Protein AF-A0A820MQF9-F1 (afdb_monomer_lite)

Secondary structure (DSSP, 8-state):
-EEEEEEEE--EEEEEE----TTS-HHHHHHHHHHHHHHHHHHHHH--S-----HHHHHHHHT-EEEEEESS--SS---BHHHHHHHHHHHHHHT-GGGTT-EEEEEEEEPGGGSGGGGGGTT------HHHHHHHHHHHHHHHHHHHHHHHTT--HHHHHHHHHHHTS---SS------TTSHHHHHHHHHHHHHHHHHHHHTTT-TT---------GGGSSS--S----EEETTEEE---PPPPPPPPEEEEE-SSEEEEE----SSSGGGEEEEEEEEEETTT---EEEEE-SSS-SEEEEE-PPSEEEEEEEEEEETTEEPPPPP-PPPEEE--TT-GGGSB--PPPPHHHHHHHHHHHHHHHHHSSPEEE--GGGT-TTS--S--EEEEEEEEETTT--HHHHHHHHHHHHT--GGGEEEEEEETTEEEEEEEE-S-SS-S-HHHHHHHHHHT--HHHHHHHHHTTEEEEEEE-HHHHHHHHHHHHH--B-GGG-EEESTTSS--SSB--SS--BTBS--B--TTEEEEEBP--TTHHHHTTTPEEEEEE--HHHHHHHHHH-BPPPSS-TTSSSEEEBS-HHHHTSTTTS-EEE--HHHHHHH-SS-SEEEEEEEEEE-GGGEEEEE--SS--SSS-SBTTB-TTS-EEEE--TT-SSB-TT-TT-SEEEEEEEEEEESS-GGGSGGGHHHIIIIITSHHHHHHTT--TT--

Radius of gyration: 49.03 Å; chains: 1; bounding box: 88×147×103 Å

Sequence (718 aa):
MLLLIFFYGIEIFLIFNRKLSDNENRIEFHNSVQELLKKLKALSISGINQLKLTNEEKQLAETLTCQYYGDIQLEFKPTSFTDAIELLKNLPNLLGKNNKNTKLKKVLLYPLYLLDDFISAKKRFHVINDHILNKSVEHMTSLHKVVISLNDIKINLSHLKIFYQTEQKRPSDTHIKINHWFDHKNVTLIRKQIALFINFSEINVNKNNIVFVVDEEDINKLQGERGVTTILYQNGVPMNFEIPSKPGCLYTTDNSCHNTMLSWRKPVQGSENIQQYMIYGQNRRNYQWKLLLTTVNDIPSATISNLEQGRYRFKIQGITVAGYTEGSDVCDTIDIVDRLCTEYFLSNEPLPSAEKNYYEQCKEYCKLKKQPLISIPDEIFDSTTELQSSSIKLGIDEDCQTFDLRDFLKKFCDILNIEVNDISIKKRQAGSAILEVTIYGKFKSTDKKLSVKMIYDMLTDKKLELLNQMKIFFLYMGPIESLREILKCREDIKLYPKYNRIYASGNFYWTGALNDGLDRGNQLYYCPIGWQRRSFYVTDNFCERFKGWCICCHGTKFKHGLSILLSGLKPAETKAHGDGIYATPSTNYACHPRYSEVKRIESSSRKLFFKSGNYVQFVVECRVHPKYIRKIGKETLGAEKPIIDSNIPNDSIEWVIDYQNKSIVDFNDSSASIVCSGLMIRVTDDHPGLLPQSQSWYESHICNYPKCCALGIDLEHL

pLDDT: mean 78.62, std 12.98, range [38.41, 96.38]

Structure (mmCIF, N/CA/C/O backbone):
data_AF-A0A820MQF9-F1
#
_entry.id   AF-A0A820MQF9-F1
#
loop_
_atom_site.group_PDB
_atom_site.id
_atom_site.type_symbol
_atom_site.label_atom_id
_atom_site.label_alt_id
_atom_site.label_comp_id
_atom_site.label_asym_id
_atom_site.label_entity_id
_atom_site.label_seq_id
_atom_site.pdbx_PDB_ins_code
_atom_site.Cartn_x
_atom_site.Cartn_y
_atom_site.Cartn_z
_atom_site.occupancy
_atom_site.B_iso_or_equiv
_atom_site.auth_seq_id
_atom_site.auth_comp_id
_atom_site.auth_asym_id
_atom_site.auth_atom_id
_atom_site.pdbx_PDB_model_num
ATOM 1 N N . MET A 1 1 ? -44.082 72.593 -2.231 1.00 54.91 1 MET A N 1
ATOM 2 C CA . MET A 1 1 ? -43.208 72.816 -1.057 1.00 54.91 1 MET A CA 1
ATOM 3 C C . MET A 1 1 ? -42.983 74.308 -0.925 1.00 54.91 1 MET A C 1
ATOM 5 O O . MET A 1 1 ? -42.837 74.947 -1.958 1.00 54.91 1 MET A O 1
ATOM 9 N N . LEU A 1 2 ? -42.989 74.853 0.292 1.00 59.59 2 LEU A N 1
ATOM 10 C CA . LEU A 1 2 ? -42.573 76.239 0.549 1.00 59.59 2 LEU A CA 1
ATOM 11 C C . LEU A 1 2 ? -41.051 76.240 0.769 1.00 59.59 2 LEU A C 1
ATOM 13 O O . LEU A 1 2 ? -40.543 75.411 1.522 1.00 59.59 2 LEU A O 1
ATOM 17 N N . LEU A 1 3 ? -40.310 77.099 0.063 1.00 65.50 3 LEU A N 1
ATOM 18 C CA . LEU A 1 3 ? -38.860 77.233 0.248 1.00 65.50 3 LEU A CA 1
ATOM 19 C C . LEU A 1 3 ? -38.586 78.005 1.541 1.00 65.50 3 LEU A C 1
ATOM 21 O O . LEU A 1 3 ? -39.114 79.102 1.694 1.00 65.50 3 LEU A O 1
ATOM 25 N N . LEU A 1 4 ? -37.760 77.459 2.440 1.00 66.75 4 LEU A N 1
ATOM 26 C CA . LEU A 1 4 ? -37.504 78.088 3.744 1.00 66.75 4 LEU A CA 1
ATOM 27 C C . LEU A 1 4 ? -36.037 78.462 3.981 1.00 66.75 4 LEU A C 1
ATOM 29 O O . LEU A 1 4 ? -35.784 79.462 4.643 1.00 66.75 4 LEU A O 1
ATOM 33 N N . ILE A 1 5 ? -35.065 77.718 3.436 1.00 78.06 5 ILE A N 1
ATOM 34 C CA . ILE A 1 5 ? -33.635 78.026 3.628 1.00 78.06 5 ILE A CA 1
ATOM 35 C C . ILE A 1 5 ? -32.847 77.785 2.335 1.00 78.06 5 ILE A C 1
ATOM 37 O O . ILE A 1 5 ? -32.965 76.727 1.708 1.00 78.06 5 ILE A O 1
ATOM 41 N N . PHE A 1 6 ? -32.008 78.759 1.974 1.00 80.44 6 PHE A N 1
ATOM 42 C CA . PHE A 1 6 ? -31.123 78.730 0.811 1.00 80.44 6 PHE A CA 1
ATOM 43 C C . PHE A 1 6 ? -29.659 78.666 1.251 1.00 80.44 6 PHE A C 1
ATOM 45 O O . PHE A 1 6 ? -29.209 79.500 2.035 1.00 80.44 6 PHE A O 1
ATOM 52 N N . PHE A 1 7 ? -28.905 77.717 0.700 1.00 81.44 7 PHE A N 1
ATOM 53 C CA . PHE A 1 7 ? -27.456 77.640 0.871 1.00 81.44 7 PHE A CA 1
ATOM 54 C C . PHE A 1 7 ? -26.772 78.040 -0.430 1.00 81.44 7 PHE A C 1
ATOM 56 O O . PHE A 1 7 ? -26.907 77.353 -1.448 1.00 81.44 7 PHE A O 1
ATOM 63 N N . TYR A 1 8 ? -26.036 79.146 -0.380 1.00 82.12 8 TYR A N 1
ATOM 64 C CA . TYR A 1 8 ? -25.237 79.644 -1.491 1.00 82.12 8 TYR A CA 1
ATOM 65 C C . TYR A 1 8 ? -23.774 79.227 -1.325 1.00 82.12 8 TYR A C 1
ATOM 67 O O . TYR A 1 8 ? -23.229 79.265 -0.224 1.00 82.12 8 TYR A O 1
ATOM 75 N N . GLY A 1 9 ? -23.146 78.821 -2.423 1.00 82.44 9 GLY A N 1
ATOM 76 C CA . GLY A 1 9 ? -21.752 78.392 -2.470 1.00 82.44 9 GLY A CA 1
ATOM 77 C C . GLY A 1 9 ? -21.266 78.194 -3.904 1.00 82.44 9 GLY A C 1
ATOM 78 O O . GLY A 1 9 ? -21.963 78.520 -4.861 1.00 82.44 9 GLY A O 1
ATOM 79 N N . ILE A 1 10 ? -20.063 77.657 -4.057 1.00 82.88 10 ILE A N 1
ATOM 80 C CA . ILE A 1 10 ? -19.476 77.290 -5.351 1.00 82.88 10 ILE A CA 1
ATOM 81 C C . ILE A 1 10 ? -18.976 75.849 -5.286 1.00 82.88 10 ILE A C 1
ATOM 83 O O . ILE A 1 10 ? -18.636 75.354 -4.213 1.00 82.88 10 ILE A O 1
ATOM 87 N N . GLU A 1 11 ? -18.913 75.189 -6.431 1.00 84.69 11 GLU A N 1
ATOM 88 C CA . GLU A 1 11 ? -18.370 73.849 -6.588 1.00 84.69 11 GLU A CA 1
ATOM 89 C C . GLU A 1 11 ? -17.520 73.789 -7.854 1.00 84.69 11 GLU A C 1
ATOM 91 O O . GLU A 1 11 ? -17.859 74.351 -8.901 1.00 84.69 11 GLU A O 1
ATOM 96 N N . ILE A 1 12 ? -16.372 73.136 -7.723 1.00 85.12 12 ILE A N 1
ATOM 97 C CA . ILE A 1 12 ? -15.389 72.969 -8.783 1.00 85.12 12 ILE A CA 1
ATOM 98 C C . ILE A 1 12 ? -14.923 71.517 -8.759 1.00 85.12 12 ILE A C 1
ATOM 100 O O . ILE A 1 12 ? -14.563 70.984 -7.710 1.00 85.12 12 ILE A O 1
ATOM 104 N N . PHE A 1 13 ? -14.876 70.915 -9.939 1.00 88.69 13 PHE A N 1
ATOM 105 C CA . PHE A 1 13 ? -14.336 69.599 -10.220 1.00 88.69 13 PHE A CA 1
ATOM 106 C C . PHE A 1 13 ? -13.081 69.739 -11.083 1.00 88.69 13 PHE A C 1
ATOM 108 O O . PHE A 1 13 ? -13.094 70.361 -12.148 1.00 88.69 13 PHE A O 1
ATOM 115 N N . LEU A 1 14 ? -11.995 69.132 -10.609 1.00 89.75 14 LEU A N 1
ATOM 116 C CA . LEU A 1 14 ? -10.719 69.019 -11.308 1.00 89.75 14 LEU A CA 1
ATOM 117 C C . LEU A 1 14 ? -10.470 67.533 -11.574 1.00 89.75 14 LEU A C 1
ATOM 119 O O . LEU A 1 14 ? -10.319 66.756 -10.629 1.00 89.75 14 LEU A O 1
ATOM 123 N N . ILE A 1 15 ? -10.491 67.133 -12.845 1.00 89.88 15 ILE A N 1
ATOM 124 C CA . ILE A 1 15 ? -10.350 65.733 -13.268 1.00 89.88 15 ILE A CA 1
ATOM 125 C C . ILE A 1 15 ? -8.948 65.520 -13.828 1.00 89.88 15 ILE A C 1
ATOM 127 O O . ILE A 1 15 ? -8.576 66.163 -14.806 1.00 89.88 15 ILE A O 1
ATOM 131 N N . PHE A 1 16 ? -8.193 64.595 -13.233 1.00 90.06 16 PHE A N 1
ATOM 132 C CA . PHE A 1 16 ? -6.822 64.288 -13.637 1.00 90.06 16 PHE A CA 1
ATOM 133 C C . PHE A 1 16 ? -6.733 62.954 -14.382 1.00 90.06 16 PHE A C 1
ATOM 135 O O . PHE A 1 16 ? -7.211 61.944 -13.870 1.00 90.06 16 PHE A O 1
ATOM 142 N N . ASN A 1 17 ? -6.104 62.941 -15.565 1.00 84.62 17 ASN A N 1
ATOM 143 C CA . ASN A 1 17 ? -6.026 61.765 -16.445 1.00 84.62 17 ASN A CA 1
ATOM 144 C C . ASN A 1 17 ? -4.620 61.546 -17.044 1.00 84.62 17 ASN A C 1
ATOM 146 O O . ASN A 1 17 ? -3.906 62.513 -17.327 1.00 84.62 17 ASN A O 1
ATOM 150 N N . ARG A 1 18 ? -4.269 60.274 -17.314 1.00 85.50 18 ARG A N 1
ATOM 151 C CA . ARG A 1 18 ? -3.052 59.825 -18.026 1.00 85.50 18 ARG A CA 1
ATOM 152 C C . ARG A 1 18 ? -3.280 58.477 -18.739 1.00 85.50 18 ARG A C 1
ATOM 154 O O . ARG A 1 18 ? -4.021 57.639 -18.234 1.00 85.50 18 ARG A O 1
ATOM 161 N N . LYS A 1 19 ? -2.624 58.254 -19.889 1.00 79.00 19 LYS A N 1
ATOM 162 C CA . LYS A 1 19 ? -2.558 56.939 -20.568 1.00 79.00 19 LYS A CA 1
ATOM 163 C C . LYS A 1 19 ? -1.426 56.082 -19.984 1.00 79.00 19 LYS A C 1
ATOM 165 O O . LYS A 1 19 ? -0.322 56.594 -19.808 1.00 79.00 19 LYS A O 1
ATOM 170 N N . LEU A 1 20 ? -1.702 54.805 -19.720 1.00 74.69 20 LEU A N 1
ATOM 171 C CA . LEU A 1 20 ? -0.744 53.834 -19.173 1.00 74.69 20 LEU A CA 1
ATOM 172 C C . LEU A 1 20 ? -0.306 52.827 -20.244 1.00 74.69 20 LEU A C 1
ATOM 174 O O . LEU A 1 20 ? -1.079 52.519 -21.152 1.00 74.69 20 LEU A O 1
ATOM 178 N N . SER A 1 21 ? 0.915 52.315 -20.115 1.00 74.75 21 SER A N 1
ATOM 179 C CA . SER A 1 21 ? 1.417 51.162 -20.875 1.00 74.75 21 SER A CA 1
ATOM 180 C C . SER A 1 21 ? 1.079 49.832 -20.183 1.00 74.75 21 SER A C 1
ATOM 182 O O . SER A 1 21 ? 0.765 49.813 -18.993 1.00 74.75 21 SER A O 1
ATOM 184 N N . ASP A 1 22 ? 1.165 48.710 -20.908 1.00 68.50 22 ASP A N 1
ATOM 185 C CA . ASP A 1 22 ? 0.789 47.380 -20.388 1.00 68.50 22 ASP A CA 1
ATOM 186 C C . ASP A 1 22 ? 1.644 46.910 -19.197 1.00 68.50 22 ASP A C 1
ATOM 188 O O . ASP A 1 22 ? 1.197 46.090 -18.398 1.00 68.50 22 ASP A O 1
ATOM 192 N N . ASN A 1 23 ? 2.854 47.457 -19.047 1.00 72.38 23 ASN A N 1
ATOM 193 C CA . ASN A 1 23 ? 3.792 47.088 -17.985 1.00 72.38 23 ASN A CA 1
ATOM 194 C C . ASN A 1 23 ? 3.621 47.923 -16.700 1.00 72.38 23 ASN A C 1
ATOM 196 O O . ASN A 1 23 ? 4.300 47.657 -15.709 1.00 72.38 23 ASN A O 1
ATOM 200 N N . GLU A 1 24 ? 2.754 48.940 -16.697 1.00 75.88 24 GLU A N 1
ATOM 201 C CA . GLU A 1 24 ? 2.547 49.819 -15.541 1.00 75.88 24 GLU A CA 1
ATOM 202 C C . GLU A 1 24 ? 1.417 49.312 -14.629 1.00 75.88 24 GLU A C 1
ATOM 204 O O . GLU A 1 24 ? 0.295 49.036 -15.066 1.00 75.88 24 GLU A O 1
ATOM 209 N N . ASN A 1 25 ? 1.687 49.226 -13.321 1.00 79.56 25 ASN A N 1
ATOM 210 C CA . ASN A 1 25 ? 0.713 48.753 -12.340 1.00 79.56 25 ASN A CA 1
ATOM 211 C C . ASN A 1 25 ? -0.380 49.808 -12.090 1.00 79.56 25 ASN A C 1
ATOM 213 O O . ASN A 1 25 ? -0.155 50.849 -11.469 1.00 79.56 25 ASN A O 1
ATOM 217 N N . ARG A 1 26 ? -1.606 49.503 -12.537 1.00 78.06 26 ARG A N 1
ATOM 218 C CA . ARG A 1 26 ? -2.772 50.395 -12.409 1.00 78.06 26 ARG A CA 1
ATOM 219 C C . ARG A 1 26 ? -3.119 50.740 -10.955 1.00 78.06 26 ARG A C 1
ATOM 221 O O . ARG A 1 26 ? -3.595 51.845 -10.706 1.00 78.06 26 ARG A O 1
ATOM 228 N N . ILE A 1 27 ? -2.901 49.824 -10.008 1.00 80.69 27 ILE A N 1
ATOM 229 C CA . ILE A 1 27 ? -3.223 50.029 -8.585 1.00 80.69 27 ILE A CA 1
ATOM 230 C C . ILE A 1 27 ? -2.189 50.947 -7.939 1.00 80.69 27 ILE A C 1
ATOM 232 O O . ILE A 1 27 ? -2.562 51.893 -7.248 1.00 80.69 27 ILE A O 1
ATOM 236 N N . GLU A 1 28 ? -0.904 50.702 -8.191 1.00 81.88 28 GLU A N 1
ATOM 237 C CA . GLU A 1 28 ? 0.175 51.569 -7.703 1.00 81.88 28 GLU A CA 1
ATOM 238 C C . GLU A 1 28 ? 0.017 52.984 -8.251 1.00 81.88 28 GLU A C 1
ATOM 240 O O . GLU A 1 28 ? -0.014 53.935 -7.472 1.00 81.88 28 GLU A O 1
ATOM 245 N N . PHE A 1 29 ? -0.221 53.121 -9.561 1.00 82.81 29 PHE A N 1
ATOM 246 C CA . PHE A 1 29 ? -0.507 54.416 -10.173 1.00 82.81 29 PHE A CA 1
ATOM 247 C C . PHE A 1 29 ? -1.712 55.105 -9.517 1.00 82.81 29 PHE A C 1
ATOM 249 O O . PHE A 1 29 ? -1.629 56.279 -9.152 1.00 82.81 29 PHE A O 1
ATOM 256 N N . HIS A 1 30 ? -2.823 54.384 -9.318 1.00 84.00 30 HIS A N 1
ATOM 257 C CA . HIS A 1 30 ? -4.002 54.933 -8.648 1.00 84.00 30 HIS A CA 1
ATOM 258 C C . HIS A 1 30 ? -3.673 55.431 -7.235 1.00 84.00 30 HIS A C 1
ATOM 260 O O . HIS A 1 30 ? -4.048 56.548 -6.884 1.00 84.00 30 HIS A O 1
ATOM 266 N N . ASN A 1 31 ? -2.949 54.641 -6.441 1.00 86.31 31 ASN A N 1
ATOM 267 C CA . ASN A 1 31 ? -2.578 54.996 -5.072 1.00 86.31 31 ASN A CA 1
ATOM 268 C C . ASN A 1 31 ? -1.678 56.237 -5.030 1.00 86.31 31 ASN A C 1
ATOM 270 O O . ASN A 1 31 ? -1.941 57.151 -4.247 1.00 86.31 31 ASN A O 1
ATOM 274 N N . SER A 1 32 ? -0.675 56.316 -5.907 1.00 86.75 32 SER A N 1
ATOM 275 C CA . SER A 1 32 ? 0.216 57.477 -5.997 1.00 86.75 32 SER A CA 1
ATOM 276 C C . SER A 1 32 ? -0.529 58.745 -6.424 1.00 86.75 32 SER A C 1
ATOM 278 O O . SER A 1 32 ? -0.310 59.814 -5.853 1.00 86.75 32 SER A O 1
ATOM 280 N N . VAL A 1 33 ? -1.470 58.644 -7.372 1.00 89.00 33 VAL A N 1
ATOM 281 C CA . VAL A 1 33 ? -2.328 59.780 -7.747 1.00 89.00 33 VAL A CA 1
ATOM 282 C C . VAL A 1 33 ? -3.252 60.172 -6.589 1.00 89.00 33 VAL A C 1
ATOM 284 O O . VAL A 1 33 ? -3.420 61.360 -6.326 1.00 89.00 33 VAL A O 1
ATOM 287 N N . GLN A 1 34 ? -3.824 59.217 -5.848 1.00 88.19 34 GLN A N 1
ATOM 288 C CA . GLN A 1 34 ? -4.662 59.518 -4.680 1.00 88.19 34 GLN A CA 1
ATOM 289 C C . GLN A 1 34 ? -3.887 60.252 -3.579 1.00 88.19 34 GLN A C 1
ATOM 291 O O . GLN A 1 34 ? -4.410 61.216 -3.021 1.00 88.19 34 GLN A O 1
ATOM 296 N N . GLU A 1 35 ? -2.650 59.850 -3.281 1.00 87.38 35 GLU A N 1
ATOM 297 C CA . GLU A 1 35 ? -1.761 60.566 -2.350 1.00 87.38 35 GLU A CA 1
ATOM 298 C C . GLU A 1 35 ? -1.540 62.021 -2.795 1.00 87.38 35 GLU A C 1
ATOM 300 O O . GLU A 1 35 ? -1.736 62.961 -2.015 1.00 87.38 35 GLU A O 1
ATOM 305 N N . LEU A 1 36 ? -1.247 62.223 -4.083 1.00 89.06 36 LEU A N 1
ATOM 306 C CA . LEU A 1 36 ? -1.067 63.550 -4.669 1.00 89.06 36 LEU A CA 1
ATOM 307 C C . LEU A 1 36 ? -2.351 64.404 -4.571 1.00 89.06 36 LEU A C 1
ATOM 309 O O . LEU A 1 36 ? -2.305 65.578 -4.186 1.00 89.06 36 LEU A O 1
ATOM 313 N N . LEU A 1 37 ? -3.520 63.812 -4.838 1.00 88.50 37 LEU A N 1
ATOM 314 C CA . LEU A 1 37 ? -4.819 64.482 -4.717 1.00 88.50 37 LEU A CA 1
ATOM 315 C C . LEU A 1 37 ? -5.202 64.789 -3.264 1.00 88.50 37 LEU A C 1
ATOM 317 O O . LEU A 1 37 ? -5.840 65.813 -3.017 1.00 88.50 37 LEU A O 1
ATOM 321 N N . LYS A 1 38 ? -4.809 63.961 -2.286 1.00 86.38 38 LYS A N 1
ATOM 322 C CA . LYS A 1 38 ? -4.989 64.275 -0.855 1.00 86.38 38 LYS A CA 1
ATOM 323 C C . LYS A 1 38 ? -4.211 65.532 -0.475 1.00 86.38 38 LYS A C 1
ATOM 325 O O . LYS A 1 38 ? -4.765 66.399 0.201 1.00 86.38 38 LYS A O 1
ATOM 330 N N . LYS A 1 39 ? -2.968 65.671 -0.952 1.00 86.25 39 LYS A N 1
ATOM 331 C CA . LYS A 1 39 ? -2.166 66.888 -0.738 1.00 86.25 39 LYS A CA 1
ATOM 332 C C . LYS A 1 39 ? -2.830 68.104 -1.384 1.00 86.25 39 LYS A C 1
ATOM 334 O O . LYS A 1 39 ? -2.966 69.138 -0.731 1.00 86.25 39 LYS A O 1
ATOM 339 N N . LEU A 1 40 ? -3.326 67.965 -2.615 1.00 85.94 40 LEU A N 1
ATOM 340 C CA . LEU A 1 40 ? -4.065 69.032 -3.298 1.00 85.94 40 LEU A CA 1
ATOM 341 C C . LEU A 1 40 ? -5.334 69.444 -2.530 1.00 85.94 40 LEU A C 1
ATOM 343 O O . LEU A 1 40 ? -5.597 70.631 -2.357 1.00 85.94 40 LEU A O 1
ATOM 347 N N . LYS A 1 41 ? -6.096 68.479 -1.998 1.00 81.31 41 LYS A N 1
ATOM 348 C CA . LYS A 1 41 ? -7.263 68.751 -1.143 1.00 81.31 41 LYS A CA 1
ATOM 349 C C . LYS A 1 41 ? -6.877 69.467 0.152 1.00 81.31 41 LYS A C 1
ATOM 351 O O . LYS A 1 41 ? -7.576 70.394 0.553 1.00 81.31 41 LYS A O 1
ATOM 356 N N . ALA A 1 42 ? -5.762 69.098 0.783 1.00 78.44 42 ALA A N 1
ATOM 357 C CA . ALA A 1 42 ? -5.289 69.755 2.003 1.00 78.44 42 ALA A CA 1
ATOM 358 C C . ALA A 1 42 ? -5.013 71.257 1.794 1.00 78.44 42 ALA A C 1
ATOM 360 O O . ALA A 1 42 ? -5.325 72.059 2.680 1.00 78.44 42 ALA A O 1
ATOM 361 N N . LEU A 1 43 ? -4.526 71.646 0.607 1.00 74.50 43 LEU A N 1
ATOM 362 C CA . LEU A 1 43 ? -4.344 73.048 0.205 1.00 74.50 43 LEU A CA 1
ATOM 363 C C . LEU A 1 43 ? -5.664 73.840 0.265 1.00 74.50 43 LEU A C 1
ATOM 365 O O . LEU A 1 43 ? -5.680 74.967 0.750 1.00 74.50 43 LEU A O 1
ATOM 369 N N . SER A 1 44 ? -6.772 73.233 -0.177 1.00 67.56 44 SER A N 1
ATOM 370 C CA . SER A 1 44 ? -8.094 73.882 -0.221 1.00 67.56 44 SER A CA 1
ATOM 371 C C . SER A 1 44 ? -8.734 74.111 1.156 1.00 67.56 44 SER A C 1
ATOM 373 O O . SER A 1 44 ? -9.597 74.973 1.284 1.00 67.56 44 SER A O 1
ATOM 375 N N . ILE A 1 45 ? -8.312 73.362 2.184 1.00 63.69 45 ILE A N 1
ATOM 376 C CA . ILE A 1 45 ? -8.953 73.351 3.513 1.00 63.69 45 ILE A CA 1
ATOM 377 C C . ILE A 1 45 ? -8.170 74.184 4.535 1.00 63.69 45 ILE A C 1
ATOM 379 O O . ILE A 1 45 ? -8.766 74.837 5.384 1.00 63.69 45 ILE A O 1
ATOM 383 N N . SER A 1 46 ? -6.836 74.154 4.479 1.00 58.00 46 SER A N 1
ATOM 384 C CA . SER A 1 46 ? -5.974 74.671 5.557 1.00 58.00 46 SER A CA 1
ATOM 385 C C . SER A 1 46 ? -5.317 76.028 5.273 1.00 58.00 46 SER A C 1
ATOM 387 O O . SER A 1 46 ? -4.590 76.536 6.122 1.00 58.00 46 SER A O 1
ATOM 389 N N . GLY A 1 47 ? -5.550 76.631 4.099 1.00 57.28 47 GLY A N 1
ATOM 390 C CA . GLY A 1 47 ? -4.968 77.934 3.738 1.00 57.28 47 GLY A CA 1
ATOM 391 C C . GLY A 1 47 ? -3.435 77.930 3.637 1.00 57.28 47 GLY A C 1
ATOM 392 O O . GLY A 1 47 ? -2.799 78.977 3.733 1.00 57.28 47 GLY A O 1
ATOM 393 N N . ILE A 1 48 ? -2.820 76.756 3.468 1.00 57.91 48 ILE A N 1
ATOM 394 C CA . ILE A 1 48 ? -1.369 76.614 3.333 1.00 57.91 48 ILE A CA 1
ATOM 395 C C . ILE A 1 48 ? -0.903 77.292 2.033 1.00 57.91 48 ILE A C 1
ATOM 397 O O . ILE A 1 48 ? -1.284 76.891 0.936 1.00 57.91 48 ILE A O 1
ATOM 401 N N . ASN A 1 49 ? -0.006 78.279 2.140 1.00 58.69 49 ASN A N 1
ATOM 402 C CA . ASN A 1 49 ? 0.489 79.044 0.985 1.00 58.69 49 ASN A CA 1
ATOM 403 C C . ASN A 1 49 ? 1.432 78.249 0.048 1.00 58.69 49 ASN A C 1
ATOM 405 O O . ASN A 1 49 ? 1.621 78.637 -1.112 1.00 58.69 49 ASN A O 1
ATOM 409 N N . GLN A 1 50 ? 2.014 77.128 0.501 1.00 64.06 50 GLN A N 1
ATOM 410 C CA . GLN A 1 50 ? 2.944 76.306 -0.290 1.00 64.06 50 GLN A CA 1
ATOM 411 C C . GLN A 1 50 ? 2.712 74.795 -0.125 1.00 64.06 50 GLN A C 1
ATOM 413 O O . GLN A 1 50 ? 2.842 74.246 0.966 1.00 64.06 50 GLN A O 1
ATOM 418 N N . LEU A 1 51 ? 2.437 74.114 -1.243 1.00 74.81 51 LEU A N 1
ATOM 419 C CA . LEU A 1 51 ? 2.376 72.655 -1.328 1.00 74.81 51 LEU A CA 1
ATOM 420 C C . LEU A 1 51 ? 3.805 72.091 -1.429 1.00 74.81 51 LEU A C 1
ATOM 422 O O . LEU A 1 51 ? 4.526 72.430 -2.367 1.00 74.81 51 LEU A O 1
ATOM 426 N N . LYS A 1 52 ? 4.227 71.231 -0.493 1.00 79.06 52 LYS A N 1
ATOM 427 C CA . LYS A 1 52 ? 5.510 70.510 -0.590 1.00 79.06 52 LYS A CA 1
ATOM 428 C C . LYS A 1 52 ? 5.290 69.137 -1.230 1.00 79.06 52 LYS A C 1
ATOM 430 O O . LYS A 1 52 ? 4.618 68.290 -0.645 1.00 79.06 52 LYS A O 1
ATOM 435 N N . LEU A 1 53 ? 5.875 68.934 -2.409 1.00 83.38 53 LEU A N 1
ATOM 436 C CA . LEU A 1 53 ? 5.887 67.659 -3.134 1.00 83.38 53 LEU A CA 1
ATOM 437 C C . LEU A 1 53 ? 7.294 67.051 -3.123 1.00 83.38 53 LEU A C 1
ATOM 439 O O . LEU A 1 53 ? 8.277 67.792 -3.250 1.00 83.38 53 LEU A O 1
ATOM 443 N N . THR A 1 54 ? 7.387 65.726 -2.995 1.00 88.00 54 THR A N 1
ATOM 444 C CA . THR A 1 54 ? 8.644 64.987 -3.211 1.00 88.00 54 THR A CA 1
ATOM 445 C C . THR A 1 54 ? 9.046 65.034 -4.691 1.00 88.00 54 THR A C 1
ATOM 447 O O . THR A 1 54 ? 8.255 65.425 -5.550 1.00 88.00 54 THR A O 1
ATOM 450 N N . ASN A 1 55 ? 10.285 64.653 -5.018 1.00 88.19 55 ASN A N 1
ATOM 451 C CA . ASN A 1 55 ? 10.736 64.630 -6.416 1.00 88.19 55 ASN A CA 1
ATOM 452 C C . ASN A 1 55 ? 9.917 63.646 -7.270 1.00 88.19 55 ASN A C 1
ATOM 454 O O . ASN A 1 55 ? 9.551 63.973 -8.394 1.00 88.19 55 ASN A O 1
ATOM 458 N N . GLU A 1 56 ? 9.570 62.489 -6.710 1.00 85.81 56 GLU A N 1
ATOM 459 C CA . GLU A 1 56 ? 8.729 61.473 -7.358 1.00 85.81 56 GLU A CA 1
ATOM 460 C C . GLU A 1 56 ? 7.307 61.995 -7.618 1.00 85.81 56 GLU A C 1
ATOM 462 O O . GLU A 1 56 ? 6.757 61.819 -8.702 1.00 85.81 56 GLU A O 1
ATOM 467 N N . GLU A 1 57 ? 6.721 62.712 -6.656 1.00 88.56 57 GLU A N 1
ATOM 468 C CA . GLU A 1 57 ? 5.390 63.310 -6.804 1.00 88.56 57 GLU A CA 1
ATOM 469 C C . GLU A 1 57 ? 5.356 64.424 -7.849 1.00 88.56 57 GLU A C 1
ATOM 471 O O . GLU A 1 57 ? 4.355 64.571 -8.549 1.00 88.56 57 GLU A O 1
ATOM 476 N N . LYS A 1 58 ? 6.441 65.200 -7.975 1.00 87.81 58 LYS A N 1
ATOM 477 C CA . LYS A 1 58 ? 6.575 66.209 -9.035 1.00 87.81 58 LYS A CA 1
ATOM 478 C C . LYS A 1 58 ? 6.611 65.555 -10.411 1.00 87.81 58 LYS A C 1
ATOM 480 O O . LYS A 1 58 ? 5.833 65.948 -11.274 1.00 87.81 58 LYS A O 1
ATOM 485 N N . GLN A 1 59 ? 7.439 64.523 -10.581 1.00 89.44 59 GLN A N 1
ATOM 486 C CA . GLN A 1 59 ? 7.502 63.764 -11.831 1.00 89.44 59 GLN A CA 1
ATOM 487 C C . GLN A 1 59 ? 6.140 63.157 -12.180 1.00 89.44 59 GLN A C 1
ATOM 489 O O . GLN A 1 59 ? 5.692 63.258 -13.317 1.00 89.44 59 GLN A O 1
ATOM 494 N N . LEU A 1 60 ? 5.430 62.585 -11.202 1.00 88.75 60 LEU A N 1
ATOM 495 C CA . LEU A 1 60 ? 4.078 62.079 -11.424 1.00 88.75 60 LEU A CA 1
ATOM 496 C C . LEU A 1 60 ? 3.111 63.196 -11.844 1.00 88.75 60 LEU A C 1
ATOM 498 O O . LEU A 1 60 ? 2.381 63.016 -12.819 1.00 88.75 60 LEU A O 1
ATOM 502 N N . ALA A 1 61 ? 3.116 64.336 -11.148 1.00 89.12 61 ALA A N 1
ATOM 503 C CA . ALA A 1 61 ? 2.243 65.475 -11.432 1.00 89.12 61 ALA A CA 1
ATOM 504 C C . ALA A 1 61 ? 2.427 66.026 -12.857 1.00 89.12 61 ALA A C 1
ATOM 506 O O . ALA A 1 61 ? 1.439 66.380 -13.499 1.00 89.12 61 ALA A O 1
ATOM 507 N N . GLU A 1 62 ? 3.660 66.041 -13.369 1.00 90.75 62 GLU A N 1
ATOM 508 C CA . GLU A 1 62 ? 3.983 66.453 -14.744 1.00 90.75 62 GLU A CA 1
ATOM 509 C C . GLU A 1 62 ? 3.383 65.516 -15.804 1.00 90.75 62 GLU A C 1
ATOM 511 O O . GLU A 1 62 ? 3.077 65.947 -16.913 1.00 90.75 62 GLU A O 1
ATOM 516 N N . THR A 1 63 ? 3.154 64.241 -15.468 1.00 89.12 63 THR A N 1
ATOM 517 C CA . THR A 1 63 ? 2.524 63.276 -16.388 1.00 89.12 63 THR A CA 1
ATOM 518 C C . THR A 1 63 ? 0.994 63.358 -16.426 1.00 89.12 63 THR A C 1
ATOM 520 O O . THR A 1 63 ? 0.364 62.665 -17.232 1.00 89.12 63 THR A O 1
ATOM 523 N N . LEU A 1 64 ? 0.378 64.166 -15.557 1.00 91.69 64 LEU A N 1
ATOM 524 C CA . LEU A 1 64 ? -1.074 64.295 -15.451 1.00 91.69 64 LEU A CA 1
ATOM 525 C C . LEU A 1 64 ? -1.596 65.475 -16.272 1.00 91.69 64 LEU A C 1
ATOM 527 O O . LEU A 1 64 ? -1.100 66.596 -16.193 1.00 91.69 64 LEU A O 1
ATOM 531 N N . THR A 1 6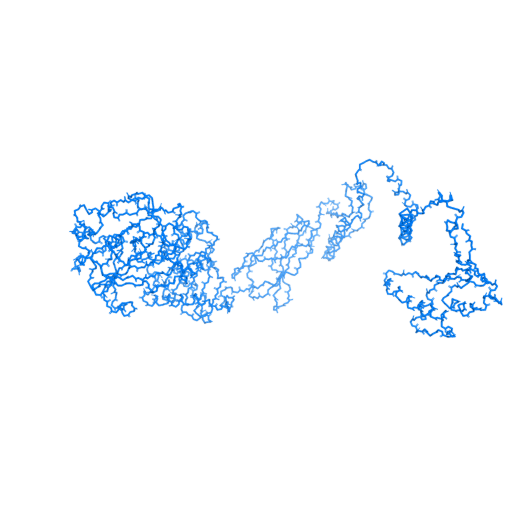5 ? -2.695 65.231 -16.979 1.00 91.44 65 THR A N 1
ATOM 532 C CA . THR A 1 65 ? -3.514 66.289 -17.588 1.00 91.44 65 THR A CA 1
ATOM 533 C C . THR A 1 65 ? -4.692 66.619 -16.679 1.00 91.44 65 THR A C 1
ATOM 535 O O . THR A 1 65 ? -5.216 65.720 -16.024 1.00 91.44 65 THR A O 1
ATOM 538 N N . CYS A 1 66 ? -5.117 67.881 -16.635 1.00 92.12 66 CYS A N 1
ATOM 539 C CA . CYS A 1 66 ? -6.239 68.363 -15.830 1.00 92.12 66 CYS A CA 1
ATOM 540 C C . CYS A 1 66 ? -7.394 68.836 -16.723 1.00 92.12 66 CYS A C 1
ATOM 542 O O . CYS A 1 66 ? -7.179 69.477 -17.751 1.00 92.12 66 CYS A O 1
ATOM 544 N N . GLN A 1 67 ? -8.627 68.538 -16.320 1.00 92.25 67 GLN A N 1
ATOM 545 C CA . GLN A 1 67 ? -9.843 69.083 -16.917 1.00 92.25 67 GLN A CA 1
ATOM 546 C C . GLN A 1 67 ? -10.704 69.766 -15.854 1.00 92.25 67 GLN A C 1
ATOM 548 O O . GLN A 1 67 ? -10.977 69.195 -14.797 1.00 92.25 67 GLN A O 1
ATOM 553 N N . TYR A 1 68 ? -11.159 70.979 -16.167 1.00 90.50 68 TYR A N 1
ATOM 554 C CA . TYR A 1 68 ? -11.944 71.831 -15.278 1.00 90.50 68 TYR A CA 1
ATOM 555 C C . TYR A 1 68 ? -13.437 71.829 -15.605 1.00 90.50 68 TYR A C 1
ATOM 557 O O . TYR A 1 68 ? -13.829 72.129 -16.737 1.00 90.50 68 TYR A O 1
ATOM 565 N N . TYR A 1 69 ? -14.254 71.630 -14.571 1.00 89.12 69 TYR A N 1
ATOM 566 C CA . TYR A 1 69 ? -15.699 71.851 -14.590 1.00 89.12 69 TYR A CA 1
ATOM 567 C C . TYR A 1 69 ? -16.104 72.570 -13.298 1.00 89.12 69 TYR A C 1
ATOM 569 O O . TYR A 1 69 ? -15.815 72.074 -12.218 1.00 89.12 69 TYR A O 1
ATOM 577 N N . GLY A 1 70 ? -16.769 73.723 -13.351 1.00 83.88 70 GLY A N 1
ATOM 578 C CA . GLY A 1 70 ? -17.164 74.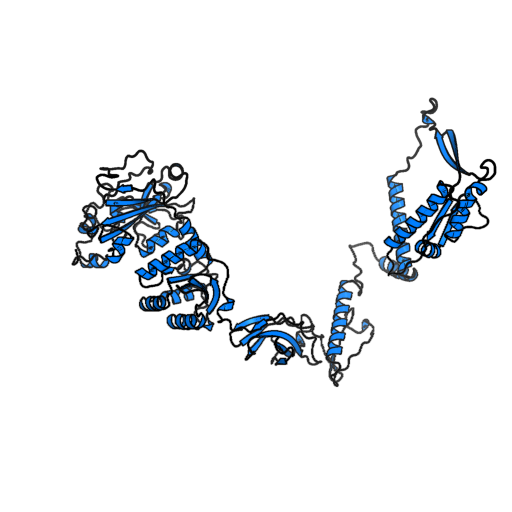426 -12.125 1.00 83.88 70 GLY A CA 1
ATOM 579 C C . GLY A 1 70 ? -18.093 75.610 -12.362 1.00 83.88 70 GLY A C 1
ATOM 580 O O . GLY A 1 70 ? -18.292 76.029 -13.501 1.00 83.88 70 GLY A O 1
ATOM 581 N N . ASP A 1 71 ? -18.663 76.145 -11.277 1.00 83.62 71 ASP A N 1
ATOM 582 C CA . ASP A 1 71 ? -19.658 77.236 -11.340 1.00 83.62 71 ASP A CA 1
ATOM 583 C C . ASP A 1 71 ? -19.063 78.622 -11.627 1.00 83.62 71 ASP A C 1
ATOM 585 O O . ASP A 1 71 ? -19.805 79.585 -11.848 1.00 83.62 71 ASP A O 1
ATOM 589 N N . ILE A 1 72 ? -17.735 78.748 -11.562 1.00 81.81 72 ILE A N 1
ATOM 590 C CA . ILE A 1 72 ? -17.025 79.999 -11.817 1.00 81.81 72 ILE A CA 1
ATOM 591 C C . ILE A 1 72 ? -16.551 79.990 -13.263 1.00 81.81 72 ILE A C 1
ATOM 593 O O . ILE A 1 72 ? -15.816 79.108 -13.697 1.00 81.81 72 ILE A O 1
ATOM 597 N N . GLN A 1 73 ? -16.929 81.013 -14.017 1.00 81.44 73 GLN A N 1
ATOM 598 C CA . GLN A 1 73 ? -16.343 81.217 -15.330 1.00 81.44 73 GLN A CA 1
ATOM 599 C C . GLN A 1 73 ? -14.929 81.779 -15.164 1.00 81.44 73 GLN A C 1
ATOM 601 O O . GLN A 1 73 ? -14.749 82.899 -14.690 1.00 81.44 73 GLN A O 1
ATOM 606 N N . LEU A 1 74 ? -13.934 80.973 -15.526 1.00 84.06 74 LEU A N 1
ATOM 607 C CA . LEU A 1 74 ? -12.525 81.354 -15.533 1.00 84.06 74 LEU A CA 1
ATOM 608 C C . LEU A 1 74 ? -12.123 81.816 -16.932 1.00 84.06 74 LEU A C 1
ATOM 610 O O . LEU A 1 74 ? -12.558 81.228 -17.922 1.00 84.06 74 LEU A O 1
ATOM 614 N N . GLU A 1 75 ? -11.263 82.828 -17.002 1.00 83.31 75 GLU A N 1
ATOM 615 C CA . GLU A 1 75 ? -10.649 83.272 -18.259 1.00 83.31 75 GLU A CA 1
ATOM 616 C C . GLU A 1 75 ? -9.711 82.193 -18.821 1.00 83.31 75 GLU A C 1
ATOM 618 O O . GLU A 1 75 ? -9.782 81.854 -20.000 1.00 83.31 75 GLU A O 1
ATOM 623 N N . PHE A 1 76 ? -8.927 81.561 -17.940 1.00 84.62 76 PHE A N 1
ATOM 624 C CA . PHE A 1 76 ? -8.053 80.435 -18.263 1.00 84.62 76 PHE A CA 1
ATOM 625 C C . PHE A 1 76 ? -8.459 79.202 -17.455 1.00 84.62 76 PHE A C 1
ATOM 627 O O . PHE A 1 76 ? -8.509 79.229 -16.224 1.00 84.62 76 PHE A O 1
ATOM 634 N N . LYS A 1 77 ? -8.780 78.108 -18.155 1.00 87.94 77 LYS A N 1
ATOM 635 C CA . LYS A 1 77 ? -9.125 76.828 -17.525 1.00 87.94 77 LYS A CA 1
ATOM 636 C C . LYS A 1 77 ? -7.842 76.044 -17.231 1.00 87.94 77 LYS A C 1
ATOM 638 O O . LYS A 1 77 ? -7.017 75.938 -18.136 1.00 87.94 77 LYS A O 1
ATOM 643 N N . PRO A 1 78 ? -7.677 75.462 -16.031 1.00 90.25 78 PRO A N 1
ATOM 644 C CA . PRO A 1 78 ? -6.480 74.693 -15.716 1.00 90.25 78 PRO A CA 1
ATOM 645 C C . PRO A 1 78 ? -6.397 73.431 -16.583 1.00 90.25 78 PRO A C 1
ATOM 647 O O . PRO A 1 78 ? -7.386 72.708 -16.729 1.00 90.25 78 PRO A O 1
ATOM 650 N N . THR A 1 79 ? -5.208 73.176 -17.131 1.00 91.19 79 THR A N 1
ATOM 651 C CA . THR A 1 79 ? -4.893 72.015 -17.985 1.00 91.19 79 THR A CA 1
ATOM 652 C C . THR A 1 79 ? -3.809 71.114 -17.397 1.00 91.19 79 THR A C 1
ATOM 654 O O . THR A 1 79 ? -3.666 69.966 -17.822 1.00 91.19 79 THR A O 1
ATOM 657 N N . SER A 1 80 ? -3.100 71.585 -16.369 1.00 92.81 80 SER A N 1
ATOM 658 C CA . SER A 1 80 ? -2.065 70.845 -15.645 1.00 92.81 80 SER A CA 1
ATOM 659 C C . SER A 1 80 ? -2.349 70.743 -14.138 1.00 92.81 80 SER A C 1
ATOM 661 O O . SER A 1 80 ? -3.243 71.404 -13.598 1.00 92.81 80 SER A O 1
ATOM 663 N N . PHE A 1 81 ? -1.573 69.911 -13.431 1.00 90.75 81 PHE A N 1
ATOM 664 C CA . PHE A 1 81 ? -1.607 69.845 -11.964 1.00 90.75 81 PHE A CA 1
ATOM 665 C C . PHE A 1 81 ? -1.158 71.155 -11.301 1.00 90.75 81 PHE A C 1
ATOM 667 O O . PHE A 1 81 ? -1.699 71.549 -10.267 1.00 90.75 81 PHE A O 1
ATOM 674 N N . THR A 1 82 ? -0.220 71.869 -11.918 1.00 89.25 82 THR A N 1
ATOM 675 C CA . THR A 1 82 ? 0.266 73.161 -11.425 1.00 89.25 82 THR A CA 1
ATOM 676 C C . THR A 1 82 ? -0.802 74.246 -11.559 1.00 89.25 82 THR A C 1
ATOM 678 O O . THR A 1 82 ? -1.068 74.952 -10.585 1.00 89.25 82 THR A O 1
ATOM 681 N N . ASP A 1 83 ? -1.496 74.311 -12.700 1.00 90.94 83 ASP A N 1
ATOM 682 C CA . ASP A 1 83 ? -2.590 75.271 -12.925 1.00 90.94 83 ASP A CA 1
ATOM 683 C C . ASP A 1 83 ? -3.719 75.061 -11.901 1.00 90.94 83 ASP A C 1
ATOM 685 O O . ASP A 1 83 ? -4.325 76.006 -11.396 1.00 90.94 83 ASP A O 1
ATOM 689 N N . ALA A 1 84 ? -3.999 73.796 -11.564 1.00 90.25 84 ALA A N 1
ATOM 690 C CA . ALA A 1 84 ? -4.988 73.434 -10.556 1.00 90.25 84 ALA A CA 1
ATOM 691 C C . ALA A 1 84 ? -4.621 73.956 -9.156 1.00 90.25 84 ALA A C 1
ATOM 693 O O . ALA A 1 84 ? -5.497 74.444 -8.438 1.00 90.25 84 ALA A O 1
ATOM 694 N N . ILE A 1 85 ? -3.343 73.888 -8.765 1.00 87.75 85 ILE A N 1
ATOM 695 C CA . ILE A 1 85 ? -2.861 74.466 -7.500 1.00 87.75 85 ILE A CA 1
ATOM 696 C C . ILE A 1 85 ? -3.086 75.981 -7.492 1.00 87.75 85 ILE A C 1
ATOM 698 O O . ILE A 1 85 ? -3.567 76.523 -6.496 1.00 87.75 85 ILE A O 1
ATOM 702 N N . GLU A 1 86 ? -2.740 76.668 -8.579 1.00 87.25 86 GLU A N 1
ATOM 703 C CA . GLU A 1 86 ? -2.873 78.123 -8.683 1.00 87.25 86 GLU A CA 1
ATOM 704 C C . GLU A 1 86 ? -4.336 78.573 -8.596 1.00 87.25 86 GLU A C 1
ATOM 706 O O . GLU A 1 86 ? -4.666 79.474 -7.818 1.00 87.25 86 GLU A O 1
ATOM 711 N N . LEU A 1 87 ? -5.231 77.874 -9.298 1.00 87.44 87 LEU A N 1
ATOM 712 C CA . LEU A 1 87 ? -6.667 78.119 -9.217 1.00 87.44 87 LEU A CA 1
ATOM 713 C C . LEU A 1 87 ? -7.190 77.984 -7.780 1.00 87.44 87 LEU A C 1
ATOM 715 O O . LEU A 1 87 ? -7.926 78.852 -7.310 1.00 87.44 87 LEU A O 1
ATOM 719 N N . LEU A 1 88 ? -6.808 76.916 -7.072 1.00 84.88 88 LEU A N 1
ATOM 720 C CA . LEU A 1 88 ? -7.250 76.689 -5.694 1.00 84.88 88 LEU A CA 1
ATOM 721 C C . LEU A 1 88 ? -6.738 77.771 -4.735 1.00 84.88 88 LEU A C 1
ATOM 723 O O . LEU A 1 88 ? -7.479 78.182 -3.843 1.00 84.88 88 LEU A O 1
ATOM 727 N N . LYS A 1 89 ? -5.517 78.286 -4.937 1.00 82.94 89 LYS A N 1
ATOM 728 C CA . LYS A 1 89 ? -4.982 79.407 -4.141 1.00 82.94 89 LYS A CA 1
ATOM 729 C C . LYS A 1 89 ? -5.757 80.704 -4.362 1.00 82.94 89 LYS A C 1
ATOM 731 O O . LYS A 1 89 ? -5.969 81.453 -3.413 1.00 82.94 89 LYS A O 1
ATOM 736 N N . ASN A 1 90 ? -6.187 80.971 -5.594 1.00 83.19 90 ASN A N 1
ATOM 737 C CA . ASN A 1 90 ? -6.917 82.195 -5.928 1.00 83.19 90 ASN A CA 1
ATOM 738 C C . ASN A 1 90 ? -8.435 82.091 -5.670 1.00 83.19 90 ASN A C 1
ATOM 740 O O . ASN A 1 90 ? -9.163 83.076 -5.795 1.00 83.19 90 ASN A O 1
ATOM 744 N N . LEU A 1 91 ? -8.930 80.911 -5.287 1.00 80.81 91 LEU A N 1
ATOM 745 C CA . LEU A 1 91 ? -10.356 80.637 -5.134 1.00 80.81 91 LEU A CA 1
ATOM 746 C C . LEU A 1 91 ? -11.100 81.601 -4.184 1.00 80.81 91 LEU A C 1
ATOM 748 O O . LEU A 1 91 ? -12.187 82.047 -4.562 1.00 80.81 91 LEU A O 1
ATOM 752 N N . PRO A 1 92 ? -10.551 82.003 -3.014 1.00 77.06 92 PRO A N 1
ATOM 753 C CA . PRO A 1 92 ? -11.216 82.969 -2.136 1.00 77.06 92 PRO A CA 1
ATOM 754 C C . PRO A 1 92 ? -11.461 84.330 -2.801 1.00 77.06 92 PRO A C 1
ATOM 756 O O . PRO A 1 92 ? -12.508 84.941 -2.593 1.00 77.06 92 PRO A O 1
ATOM 759 N N . ASN A 1 93 ? -10.538 84.790 -3.651 1.00 79.94 93 ASN A N 1
ATOM 760 C CA . ASN A 1 93 ? -10.682 86.060 -4.368 1.00 79.94 93 ASN A CA 1
ATOM 761 C C . ASN A 1 93 ? -11.767 85.974 -5.452 1.00 79.94 93 ASN A C 1
ATOM 763 O O . ASN A 1 93 ? -12.493 86.941 -5.697 1.00 79.94 93 ASN A O 1
ATOM 767 N N . LEU A 1 94 ? -11.912 84.800 -6.073 1.00 79.31 94 LEU A N 1
ATOM 768 C CA . LEU A 1 94 ? -12.880 84.550 -7.143 1.00 79.31 94 LEU A CA 1
ATOM 769 C C . LEU A 1 94 ? -14.342 84.528 -6.655 1.00 79.31 94 LEU A C 1
ATOM 771 O O . LEU A 1 94 ? -15.254 84.692 -7.467 1.00 79.31 94 LEU A O 1
ATOM 775 N N . LEU A 1 95 ? -14.592 84.418 -5.343 1.00 75.50 95 LEU A N 1
ATOM 776 C CA . LEU A 1 95 ? -15.935 84.541 -4.747 1.00 75.50 95 LEU A CA 1
ATOM 777 C C . LEU A 1 95 ? -16.522 85.964 -4.853 1.00 75.50 95 LEU A C 1
ATOM 779 O O . LEU A 1 95 ? -17.746 86.138 -4.831 1.00 75.50 95 LEU A O 1
ATOM 783 N N . GLY A 1 96 ? -15.663 86.975 -5.024 1.00 74.50 96 GLY A N 1
ATOM 784 C CA . GLY A 1 96 ? -16.039 88.386 -5.122 1.00 74.50 96 GLY A CA 1
ATOM 785 C C . GLY A 1 96 ? -16.469 89.014 -3.785 1.00 74.50 96 GLY A C 1
ATOM 786 O O . GLY A 1 96 ? -16.820 88.324 -2.830 1.00 74.50 96 GLY A O 1
ATOM 787 N N . LYS A 1 97 ? -16.463 90.357 -3.704 1.00 72.31 97 LYS A N 1
ATOM 788 C CA . LYS A 1 97 ? -16.906 91.096 -2.500 1.00 72.31 97 LYS A CA 1
ATOM 789 C C . LYS A 1 97 ? -18.323 90.666 -2.091 1.00 72.31 97 LYS A C 1
ATOM 791 O O . LYS A 1 97 ? -19.205 90.587 -2.945 1.00 72.31 97 LYS A O 1
ATOM 796 N N . ASN A 1 98 ? -18.524 90.405 -0.798 1.00 67.75 98 ASN A N 1
ATOM 797 C CA . ASN A 1 98 ? -19.775 89.906 -0.207 1.00 67.75 98 ASN A CA 1
ATOM 798 C C . ASN A 1 98 ? -20.300 88.595 -0.832 1.00 67.75 98 ASN A C 1
ATOM 800 O O . ASN A 1 98 ? -21.508 88.380 -0.868 1.00 67.75 98 ASN A O 1
ATOM 804 N N . ASN A 1 99 ? -19.414 87.723 -1.334 1.00 73.12 99 ASN A N 1
ATOM 805 C CA . ASN A 1 99 ? -19.761 86.416 -1.916 1.00 73.12 99 ASN A CA 1
ATOM 806 C C . ASN A 1 99 ? -20.707 86.489 -3.130 1.00 73.12 99 ASN A C 1
ATOM 808 O O . ASN A 1 99 ? -21.441 85.540 -3.416 1.00 73.12 99 ASN A O 1
ATOM 812 N N . LYS A 1 100 ? -20.683 87.603 -3.871 1.00 77.31 100 LYS A N 1
ATOM 813 C CA . LYS A 1 100 ? -21.592 87.867 -5.001 1.00 77.31 100 LYS A CA 1
ATOM 814 C C . LYS A 1 100 ? -21.547 86.823 -6.127 1.00 77.31 100 LYS A C 1
ATOM 816 O O . LYS A 1 100 ? -22.507 86.715 -6.883 1.00 77.31 100 LYS A O 1
ATOM 821 N N . ASN A 1 101 ? -20.450 86.072 -6.257 1.00 77.56 101 ASN A N 1
ATOM 822 C CA . ASN A 1 101 ? -20.292 85.061 -7.307 1.00 77.56 101 ASN A CA 1
ATOM 823 C C . ASN A 1 101 ? -20.765 83.663 -6.872 1.00 77.56 101 ASN A C 1
ATOM 825 O O . ASN A 1 101 ? -20.685 82.720 -7.659 1.00 77.56 101 ASN A O 1
ATOM 829 N N . THR A 1 102 ? -21.258 83.509 -5.639 1.00 81.12 102 THR A N 1
ATOM 830 C CA . THR A 1 102 ? -21.820 82.237 -5.170 1.00 81.12 102 THR A CA 1
ATOM 831 C C . THR A 1 102 ? -23.131 81.900 -5.885 1.00 81.12 102 THR A C 1
ATOM 833 O O . THR A 1 102 ? -23.898 82.772 -6.295 1.00 81.12 102 THR A O 1
ATOM 836 N N . LYS A 1 103 ? -23.383 80.603 -6.065 1.00 82.69 103 LYS A N 1
ATOM 837 C CA . LYS A 1 103 ? -24.587 80.048 -6.690 1.00 82.69 103 LYS A CA 1
ATOM 838 C C . LYS A 1 103 ? -25.409 79.285 -5.662 1.00 82.69 103 LYS A C 1
ATOM 840 O O . LYS A 1 103 ? -24.893 78.827 -4.647 1.00 82.69 103 LYS A O 1
ATOM 845 N N . LEU A 1 104 ? -26.704 79.141 -5.917 1.00 81.06 104 LEU A N 1
ATOM 846 C CA . LEU A 1 104 ? -27.570 78.333 -5.068 1.00 81.06 104 LEU A CA 1
ATOM 847 C C . LEU A 1 104 ? -27.176 76.852 -5.189 1.00 81.06 104 LEU A C 1
ATOM 849 O O . LEU A 1 104 ? -27.203 76.303 -6.287 1.00 81.06 104 LEU A O 1
ATOM 853 N N . LYS A 1 105 ? -26.811 76.214 -4.072 1.00 84.88 105 LYS A N 1
ATOM 854 C CA . LYS A 1 105 ? -26.327 74.822 -4.039 1.00 84.88 105 LYS A CA 1
ATOM 855 C C . LYS A 1 105 ? -27.309 73.852 -3.427 1.00 84.88 105 LYS A C 1
ATOM 857 O O . LYS A 1 105 ? -27.510 72.754 -3.936 1.00 84.88 105 LYS A O 1
ATOM 862 N N . LYS A 1 106 ? -27.924 74.260 -2.324 1.00 82.00 106 LYS A N 1
ATOM 863 C CA . LYS A 1 106 ? -28.886 73.431 -1.614 1.00 82.00 106 LYS A CA 1
ATOM 864 C C . LYS A 1 106 ? -30.065 74.279 -1.196 1.00 82.00 106 LYS A C 1
ATOM 866 O O . LYS A 1 106 ? -29.907 75.390 -0.694 1.00 82.00 106 LYS A O 1
ATOM 871 N N . VAL A 1 107 ? -31.247 73.717 -1.388 1.00 81.00 107 VAL A N 1
ATOM 872 C CA . VAL A 1 107 ? -32.501 74.303 -0.940 1.00 81.00 107 VAL A CA 1
ATOM 873 C C . VAL A 1 107 ? -33.134 73.337 0.042 1.00 81.00 107 VAL A C 1
ATOM 875 O O . VAL A 1 107 ? -33.314 72.162 -0.280 1.00 81.00 107 VAL A O 1
ATOM 878 N N . LEU A 1 108 ? -33.474 73.826 1.234 1.00 77.25 108 LEU A N 1
ATOM 879 C CA . LEU A 1 108 ? -34.345 73.089 2.140 1.00 77.25 108 LEU A CA 1
ATOM 880 C C . LEU A 1 108 ? -35.783 73.512 1.881 1.00 77.25 108 LEU A C 1
ATOM 882 O O . LEU A 1 108 ? -36.176 74.672 2.035 1.00 77.25 108 LEU A O 1
ATOM 886 N N . LEU A 1 109 ? -36.546 72.526 1.441 1.00 77.69 109 LEU A N 1
ATOM 887 C CA . LEU A 1 109 ? -37.938 72.661 1.088 1.00 77.69 109 LEU A CA 1
ATOM 888 C C . LEU A 1 109 ? -38.784 72.175 2.267 1.00 77.69 109 LEU A C 1
ATOM 890 O O . LEU A 1 109 ? -38.588 71.058 2.745 1.00 77.69 109 LEU A O 1
ATOM 894 N N . TYR A 1 110 ? -39.743 72.986 2.712 1.00 68.94 110 TYR A N 1
ATOM 895 C CA . TYR A 1 110 ? -40.703 72.575 3.728 1.00 68.94 110 TYR A CA 1
ATOM 896 C C . TYR A 1 110 ? -41.881 71.838 3.076 1.00 68.94 110 TYR A C 1
ATOM 898 O O . TYR A 1 110 ? -42.489 72.355 2.118 1.00 68.94 110 TYR A O 1
ATOM 906 N N . PRO A 1 111 ? -42.207 70.617 3.536 1.00 65.62 111 PRO A N 1
ATOM 907 C CA . PRO A 1 111 ? -43.316 69.859 2.985 1.00 65.62 111 PRO A CA 1
ATOM 908 C C . PRO A 1 111 ? -44.650 70.551 3.274 1.00 65.62 111 PRO A C 1
ATOM 910 O O . PRO A 1 111 ? -45.001 70.782 4.424 1.00 65.62 111 PRO A O 1
ATOM 913 N N . LEU A 1 112 ? -45.423 70.857 2.225 1.00 66.56 112 LEU A N 1
ATOM 914 C CA . LEU A 1 112 ? -46.693 71.589 2.374 1.00 66.56 112 LEU A CA 1
ATOM 915 C C . LEU A 1 112 ? -47.736 70.822 3.192 1.00 66.56 112 LEU A C 1
ATOM 917 O O . LEU A 1 112 ? -48.601 71.444 3.786 1.00 66.56 112 LEU A O 1
ATOM 921 N N . TYR A 1 113 ? -47.649 69.490 3.244 1.00 63.91 113 TYR A N 1
ATOM 922 C CA . TYR A 1 113 ? -48.607 68.658 3.976 1.00 63.91 113 TYR A CA 1
ATOM 923 C C . TYR A 1 113 ? -48.487 68.766 5.508 1.00 63.91 113 TYR A C 1
ATOM 925 O O . TYR A 1 113 ? -49.326 68.201 6.200 1.00 63.91 113 TYR A O 1
ATOM 933 N N . LEU A 1 114 ? -47.434 69.412 6.031 1.00 62.69 114 LEU A N 1
ATOM 934 C CA . LEU A 1 114 ? -47.260 69.687 7.465 1.00 62.69 114 LEU A CA 1
ATOM 935 C C . LEU A 1 114 ? -47.912 71.011 7.902 1.00 62.69 114 LEU A C 1
ATOM 937 O O . LEU A 1 114 ? -47.880 71.332 9.083 1.00 62.69 114 LEU A O 1
ATOM 941 N N . LEU A 1 115 ? -48.469 71.787 6.967 1.00 65.62 115 LEU A N 1
ATOM 942 C CA . LEU A 1 115 ? -49.299 72.953 7.267 1.00 65.62 115 LEU A CA 1
ATOM 943 C C . LEU A 1 115 ? -50.761 72.480 7.299 1.00 65.62 115 LEU A C 1
ATOM 945 O O . LEU A 1 115 ? -51.218 71.871 6.327 1.00 65.62 115 LEU A O 1
ATOM 949 N N . ASP A 1 116 ? -51.456 72.725 8.416 1.00 57.19 116 ASP A N 1
ATOM 950 C CA . ASP A 1 116 ? -52.722 72.065 8.796 1.00 57.19 116 ASP A CA 1
ATOM 951 C C . ASP A 1 116 ? -53.838 72.136 7.731 1.00 57.19 116 ASP A C 1
ATOM 953 O O . ASP A 1 116 ? -54.644 71.212 7.615 1.00 57.19 116 ASP A O 1
ATOM 957 N N . ASP A 1 117 ? -53.828 73.146 6.858 1.00 56.25 117 ASP A N 1
ATOM 958 C CA . ASP A 1 117 ? -54.871 73.345 5.842 1.00 56.25 117 ASP A CA 1
ATOM 959 C C . ASP A 1 117 ? -54.653 72.586 4.513 1.00 56.25 117 ASP A C 1
ATOM 961 O O . ASP A 1 117 ? -55.500 72.640 3.620 1.00 56.25 117 ASP A O 1
ATOM 965 N N . PHE A 1 118 ? -53.549 71.843 4.343 1.00 54.72 118 PHE A N 1
ATOM 966 C CA . PHE A 1 118 ? -53.191 71.202 3.060 1.00 54.72 118 PHE A CA 1
ATOM 967 C C . PHE A 1 118 ? -53.139 69.664 3.087 1.00 54.72 118 PHE A C 1
ATOM 969 O O . PHE A 1 118 ? -52.531 69.031 2.214 1.00 54.72 118 PHE A O 1
ATOM 976 N N . ILE A 1 119 ? -53.837 69.027 4.034 1.00 52.19 119 ILE A N 1
ATOM 977 C CA . ILE A 1 119 ? -53.937 67.555 4.145 1.00 52.19 119 ILE A CA 1
ATOM 978 C C . ILE A 1 119 ? -54.528 66.911 2.868 1.00 52.19 119 ILE A C 1
ATOM 980 O O . ILE A 1 119 ? -54.186 65.778 2.516 1.00 52.19 119 ILE A O 1
ATOM 984 N N . SER A 1 120 ? -55.336 67.640 2.093 1.00 51.78 120 SER A N 1
ATOM 985 C CA . SER A 1 120 ? -55.938 67.179 0.830 1.00 51.78 120 SER A CA 1
ATOM 986 C C . SER A 1 120 ? -54.979 67.168 -0.377 1.00 51.78 120 SER A C 1
ATOM 988 O O . SER A 1 120 ? -55.283 66.536 -1.390 1.00 51.78 120 SER A O 1
ATOM 990 N N . ALA A 1 121 ? -53.776 67.749 -0.271 1.00 51.09 121 ALA A N 1
ATOM 991 C CA . ALA A 1 121 ? -52.754 67.727 -1.330 1.00 51.09 121 ALA A CA 1
ATOM 992 C C . ALA A 1 121 ? -51.834 66.482 -1.291 1.00 51.09 121 ALA A C 1
ATOM 994 O O . ALA A 1 121 ? -50.846 66.401 -2.023 1.00 51.09 121 ALA A O 1
ATOM 995 N N . LYS A 1 122 ? -52.147 65.476 -0.463 1.00 47.97 122 LYS A N 1
ATOM 996 C CA . LYS A 1 122 ? -51.295 64.294 -0.214 1.00 47.97 122 LYS A CA 1
ATOM 997 C C . LYS A 1 122 ? -51.254 63.258 -1.355 1.00 47.97 122 LYS A C 1
ATOM 999 O O . LYS A 1 122 ? -50.673 62.192 -1.179 1.00 47.97 122 LYS A O 1
ATOM 1004 N N . LYS A 1 123 ? -51.862 63.518 -2.522 1.00 47.72 123 LYS A N 1
ATOM 1005 C CA . LYS A 1 123 ? -52.131 62.468 -3.531 1.00 47.72 123 LYS A CA 1
ATOM 1006 C C . LYS A 1 123 ? -51.279 62.435 -4.800 1.00 47.72 123 LYS A C 1
ATOM 1008 O O . LYS A 1 123 ? -51.510 61.546 -5.614 1.00 47.72 123 LYS A O 1
ATOM 1013 N N . ARG A 1 124 ? -50.281 63.302 -4.999 1.00 50.12 124 ARG A N 1
ATOM 1014 C CA . ARG A 1 124 ? -49.387 63.187 -6.173 1.00 50.12 124 ARG A CA 1
ATOM 1015 C C . ARG A 1 124 ? -47.944 63.585 -5.873 1.00 50.12 124 ARG A C 1
ATOM 1017 O O . ARG A 1 124 ? -47.476 64.628 -6.304 1.00 50.12 124 ARG A O 1
ATOM 1024 N N . PHE A 1 125 ? -47.226 62.700 -5.193 1.00 47.31 125 PHE A N 1
ATOM 1025 C CA . PHE A 1 125 ? -45.784 62.570 -5.382 1.00 47.31 125 PHE A CA 1
ATOM 1026 C C . PHE A 1 125 ? -45.532 61.133 -5.836 1.00 47.31 125 PHE A C 1
ATOM 1028 O O . PHE A 1 125 ? -45.674 60.198 -5.051 1.00 47.31 125 PHE A O 1
ATOM 1035 N N . HIS A 1 126 ? -45.240 60.941 -7.125 1.00 50.59 126 HIS A N 1
ATOM 1036 C CA . HIS A 1 126 ? -44.656 59.687 -7.586 1.00 50.59 126 HIS A CA 1
ATOM 1037 C C . HIS A 1 126 ? -43.262 59.609 -6.976 1.00 50.59 126 HIS A C 1
ATOM 1039 O O . HIS A 1 126 ? -42.352 60.328 -7.383 1.00 50.59 126 HIS A O 1
ATOM 1045 N N . VAL A 1 127 ? -43.143 58.796 -5.930 1.00 52.78 127 VAL A N 1
ATOM 1046 C CA . VAL A 1 127 ? -41.866 58.445 -5.319 1.00 52.78 127 VAL A CA 1
ATOM 1047 C C . VAL A 1 127 ? -40.997 57.868 -6.433 1.00 52.78 127 VAL A C 1
ATOM 1049 O O . VAL A 1 127 ? -41.423 56.942 -7.127 1.00 52.78 127 VAL A O 1
ATOM 1052 N N . ILE A 1 128 ? -39.825 58.467 -6.655 1.00 61.12 128 ILE A N 1
ATOM 1053 C CA . ILE A 1 128 ? -38.827 57.929 -7.579 1.00 61.12 128 ILE A CA 1
ATOM 1054 C C . ILE A 1 128 ? -38.577 56.491 -7.134 1.00 61.12 128 ILE A C 1
ATOM 1056 O O . ILE A 1 128 ? -38.229 56.250 -5.984 1.00 61.12 128 ILE A O 1
ATOM 1060 N N . ASN A 1 129 ? -38.851 55.530 -8.014 1.00 67.56 129 ASN A N 1
ATOM 1061 C CA . ASN A 1 129 ? -38.651 54.133 -7.677 1.00 67.56 129 ASN A CA 1
ATOM 1062 C C . ASN A 1 129 ? -37.143 53.871 -7.643 1.00 67.56 129 ASN A C 1
ATOM 1064 O O . ASN A 1 129 ? -36.514 53.742 -8.698 1.00 67.56 129 ASN A O 1
ATOM 1068 N N . ASP A 1 130 ? -36.589 53.791 -6.434 1.00 72.38 130 ASP A N 1
ATOM 1069 C CA . ASP A 1 130 ? -35.166 53.549 -6.191 1.00 72.38 130 ASP A CA 1
ATOM 1070 C C . ASP A 1 130 ? -34.656 52.323 -6.961 1.00 72.38 130 ASP A C 1
ATOM 1072 O O . ASP A 1 130 ? -33.539 52.326 -7.473 1.00 72.38 130 ASP A O 1
ATOM 1076 N N . HIS A 1 131 ? -35.495 51.299 -7.150 1.00 70.62 131 HIS A N 1
ATOM 1077 C CA . HIS A 1 131 ? -35.135 50.119 -7.931 1.00 70.62 131 HIS A CA 1
ATOM 1078 C C . HIS A 1 131 ? -34.907 50.436 -9.418 1.00 70.62 131 HIS A C 1
ATOM 1080 O O . HIS A 1 131 ? -33.929 49.976 -10.006 1.00 70.62 131 HIS A O 1
ATOM 1086 N N . ILE A 1 132 ? -35.781 51.238 -10.037 1.00 77.81 132 ILE A N 1
ATOM 1087 C CA . ILE A 1 132 ? -35.655 51.622 -11.455 1.00 77.81 132 ILE A CA 1
ATOM 1088 C C . ILE A 1 132 ? -34.444 52.536 -11.652 1.00 77.81 132 ILE A C 1
ATOM 1090 O O . ILE A 1 132 ? -33.704 52.380 -12.629 1.00 77.81 132 ILE A O 1
ATOM 1094 N N . LEU A 1 133 ? -34.229 53.470 -10.722 1.00 77.12 133 LEU A N 1
ATOM 1095 C CA . LEU A 1 133 ? -33.085 54.373 -10.759 1.00 77.12 133 LEU A CA 1
ATOM 1096 C C . LEU A 1 133 ? -31.770 53.588 -10.673 1.00 77.12 133 LEU A C 1
ATOM 1098 O O . LEU A 1 133 ? -30.915 53.739 -11.547 1.00 77.12 133 LEU A O 1
ATOM 1102 N N . ASN A 1 134 ? -31.652 52.690 -9.692 1.00 76.06 134 ASN A N 1
ATOM 1103 C CA . ASN A 1 134 ? -30.461 51.860 -9.506 1.00 76.06 134 ASN A CA 1
ATOM 1104 C C . ASN A 1 134 ? -30.178 51.002 -10.746 1.00 76.06 134 ASN A C 1
ATOM 1106 O O . ASN A 1 134 ? -29.067 51.031 -11.274 1.00 76.06 134 ASN A O 1
ATOM 1110 N N . LYS A 1 135 ? -31.201 50.335 -11.294 1.00 78.25 135 LYS A N 1
ATOM 1111 C CA . LYS A 1 135 ? -31.051 49.488 -12.489 1.00 78.25 135 LYS A CA 1
ATOM 1112 C C . LYS A 1 135 ? -30.630 50.277 -13.734 1.00 78.25 135 LYS A C 1
ATOM 1114 O O . LYS A 1 135 ? -29.842 49.801 -14.549 1.00 78.25 135 LYS A O 1
ATOM 1119 N N . SER A 1 136 ? -31.126 51.505 -13.879 1.00 77.50 136 SER A N 1
ATOM 1120 C CA . SER A 1 136 ? -30.744 52.384 -14.992 1.00 77.50 136 SER A CA 1
ATOM 1121 C C . SER A 1 136 ? -29.279 52.818 -14.892 1.00 77.50 136 SER A C 1
ATOM 1123 O O . SER A 1 136 ? -28.559 52.794 -15.893 1.00 77.50 136 SER A O 1
ATOM 1125 N N . VAL A 1 137 ? -28.815 53.164 -13.686 1.00 78.19 137 VAL A N 1
ATOM 1126 C CA . VAL A 1 137 ? -27.405 53.502 -13.427 1.00 78.19 137 VAL A CA 1
ATOM 1127 C C . VAL A 1 137 ? -26.492 52.301 -13.700 1.00 78.19 137 VAL A C 1
ATOM 1129 O O . VAL A 1 137 ? -25.464 52.457 -14.368 1.00 78.19 137 VAL A O 1
ATOM 1132 N N . GLU A 1 138 ? -26.878 51.099 -13.264 1.00 79.44 138 GLU A N 1
ATOM 1133 C CA . GLU A 1 138 ? -26.134 49.854 -13.514 1.00 79.44 138 GLU A CA 1
ATOM 1134 C C . GLU A 1 138 ? -25.958 49.565 -15.013 1.00 79.44 138 GLU A C 1
ATOM 1136 O O . GLU A 1 138 ? -24.841 49.295 -15.474 1.00 79.44 138 GLU A O 1
ATOM 1141 N N . HIS A 1 139 ? -27.036 49.664 -15.797 1.00 78.69 139 HIS A N 1
ATOM 1142 C CA . HIS A 1 139 ? -26.988 49.420 -17.240 1.00 78.69 139 HIS A CA 1
ATOM 1143 C C . HIS A 1 139 ? -26.119 50.448 -17.975 1.00 78.69 139 HIS A C 1
ATOM 1145 O O . HIS A 1 139 ? -25.273 50.066 -18.788 1.00 78.69 139 HIS A O 1
ATOM 1151 N N . MET A 1 140 ? -26.271 51.743 -17.670 1.00 79.00 140 MET A N 1
ATOM 1152 C CA . MET A 1 140 ? -25.445 52.787 -18.291 1.00 79.00 140 MET A CA 1
ATOM 1153 C C . MET A 1 140 ? -23.959 52.620 -17.949 1.00 79.00 140 MET A C 1
ATOM 1155 O O . MET A 1 140 ? -23.107 52.730 -18.831 1.00 79.00 140 MET A O 1
ATOM 1159 N N . THR A 1 141 ? -23.641 52.280 -16.697 1.00 75.62 141 THR A N 1
ATOM 1160 C CA . THR A 1 141 ? -22.256 52.017 -16.269 1.00 75.62 141 THR A CA 1
ATOM 1161 C C . THR A 1 141 ? -21.658 50.823 -17.013 1.00 75.62 141 THR A C 1
ATOM 1163 O O . THR A 1 141 ? -20.496 50.857 -17.418 1.00 75.62 141 THR A O 1
ATOM 1166 N N . SER A 1 142 ? -22.450 49.771 -17.227 1.00 72.19 142 SER A N 1
ATOM 1167 C CA . SER A 1 142 ? -22.007 48.569 -17.942 1.00 72.19 142 SER A CA 1
ATOM 1168 C C . SER A 1 142 ? -21.694 48.859 -19.411 1.00 72.19 142 SER A C 1
ATOM 1170 O O . SER A 1 142 ? -20.635 48.467 -19.897 1.00 72.19 142 SER A O 1
ATOM 1172 N N . LEU A 1 143 ? -22.556 49.613 -20.100 1.00 75.56 143 LEU A N 1
ATOM 1173 C CA . LEU A 1 143 ? -22.312 50.037 -21.484 1.00 75.56 143 LEU A CA 1
ATOM 1174 C C . LEU A 1 143 ? -21.055 50.902 -21.607 1.00 75.56 143 LEU A C 1
ATOM 1176 O O . LEU A 1 143 ? -20.248 50.699 -22.513 1.00 75.56 143 LEU A O 1
ATOM 1180 N N . HIS A 1 144 ? -20.853 51.832 -20.673 1.00 74.31 144 HIS A N 1
ATOM 1181 C CA . HIS A 1 144 ? -19.677 52.696 -20.686 1.00 74.31 144 HIS A CA 1
ATOM 1182 C C . HIS A 1 144 ? -18.368 51.900 -20.547 1.00 74.31 144 HIS A C 1
ATOM 1184 O O . HIS A 1 144 ? -17.404 52.176 -21.261 1.00 74.31 144 HIS A O 1
ATOM 1190 N N . LYS A 1 145 ? -18.347 50.856 -19.704 1.00 73.06 145 LYS A N 1
ATOM 1191 C CA . LYS A 1 145 ? -17.191 49.949 -19.574 1.00 73.06 145 LYS A CA 1
ATOM 1192 C C . LYS A 1 145 ? -16.845 49.252 -20.891 1.00 73.06 145 LYS A C 1
ATOM 1194 O O . LYS A 1 145 ? -15.673 49.200 -21.245 1.00 73.06 145 LYS A O 1
ATOM 1199 N N . VAL A 1 146 ? -17.846 48.768 -21.633 1.00 72.88 146 VAL A N 1
ATOM 1200 C CA . VAL A 1 146 ? -17.627 48.108 -22.934 1.00 72.88 146 VAL A CA 1
ATOM 1201 C C . VAL A 1 146 ? -16.981 49.065 -23.934 1.00 72.88 146 VAL A C 1
ATOM 1203 O O . VAL A 1 146 ? -16.026 48.693 -24.610 1.00 72.88 146 VAL A O 1
ATOM 1206 N N . VAL A 1 147 ? -17.455 50.311 -23.999 1.00 72.44 147 VAL A N 1
ATOM 1207 C CA . VAL A 1 147 ? -16.885 51.327 -24.899 1.00 72.44 147 VAL A CA 1
ATOM 1208 C C . VAL A 1 147 ? -15.410 51.591 -24.582 1.00 72.44 147 VAL A C 1
ATOM 1210 O O . VAL A 1 147 ? -14.600 51.682 -25.502 1.00 72.44 147 VAL A O 1
ATOM 1213 N N . ILE A 1 148 ? -15.042 51.665 -23.298 1.00 72.56 148 ILE A N 1
ATOM 1214 C CA . ILE A 1 148 ? -13.641 51.820 -22.879 1.00 72.56 148 ILE A CA 1
ATOM 1215 C C . ILE A 1 148 ? -12.803 50.626 -23.360 1.00 72.56 148 ILE A C 1
ATOM 1217 O O . ILE A 1 148 ? -11.780 50.828 -24.008 1.00 72.56 148 ILE A O 1
ATOM 1221 N N . SER A 1 149 ? -13.265 49.393 -23.127 1.00 68.75 149 SER A N 1
ATOM 1222 C CA . SER A 1 149 ? -12.540 48.185 -23.546 1.00 68.75 149 SER A CA 1
ATOM 1223 C C . SER A 1 149 ? -12.355 48.083 -25.061 1.00 68.75 149 SER A C 1
ATOM 1225 O O . SER A 1 149 ? -11.307 47.644 -25.524 1.00 68.75 149 SER A O 1
ATOM 1227 N N . LEU A 1 150 ? -13.344 48.502 -25.853 1.00 66.94 150 LEU A N 1
ATOM 1228 C CA . LEU A 1 150 ? -13.227 48.502 -27.314 1.00 66.94 150 LEU A CA 1
ATOM 1229 C C . LEU A 1 150 ? -12.180 49.503 -27.812 1.00 66.94 150 LEU A C 1
ATOM 1231 O O . LEU A 1 150 ? -11.421 49.192 -28.732 1.00 66.94 150 LEU A O 1
ATOM 1235 N N . ASN A 1 151 ? -12.110 50.678 -27.182 1.00 67.25 151 ASN A N 1
ATOM 1236 C CA . ASN A 1 151 ? -11.097 51.679 -27.503 1.00 67.25 151 ASN A CA 1
ATOM 1237 C C . ASN A 1 151 ? -9.675 51.192 -27.167 1.00 67.25 151 ASN A C 1
ATOM 1239 O O . ASN A 1 151 ? -8.750 51.501 -27.918 1.00 67.25 151 ASN A O 1
ATOM 1243 N N . ASP A 1 152 ? -9.504 50.390 -26.109 1.00 67.81 152 ASP A N 1
ATOM 1244 C CA . ASP A 1 152 ? -8.206 49.803 -25.737 1.00 67.81 152 ASP A CA 1
ATOM 1245 C C . ASP A 1 152 ? -7.686 48.808 -26.800 1.00 67.81 152 ASP A C 1
ATOM 1247 O O . ASP A 1 152 ? -6.496 48.804 -27.113 1.00 67.81 152 ASP A O 1
ATOM 1251 N N . ILE A 1 153 ? -8.566 48.012 -27.426 1.00 67.12 153 ILE A N 1
ATOM 1252 C CA . ILE A 1 153 ? -8.186 46.963 -28.405 1.00 67.12 153 ILE A CA 1
ATOM 1253 C C . ILE A 1 153 ? -8.024 47.535 -29.838 1.00 67.12 153 ILE A C 1
ATOM 1255 O O . ILE A 1 153 ? -7.669 46.815 -30.768 1.00 67.12 153 ILE A O 1
ATOM 1259 N N . LYS A 1 154 ? -8.253 48.844 -30.050 1.00 64.81 154 LYS A N 1
ATOM 1260 C CA . LYS A 1 154 ? -8.182 49.533 -31.364 1.00 64.81 154 LYS A CA 1
ATOM 1261 C C . LYS A 1 154 ? -9.030 48.887 -32.477 1.00 64.81 154 LYS A C 1
ATOM 1263 O O . LYS A 1 154 ? -8.733 49.051 -33.661 1.00 64.81 154 LYS A O 1
ATOM 1268 N N . ILE A 1 155 ? -10.100 48.171 -32.133 1.00 58.00 155 ILE A N 1
ATOM 1269 C CA . ILE A 1 155 ? -11.016 47.601 -33.130 1.00 58.00 155 ILE A CA 1
ATOM 1270 C C . ILE A 1 155 ? -11.907 48.726 -33.661 1.00 58.00 155 ILE A C 1
ATOM 1272 O O . ILE A 1 155 ? -12.639 49.364 -32.907 1.00 58.00 155 ILE A O 1
ATOM 1276 N N . ASN A 1 156 ? -11.864 48.974 -34.971 1.00 55.06 156 ASN A N 1
ATOM 1277 C CA . ASN A 1 156 ? -12.741 49.955 -35.608 1.00 55.06 156 ASN A CA 1
ATOM 1278 C C . ASN A 1 156 ? -14.209 49.484 -35.534 1.00 55.06 156 ASN A C 1
ATOM 1280 O O . ASN A 1 156 ? -14.507 48.315 -35.792 1.00 55.06 156 ASN A O 1
ATOM 1284 N N . LEU A 1 157 ? -15.138 50.402 -35.238 1.00 53.72 157 LEU A N 1
ATOM 1285 C CA . LEU A 1 157 ? -16.589 50.158 -35.203 1.00 53.72 157 LEU A CA 1
ATOM 1286 C C . LEU A 1 157 ? -17.126 49.501 -36.492 1.00 53.72 157 LEU A C 1
ATOM 1288 O O . LEU A 1 157 ? -18.146 48.812 -36.456 1.00 53.72 157 LEU A O 1
ATOM 1292 N N . SER A 1 158 ? -16.436 49.657 -37.626 1.00 54.34 158 SER A N 1
ATOM 1293 C CA . SER A 1 158 ? -16.760 48.979 -38.888 1.00 54.34 158 SER A CA 1
ATOM 1294 C C . SER A 1 158 ? -16.623 47.448 -38.830 1.00 54.34 158 SER A C 1
ATOM 1296 O O . SER A 1 158 ? -17.469 46.755 -39.393 1.00 54.34 158 SER A O 1
ATOM 1298 N N . HIS A 1 159 ? -15.640 46.903 -38.103 1.00 55.84 159 HIS A N 1
ATOM 1299 C CA . HIS A 1 159 ? -15.449 45.449 -37.945 1.00 55.84 159 HIS A CA 1
ATOM 1300 C C . HIS A 1 159 ? -16.530 44.830 -37.043 1.00 55.84 159 HIS A C 1
ATOM 1302 O O . HIS A 1 159 ? -16.998 43.719 -37.290 1.00 55.84 159 HIS A O 1
ATOM 1308 N N . LEU A 1 160 ? -17.000 45.586 -36.043 1.00 54.41 160 LEU A N 1
ATOM 1309 C CA . LEU A 1 160 ? -18.129 45.201 -35.189 1.00 54.41 160 LEU A CA 1
ATOM 1310 C C . LEU A 1 160 ? -19.449 45.145 -35.959 1.00 54.41 160 LEU A C 1
ATOM 1312 O O . LEU A 1 160 ? -20.296 44.315 -35.649 1.00 54.41 160 LEU A O 1
ATOM 1316 N N . LYS A 1 161 ? -19.626 45.988 -36.982 1.00 51.09 161 LYS A N 1
ATOM 1317 C CA . LYS A 1 161 ? -20.837 45.992 -37.812 1.00 51.09 161 LYS A CA 1
ATOM 1318 C C . LYS A 1 161 ? -21.003 44.675 -38.577 1.00 51.09 161 LYS A C 1
ATOM 1320 O O . LYS A 1 161 ? -22.116 44.167 -38.641 1.00 51.09 161 LYS A O 1
ATOM 1325 N N . ILE A 1 162 ? -19.903 44.097 -39.070 1.00 55.47 162 ILE A N 1
ATOM 1326 C CA . ILE A 1 162 ? -19.886 42.771 -39.711 1.00 55.47 162 ILE A CA 1
ATOM 1327 C C . ILE A 1 162 ? -20.249 41.691 -38.685 1.00 55.47 162 ILE A C 1
ATOM 1329 O O . ILE A 1 162 ? -21.147 40.894 -38.939 1.00 55.47 162 ILE A O 1
ATOM 1333 N N . PHE A 1 163 ? -19.626 41.727 -37.502 1.00 50.47 163 PHE A N 1
ATOM 1334 C CA . PHE A 1 163 ? -19.880 40.774 -36.415 1.00 50.47 163 PHE A CA 1
ATOM 1335 C C . PHE A 1 163 ? -21.345 40.799 -35.931 1.00 50.47 163 PHE A C 1
ATOM 1337 O O . PHE A 1 163 ? -21.976 39.757 -35.762 1.00 50.47 163 PHE A O 1
ATOM 1344 N N . TYR A 1 164 ? -21.928 41.991 -35.776 1.00 49.69 164 TYR A N 1
ATOM 1345 C CA . TYR A 1 164 ? -23.317 42.160 -35.332 1.00 49.69 164 TYR A CA 1
ATOM 1346 C C . TYR A 1 164 ? -24.337 41.807 -36.427 1.00 49.69 164 TYR A C 1
ATOM 1348 O O . TYR A 1 164 ? -25.421 41.310 -36.132 1.00 49.69 164 TYR A O 1
ATOM 1356 N N . GLN A 1 165 ? -24.007 42.041 -37.701 1.00 49.28 165 GLN A N 1
ATOM 1357 C CA . GLN A 1 165 ? -24.870 41.670 -38.828 1.00 49.28 165 GLN A CA 1
ATOM 1358 C C . GLN A 1 165 ? -24.889 40.156 -39.077 1.00 49.28 165 GLN A C 1
ATOM 1360 O O . GLN A 1 165 ? -25.923 39.632 -39.493 1.00 49.28 165 GLN A O 1
ATOM 1365 N N . THR A 1 166 ? -23.802 39.435 -38.780 1.00 51.25 166 THR A N 1
ATOM 1366 C CA . THR A 1 166 ? -23.786 37.963 -38.831 1.00 51.25 166 THR A CA 1
ATOM 1367 C C . THR A 1 166 ? -24.631 37.311 -37.731 1.00 51.25 166 THR A C 1
ATOM 1369 O O . THR A 1 166 ? -25.205 36.251 -37.964 1.00 51.25 166 THR A O 1
ATOM 1372 N N . GLU A 1 167 ? -24.782 37.969 -36.577 1.00 50.22 167 GLU A N 1
ATOM 1373 C CA . GLU A 1 167 ? -25.554 37.490 -35.414 1.00 50.22 167 GLU A CA 1
ATOM 1374 C C . GLU A 1 167 ? -27.081 37.670 -35.551 1.00 50.22 167 GLU A C 1
ATOM 1376 O O . GLU A 1 167 ? -27.849 36.981 -34.887 1.00 50.22 167 GLU A O 1
ATOM 1381 N N . GLN A 1 168 ? -27.572 38.544 -36.442 1.00 45.16 168 GLN A N 1
ATOM 1382 C CA . GLN A 1 168 ? -29.020 38.786 -36.591 1.00 45.16 168 GLN A CA 1
ATOM 1383 C C . GLN A 1 168 ? -29.793 37.688 -37.351 1.00 45.16 168 GLN A C 1
ATOM 1385 O O . GLN A 1 168 ? -31.009 37.802 -37.537 1.00 45.16 168 GLN A O 1
ATOM 1390 N N . LYS A 1 169 ? -29.154 36.585 -37.766 1.00 45.62 169 LYS A N 1
ATOM 1391 C CA . LYS A 1 169 ? -29.877 35.428 -38.319 1.00 45.62 169 LYS A CA 1
ATOM 1392 C C . LYS A 1 169 ? -30.357 34.485 -37.200 1.00 45.62 169 LYS A C 1
ATOM 1394 O O . LYS A 1 169 ? -29.729 33.475 -36.923 1.00 45.62 169 LYS A O 1
ATOM 1399 N N . ARG A 1 170 ? -31.566 34.806 -36.711 1.00 41.34 170 ARG A N 1
ATOM 1400 C CA . ARG A 1 170 ? -32.534 34.028 -35.893 1.00 41.34 170 ARG A CA 1
ATOM 1401 C C . ARG A 1 170 ? -32.263 33.908 -34.379 1.00 41.34 170 ARG A C 1
ATOM 1403 O O . ARG A 1 170 ? -31.412 33.130 -33.969 1.00 41.34 170 ARG A O 1
ATOM 1410 N N . PRO A 1 171 ? -33.102 34.544 -33.534 1.00 45.78 171 PRO A N 1
ATOM 1411 C CA . PRO A 1 171 ? -33.255 34.193 -32.129 1.00 45.78 171 PRO A CA 1
ATOM 1412 C C . PRO A 1 171 ? -34.296 33.070 -32.001 1.00 45.78 171 PRO A C 1
ATOM 1414 O O . PRO A 1 171 ? -35.445 33.292 -31.628 1.00 45.78 171 PRO A O 1
ATOM 1417 N N . SER A 1 172 ? -33.904 31.856 -32.357 1.00 48.03 172 SER A N 1
ATOM 1418 C CA . SER A 1 172 ? -34.599 30.643 -31.931 1.00 48.03 172 SER A CA 1
ATOM 1419 C C . SER A 1 172 ? -33.564 29.530 -31.895 1.00 48.03 172 SER A C 1
ATOM 1421 O O . SER A 1 172 ? -32.965 29.239 -32.926 1.00 48.03 172 SER A O 1
ATOM 1423 N N . ASP A 1 173 ? -33.389 28.964 -30.705 1.00 38.41 173 ASP A N 1
ATOM 1424 C CA . ASP A 1 173 ? -32.486 27.873 -30.324 1.00 38.41 173 ASP A CA 1
ATOM 1425 C C . ASP A 1 173 ? -31.127 28.293 -29.728 1.00 38.41 173 ASP A C 1
ATOM 1427 O O . ASP A 1 173 ? -30.205 28.751 -30.391 1.00 38.41 173 ASP A O 1
ATOM 1431 N N . THR A 1 174 ? -31.063 28.126 -28.399 1.00 43.38 174 THR A N 1
ATOM 1432 C CA . THR A 1 174 ? -29.912 27.727 -27.566 1.00 43.38 174 THR A CA 1
ATOM 1433 C C . THR A 1 174 ? -28.497 28.052 -28.060 1.00 43.38 174 THR A C 1
ATOM 1435 O O . THR A 1 174 ? -28.016 27.437 -29.003 1.00 43.38 174 THR A O 1
ATOM 1438 N N . HIS A 1 175 ? -27.784 28.897 -27.299 1.00 44.41 175 HIS A N 1
ATOM 1439 C CA . HIS A 1 175 ? -26.314 28.965 -27.201 1.00 44.41 175 HIS A CA 1
ATOM 1440 C C . HIS A 1 175 ? -25.537 28.525 -28.457 1.00 44.41 175 HIS A C 1
ATOM 1442 O O . HIS A 1 175 ? -24.834 27.511 -28.438 1.00 44.41 175 HIS A O 1
ATOM 1448 N N . ILE A 1 176 ? -25.587 29.314 -29.532 1.00 45.25 176 ILE A N 1
ATOM 1449 C CA . ILE A 1 176 ? -24.606 29.176 -30.610 1.00 45.25 176 ILE A CA 1
ATOM 1450 C C . ILE A 1 176 ? -23.258 29.639 -30.042 1.00 45.25 176 ILE A C 1
ATOM 1452 O O . ILE A 1 176 ? -22.959 30.827 -29.972 1.00 45.25 176 ILE A O 1
ATOM 1456 N N . LYS A 1 177 ? -22.433 28.692 -29.585 1.00 43.91 177 LYS A N 1
ATOM 1457 C CA . LYS A 1 177 ? -21.004 28.943 -29.380 1.00 43.91 177 LYS A CA 1
ATOM 1458 C C . LYS A 1 177 ? -20.394 29.222 -30.748 1.00 43.91 177 LYS A C 1
ATOM 1460 O O . LYS A 1 177 ? -20.205 28.301 -31.542 1.00 43.91 177 LYS A O 1
ATOM 1465 N N . ILE A 1 178 ? -20.064 30.480 -31.020 1.00 52.00 178 ILE A N 1
ATOM 1466 C CA . ILE A 1 178 ? -19.189 30.818 -32.139 1.00 52.00 178 ILE A CA 1
ATOM 1467 C C . ILE A 1 178 ? -17.796 30.268 -31.806 1.00 52.00 178 ILE A C 1
ATOM 1469 O O . ILE A 1 178 ? -17.033 30.861 -31.047 1.00 52.00 178 ILE A O 1
ATOM 1473 N N . ASN A 1 179 ? -17.475 29.093 -32.350 1.00 53.59 179 ASN A N 1
ATOM 1474 C CA . ASN A 1 179 ? -16.152 28.487 -32.230 1.00 53.59 179 ASN A CA 1
ATOM 1475 C C . ASN A 1 179 ? -15.194 29.181 -33.207 1.00 53.59 179 ASN A C 1
ATOM 1477 O O . ASN A 1 179 ? -15.052 28.765 -34.362 1.00 53.59 179 ASN A O 1
ATOM 1481 N N . HIS A 1 180 ? -14.540 30.247 -32.753 1.00 61.16 180 HIS A N 1
ATOM 1482 C CA . HIS A 1 180 ? -13.432 30.845 -33.491 1.00 61.16 180 HIS A CA 1
ATOM 1483 C C . HIS A 1 180 ? -12.274 29.843 -33.623 1.00 61.16 180 HIS A C 1
ATOM 1485 O O . HIS A 1 180 ? -11.991 29.073 -32.703 1.00 61.16 180 HIS A O 1
ATOM 1491 N N . TRP A 1 181 ? -11.561 29.856 -34.756 1.00 61.56 181 TRP A N 1
ATOM 1492 C CA . TRP A 1 181 ? -10.365 29.016 -34.921 1.00 61.56 181 TRP A CA 1
ATOM 1493 C C . TRP A 1 181 ? -9.276 29.373 -33.895 1.00 61.56 181 TRP A C 1
ATOM 1495 O O . TRP A 1 181 ? -8.495 28.515 -33.512 1.00 61.56 181 TRP A O 1
ATOM 1505 N N . PHE A 1 182 ? -9.290 30.609 -33.389 1.00 64.25 182 PHE A N 1
ATOM 1506 C CA . PHE A 1 182 ? -8.427 31.104 -32.318 1.00 64.25 182 PHE A CA 1
ATOM 1507 C C . PHE A 1 182 ? -9.049 30.995 -30.911 1.00 64.25 182 PHE A C 1
ATOM 1509 O O . PHE A 1 182 ? -8.599 31.666 -29.983 1.00 64.25 182 PHE A O 1
ATOM 1516 N N . ASP A 1 183 ? -10.071 30.154 -30.712 1.00 66.81 183 ASP A N 1
ATOM 1517 C CA . ASP A 1 183 ? -10.509 29.797 -29.359 1.00 66.81 183 ASP A CA 1
ATOM 1518 C C . ASP A 1 183 ? -9.361 29.113 -28.583 1.00 66.81 183 ASP A C 1
ATOM 1520 O O . ASP A 1 183 ? -8.511 28.425 -29.158 1.00 66.81 183 ASP A O 1
ATOM 1524 N N . HIS A 1 184 ? -9.330 29.291 -27.262 1.00 62.12 184 HIS A N 1
ATOM 1525 C CA . HIS A 1 184 ? -8.208 28.948 -26.383 1.00 62.12 184 HIS A CA 1
ATOM 1526 C C . HIS A 1 184 ? -7.709 27.504 -26.570 1.00 62.12 184 HIS A C 1
ATOM 1528 O O . HIS A 1 184 ? -6.503 27.237 -26.537 1.00 62.12 184 HIS A O 1
ATOM 1534 N N . LYS A 1 185 ? -8.627 26.553 -26.789 1.00 67.69 185 LYS A N 1
ATOM 1535 C CA . LYS A 1 185 ? -8.283 25.141 -27.022 1.00 67.69 185 LYS A CA 1
ATOM 1536 C C . LYS A 1 185 ? -7.503 24.939 -28.327 1.00 67.69 185 LYS A C 1
ATOM 1538 O O . LYS A 1 185 ? -6.503 24.225 -28.317 1.00 67.69 185 LYS A O 1
ATOM 1543 N N . ASN A 1 186 ? -7.904 25.614 -29.402 1.00 68.56 186 ASN A N 1
ATOM 1544 C CA . ASN A 1 186 ? -7.262 25.513 -30.712 1.00 68.56 186 ASN A CA 1
ATOM 1545 C C . ASN A 1 186 ? -5.919 26.248 -30.737 1.00 68.56 186 ASN A C 1
ATOM 1547 O O . ASN A 1 186 ? -4.933 25.692 -31.209 1.00 68.56 186 ASN A O 1
ATOM 1551 N N . VAL A 1 187 ? -5.833 27.443 -30.141 1.00 71.69 187 VAL A N 1
ATOM 1552 C CA . VAL A 1 187 ? -4.563 28.191 -30.036 1.00 71.69 187 VAL A CA 1
ATOM 1553 C C . VAL A 1 187 ? -3.515 27.389 -29.270 1.00 71.69 187 VAL A C 1
ATOM 1555 O O . VAL A 1 187 ? -2.345 27.375 -29.648 1.00 71.69 187 VAL A O 1
ATOM 1558 N N . THR A 1 188 ? -3.923 26.685 -28.212 1.00 74.81 188 THR A N 1
ATOM 1559 C CA . THR A 1 188 ? -3.011 25.817 -27.457 1.00 74.81 188 THR A CA 1
ATOM 1560 C C . THR A 1 188 ? -2.486 24.668 -28.322 1.00 74.81 188 THR A C 1
ATOM 1562 O O . THR A 1 188 ? -1.301 24.353 -28.247 1.00 74.81 188 THR A O 1
ATOM 1565 N N . LEU A 1 189 ? -3.337 24.054 -29.151 1.00 75.50 189 LEU A N 1
ATOM 1566 C CA . LEU A 1 189 ? -2.938 22.978 -30.062 1.00 75.50 189 LEU A CA 1
ATOM 1567 C C . LEU A 1 189 ? -1.997 23.486 -31.166 1.00 75.50 189 LEU A C 1
ATOM 1569 O O . LEU A 1 189 ? -0.936 22.904 -31.368 1.00 75.50 189 LEU A O 1
ATOM 1573 N N . ILE A 1 190 ? -2.331 24.616 -31.794 1.00 78.50 190 ILE A N 1
ATOM 1574 C CA . ILE A 1 190 ? -1.506 25.260 -32.827 1.00 78.50 190 ILE A CA 1
ATOM 1575 C C . ILE A 1 190 ? -0.120 25.605 -32.272 1.00 78.50 190 ILE A C 1
ATOM 1577 O O . ILE A 1 190 ? 0.896 25.264 -32.872 1.00 78.50 190 ILE A O 1
ATOM 1581 N N . ARG A 1 191 ? -0.051 26.218 -31.082 1.00 80.81 191 ARG A N 1
ATOM 1582 C CA . ARG A 1 191 ? 1.231 26.530 -30.427 1.00 80.81 191 ARG A CA 1
ATOM 1583 C C . ARG A 1 191 ? 2.067 25.278 -30.161 1.00 80.81 191 ARG A C 1
ATOM 1585 O O . ARG A 1 191 ? 3.284 25.339 -30.301 1.00 80.81 191 ARG A O 1
ATOM 1592 N N . LYS A 1 192 ? 1.437 24.153 -29.798 1.00 82.25 192 LYS A N 1
ATOM 1593 C CA . LYS A 1 192 ? 2.136 22.871 -29.614 1.00 82.25 192 LYS A CA 1
ATOM 1594 C C . LYS A 1 192 ? 2.710 22.345 -30.928 1.00 82.25 192 LYS A C 1
ATOM 1596 O O . LYS A 1 192 ? 3.867 21.947 -30.938 1.00 82.25 192 LYS A O 1
ATOM 1601 N N . GLN A 1 193 ? 1.945 22.378 -32.018 1.00 81.00 193 GLN A N 1
ATOM 1602 C CA . GLN A 1 193 ? 2.423 21.943 -33.337 1.00 81.00 193 GLN A CA 1
ATOM 1603 C C . GLN A 1 193 ? 3.579 22.813 -33.846 1.00 81.00 193 GLN A C 1
ATOM 1605 O O . GLN A 1 193 ? 4.588 22.279 -34.296 1.00 81.00 193 GLN A O 1
ATOM 1610 N N . ILE A 1 194 ? 3.481 24.139 -33.698 1.00 83.00 194 ILE A N 1
ATOM 1611 C CA . ILE A 1 194 ? 4.566 25.066 -34.056 1.00 83.00 194 ILE A CA 1
ATOM 1612 C C . ILE A 1 194 ? 5.828 24.765 -33.236 1.00 83.00 194 ILE A C 1
ATOM 1614 O O . ILE A 1 194 ? 6.914 24.672 -33.800 1.00 83.00 194 ILE A O 1
ATOM 1618 N N . ALA A 1 195 ? 5.696 24.569 -31.919 1.00 84.88 195 ALA A N 1
ATOM 1619 C CA . ALA A 1 195 ? 6.833 24.228 -31.064 1.00 84.88 195 ALA A CA 1
ATOM 1620 C C . ALA A 1 195 ? 7.485 22.894 -31.470 1.00 84.88 195 ALA A C 1
ATOM 1622 O O . ALA A 1 195 ? 8.709 22.809 -31.533 1.00 84.88 195 ALA A O 1
ATOM 1623 N N . LEU A 1 196 ? 6.680 21.875 -31.799 1.00 87.06 196 LEU A N 1
ATOM 1624 C CA . LEU A 1 196 ? 7.181 20.592 -32.302 1.00 87.06 196 LEU A CA 1
ATOM 1625 C C . LEU A 1 196 ? 7.952 20.757 -33.617 1.00 87.06 196 LEU A C 1
ATOM 1627 O O . LEU A 1 196 ? 9.032 20.185 -33.755 1.00 87.06 196 LEU A O 1
ATOM 1631 N N . PHE A 1 197 ? 7.431 21.551 -34.556 1.00 88.81 197 PHE A N 1
ATOM 1632 C CA . PHE A 1 197 ? 8.095 21.820 -35.832 1.00 88.81 197 PHE A CA 1
ATOM 1633 C C . PHE A 1 197 ? 9.439 22.531 -35.639 1.00 88.81 197 PHE A C 1
ATOM 1635 O O . PHE A 1 197 ? 10.444 22.097 -36.201 1.00 88.81 197 PHE A O 1
ATOM 1642 N N . ILE A 1 198 ? 9.478 23.572 -34.797 1.00 86.94 198 ILE A N 1
ATOM 1643 C CA . ILE A 1 198 ? 10.711 24.305 -34.474 1.00 86.94 198 ILE A CA 1
ATOM 1644 C C . ILE A 1 198 ? 11.752 23.345 -33.884 1.00 86.94 198 ILE A C 1
ATOM 1646 O O . ILE A 1 198 ? 12.829 23.200 -34.461 1.00 86.94 198 ILE A O 1
ATOM 1650 N N . ASN A 1 199 ? 11.408 22.606 -32.824 1.00 89.69 199 ASN A N 1
ATOM 1651 C CA . ASN A 1 199 ? 12.336 21.678 -32.168 1.00 89.69 199 ASN A CA 1
ATOM 1652 C C . ASN A 1 199 ? 12.849 20.594 -33.129 1.00 89.69 199 ASN A C 1
ATOM 1654 O O . ASN A 1 199 ? 14.041 20.282 -33.159 1.00 89.69 199 ASN A O 1
ATOM 1658 N N . PHE A 1 200 ? 11.958 20.014 -33.937 1.00 91.19 200 PHE A N 1
ATOM 1659 C CA . PHE A 1 200 ? 12.329 18.995 -34.916 1.00 91.19 200 PHE A CA 1
ATOM 1660 C C . PHE A 1 200 ? 13.267 19.559 -35.994 1.00 91.19 200 PHE A C 1
ATOM 1662 O O . PHE A 1 200 ? 14.219 18.878 -36.391 1.00 91.19 200 PHE A O 1
ATOM 1669 N N . SER A 1 201 ? 13.044 20.805 -36.428 1.00 89.00 201 SER A N 1
ATOM 1670 C CA . SER A 1 201 ? 13.903 21.482 -37.403 1.00 89.00 201 SER A CA 1
ATOM 1671 C C . SER A 1 201 ? 15.306 21.763 -36.863 1.00 89.00 201 SER A C 1
ATOM 1673 O O . SER A 1 201 ? 16.292 21.484 -37.545 1.00 89.00 201 SER A O 1
ATOM 1675 N N . GLU A 1 202 ? 15.418 22.205 -35.608 1.00 90.50 202 GLU A N 1
ATOM 1676 C CA . GLU A 1 202 ? 16.700 22.487 -34.955 1.00 90.50 202 GLU A CA 1
ATOM 1677 C C . GLU A 1 202 ? 17.549 21.220 -34.787 1.00 90.50 202 GLU A C 1
ATOM 1679 O O . GLU A 1 202 ? 18.745 21.219 -35.075 1.00 90.50 202 GLU A O 1
ATOM 1684 N N . ILE A 1 203 ? 16.933 20.106 -34.380 1.00 91.25 203 ILE A N 1
ATOM 1685 C CA . ILE A 1 203 ? 17.630 18.822 -34.182 1.00 91.25 203 ILE A CA 1
ATOM 1686 C C . ILE A 1 203 ? 18.186 18.270 -35.495 1.00 91.25 203 ILE A C 1
ATOM 1688 O O . ILE A 1 203 ? 19.243 17.632 -35.514 1.00 91.25 203 ILE A O 1
ATOM 1692 N N . ASN A 1 204 ? 17.477 18.502 -36.598 1.00 91.88 204 ASN A N 1
ATOM 1693 C CA . ASN A 1 204 ? 17.829 17.969 -37.909 1.00 91.88 204 ASN A CA 1
ATOM 1694 C C . ASN A 1 204 ? 18.519 19.002 -38.813 1.00 91.88 204 ASN A C 1
ATOM 1696 O O . ASN A 1 204 ? 18.776 18.693 -39.972 1.00 91.88 204 ASN A O 1
ATOM 1700 N N . VAL A 1 205 ? 18.902 20.175 -38.290 1.00 86.69 205 VAL A N 1
ATOM 1701 C CA . VAL A 1 205 ? 19.521 21.267 -39.067 1.00 86.69 205 VAL A CA 1
ATOM 1702 C C . VAL A 1 205 ? 20.804 20.846 -39.795 1.00 86.69 205 VAL A C 1
ATOM 1704 O O . VAL A 1 205 ? 21.080 21.306 -40.897 1.00 86.69 205 VAL A O 1
ATOM 1707 N N . ASN A 1 206 ? 21.572 19.922 -39.210 1.00 84.00 206 ASN A N 1
ATOM 1708 C CA . ASN A 1 206 ? 22.840 19.440 -39.770 1.00 84.00 206 ASN A CA 1
ATOM 1709 C C . ASN A 1 206 ? 22.665 18.289 -40.779 1.00 84.00 206 ASN A C 1
ATOM 1711 O O . ASN A 1 206 ? 23.653 17.707 -41.231 1.00 84.00 206 ASN A O 1
ATOM 1715 N N . LYS A 1 207 ? 21.426 17.899 -41.104 1.00 84.25 207 LYS A N 1
ATOM 1716 C CA . LYS A 1 207 ? 21.150 16.865 -42.103 1.00 84.25 207 LYS A CA 1
ATOM 1717 C C . LYS A 1 207 ? 20.979 17.504 -43.474 1.00 84.25 207 LYS A C 1
ATOM 1719 O O . LYS A 1 207 ? 19.922 18.027 -43.802 1.00 84.25 207 LYS A O 1
ATOM 1724 N N . ASN A 1 208 ? 22.009 17.376 -44.306 1.00 80.50 208 ASN A N 1
ATOM 1725 C CA . ASN A 1 208 ? 22.073 17.990 -45.640 1.00 80.50 208 ASN A CA 1
ATOM 1726 C C . ASN A 1 208 ? 20.975 17.531 -46.626 1.00 80.50 208 ASN A C 1
ATOM 1728 O O . ASN A 1 208 ? 20.895 18.054 -47.731 1.00 80.50 208 ASN A O 1
ATOM 1732 N N . ASN A 1 209 ? 20.162 16.535 -46.267 1.00 84.75 209 ASN A N 1
ATOM 1733 C CA . ASN A 1 209 ? 19.105 15.962 -47.098 1.00 84.75 209 ASN A CA 1
ATOM 1734 C C . ASN A 1 209 ? 17.679 16.366 -46.671 1.00 84.75 209 ASN A C 1
ATOM 1736 O O . ASN A 1 209 ? 16.727 15.792 -47.196 1.00 84.75 209 ASN A O 1
ATOM 1740 N N . ILE A 1 210 ? 17.515 17.296 -45.721 1.00 87.81 210 ILE A N 1
ATOM 1741 C CA . ILE A 1 210 ? 16.206 17.754 -45.220 1.00 87.81 210 ILE A CA 1
ATOM 1742 C C . ILE A 1 210 ? 16.155 19.290 -45.233 1.00 87.81 210 ILE A C 1
ATOM 1744 O O . ILE A 1 210 ? 17.129 19.948 -44.877 1.00 87.81 210 ILE A O 1
ATOM 1748 N N . VAL A 1 211 ? 15.011 19.862 -45.627 1.00 86.44 211 VAL A N 1
ATOM 1749 C CA . VAL A 1 211 ? 14.757 21.315 -45.665 1.00 86.44 211 VAL A CA 1
ATOM 1750 C C . VAL A 1 211 ? 13.407 21.615 -45.007 1.00 86.44 211 VAL A C 1
ATOM 1752 O O . VAL A 1 211 ? 12.442 20.886 -45.227 1.00 86.44 211 VAL A O 1
ATOM 1755 N N . PHE A 1 212 ? 13.336 22.694 -44.222 1.00 88.81 212 PHE A N 1
ATOM 1756 C CA . PHE A 1 212 ? 12.133 23.140 -43.506 1.00 88.81 212 PHE A CA 1
ATOM 1757 C C . PHE A 1 212 ? 11.613 24.463 -44.087 1.00 88.81 212 PHE A C 1
ATOM 1759 O O . PHE A 1 212 ? 12.399 25.385 -44.302 1.00 88.81 212 PHE A O 1
ATOM 1766 N N . VAL A 1 213 ? 10.302 24.562 -44.336 1.00 85.62 213 VAL A N 1
ATOM 1767 C CA . VAL A 1 213 ? 9.639 25.722 -44.971 1.00 85.62 213 VAL A CA 1
ATOM 1768 C C . VAL A 1 213 ? 8.327 26.040 -44.236 1.00 85.62 213 VAL A C 1
ATOM 1770 O O . VAL A 1 213 ? 7.661 25.120 -43.767 1.00 85.62 213 VAL A O 1
ATOM 1773 N N . VAL A 1 214 ? 7.963 27.326 -44.137 1.00 84.75 214 VAL A N 1
ATOM 1774 C CA . VAL A 1 214 ? 6.683 27.818 -43.587 1.00 84.75 214 VAL A CA 1
ATOM 1775 C C . VAL A 1 214 ? 6.003 28.685 -44.644 1.00 84.75 214 VAL A C 1
ATOM 1777 O O . VAL A 1 214 ? 6.651 29.572 -45.196 1.00 84.75 214 VAL A O 1
ATOM 1780 N N . ASP A 1 215 ? 4.722 28.433 -44.907 1.00 80.12 215 ASP A N 1
ATOM 1781 C CA . ASP A 1 215 ? 3.925 29.149 -45.907 1.00 80.12 215 ASP A CA 1
ATOM 1782 C C . ASP A 1 215 ? 2.496 29.408 -45.391 1.00 80.12 215 ASP A C 1
ATOM 1784 O O . ASP A 1 215 ? 2.015 28.695 -44.503 1.00 80.12 215 ASP A O 1
ATOM 1788 N N . GLU A 1 216 ? 1.831 30.435 -45.925 1.00 75.00 216 GLU A N 1
ATOM 1789 C CA . GLU A 1 216 ? 0.431 30.777 -45.640 1.00 75.00 216 GLU A CA 1
ATOM 1790 C C . GLU A 1 216 ? -0.416 30.512 -46.891 1.00 75.00 216 GLU A C 1
ATOM 1792 O O . GLU A 1 216 ? -0.295 31.213 -47.894 1.00 75.00 216 GLU A O 1
ATOM 1797 N N . GLU A 1 217 ? -1.301 29.511 -46.832 1.00 64.56 217 GLU A N 1
ATOM 1798 C CA . GLU A 1 217 ? -2.164 29.144 -47.960 1.00 64.56 217 GLU A CA 1
ATOM 1799 C C . GLU A 1 217 ? -3.656 29.169 -47.583 1.00 64.56 217 GLU A C 1
ATOM 1801 O O . GLU A 1 217 ? -4.045 28.915 -46.441 1.00 64.56 217 GLU A O 1
ATOM 1806 N N . ASP A 1 218 ? -4.509 29.503 -48.556 1.00 57.09 218 ASP A N 1
ATOM 1807 C CA . ASP A 1 218 ? -5.949 29.692 -48.359 1.00 57.09 218 ASP A CA 1
ATOM 1808 C C . ASP A 1 218 ? -6.652 28.368 -47.981 1.00 57.09 218 ASP A C 1
ATOM 1810 O O . ASP A 1 218 ? -6.535 27.350 -48.675 1.00 57.09 218 ASP A O 1
ATOM 1814 N N . ILE A 1 219 ? -7.430 28.403 -46.890 1.00 51.84 219 ILE A N 1
ATOM 1815 C CA . ILE A 1 219 ? -8.081 27.262 -46.202 1.00 51.84 219 ILE A CA 1
ATOM 1816 C C . ILE A 1 219 ? -8.948 26.404 -47.143 1.00 51.84 219 ILE A C 1
ATOM 1818 O O . ILE A 1 219 ? -9.229 25.243 -46.855 1.00 51.84 219 ILE A O 1
ATOM 1822 N N . ASN A 1 220 ? -9.356 26.940 -48.293 1.00 49.62 220 ASN A N 1
ATOM 1823 C CA . ASN A 1 220 ? -10.227 26.257 -49.248 1.00 49.62 220 ASN A CA 1
ATOM 1824 C C . ASN A 1 220 ? -9.553 25.120 -50.051 1.00 49.62 220 ASN A C 1
ATOM 1826 O O . ASN A 1 220 ? -10.263 24.392 -50.746 1.00 49.62 220 ASN A O 1
ATOM 1830 N N . LYS A 1 221 ? -8.224 24.934 -49.972 1.00 51.34 221 LYS A N 1
ATOM 1831 C CA . LYS A 1 221 ? -7.510 23.835 -50.665 1.00 51.34 221 LYS A CA 1
ATOM 1832 C C . LYS A 1 221 ? -7.219 22.602 -49.803 1.00 51.34 221 LYS A C 1
ATOM 1834 O O . LYS A 1 221 ? -6.998 21.525 -50.353 1.00 51.34 221 LYS A O 1
ATOM 1839 N N . LEU A 1 222 ? -7.237 22.731 -48.479 1.00 51.50 222 LEU A N 1
ATOM 1840 C CA . LEU A 1 222 ? -6.993 21.631 -47.545 1.00 51.50 222 LEU A CA 1
ATOM 1841 C C . LEU A 1 222 ? -8.338 21.196 -46.961 1.00 51.50 222 LEU A C 1
ATOM 1843 O O . LEU A 1 222 ? -9.105 22.026 -46.484 1.00 51.50 222 LEU A O 1
ATOM 1847 N N . GLN A 1 223 ? -8.663 19.907 -47.051 1.00 47.12 223 GLN A N 1
ATOM 1848 C CA . GLN A 1 223 ? -9.969 19.332 -46.702 1.00 47.12 223 GLN A CA 1
ATOM 1849 C C . GLN A 1 223 ? -10.339 19.517 -45.212 1.00 47.12 223 GLN A C 1
ATOM 1851 O O . GLN A 1 223 ? -10.288 18.582 -44.422 1.00 47.12 223 GLN A O 1
ATOM 1856 N N . GLY A 1 224 ? -10.764 20.717 -44.814 1.00 51.31 224 GLY A N 1
ATOM 1857 C CA . GLY A 1 224 ? -11.413 20.970 -43.526 1.00 51.31 224 GLY A CA 1
ATOM 1858 C C . GLY A 1 224 ? -10.502 21.134 -42.304 1.00 51.31 224 GLY A C 1
ATOM 1859 O O . GLY A 1 224 ? -11.033 21.281 -41.201 1.00 51.31 224 GLY A O 1
ATOM 1860 N N . GLU A 1 225 ? -9.175 21.174 -42.449 1.00 51.84 225 GLU A N 1
ATOM 1861 C CA . GLU A 1 225 ? -8.276 21.470 -41.325 1.00 51.84 225 GLU A CA 1
ATOM 1862 C C . GLU A 1 225 ? -8.231 22.982 -41.043 1.00 51.84 225 GLU A C 1
ATOM 1864 O O . GLU A 1 225 ? -7.808 23.785 -41.870 1.00 51.84 225 GLU A O 1
ATOM 1869 N N . ARG A 1 226 ? -8.698 23.397 -39.858 1.00 59.38 226 ARG A N 1
ATOM 1870 C CA . ARG A 1 226 ? -8.590 24.784 -39.371 1.00 59.38 226 ARG A CA 1
ATOM 1871 C C . ARG A 1 226 ? -7.349 24.895 -38.479 1.00 59.38 226 ARG A C 1
ATOM 1873 O O . ARG A 1 226 ? -7.387 24.378 -37.365 1.00 59.38 226 ARG A O 1
ATOM 1880 N N . GLY A 1 227 ? -6.287 25.581 -38.913 1.00 68.62 227 GLY A N 1
ATOM 1881 C CA . GLY A 1 227 ? -5.096 25.816 -38.080 1.00 68.62 227 GLY A CA 1
ATOM 1882 C C . GLY A 1 227 ? -3.770 25.750 -38.842 1.00 68.62 227 GLY A C 1
ATOM 1883 O O . GLY A 1 227 ? -3.647 26.349 -39.902 1.00 68.62 227 GLY A O 1
ATOM 1884 N N . VAL A 1 228 ? -2.784 25.052 -38.267 1.00 74.12 228 VAL A N 1
ATOM 1885 C CA . VAL A 1 228 ? -1.448 24.802 -38.842 1.00 74.12 228 VAL A CA 1
ATOM 1886 C C . VAL A 1 228 ? -1.328 23.307 -39.142 1.00 74.12 228 VAL A C 1
ATOM 1888 O O . VAL A 1 228 ? -1.786 22.491 -38.348 1.00 74.12 228 VAL A O 1
ATOM 1891 N N . THR A 1 229 ? -0.712 22.942 -40.266 1.00 76.69 229 THR A N 1
ATOM 1892 C CA . THR A 1 229 ? -0.488 21.542 -40.656 1.00 76.69 229 THR A CA 1
ATOM 1893 C C . THR A 1 229 ? 0.952 21.342 -41.128 1.00 76.69 229 THR A C 1
ATOM 1895 O O . THR A 1 229 ? 1.624 22.301 -41.507 1.00 76.69 229 THR A O 1
ATOM 1898 N N . THR A 1 230 ? 1.460 20.112 -41.051 1.00 82.81 230 THR A N 1
ATOM 1899 C CA . THR A 1 230 ? 2.813 19.757 -41.510 1.00 82.81 230 THR A CA 1
ATOM 1900 C C . THR A 1 230 ? 2.710 18.726 -42.621 1.00 82.81 230 THR A C 1
ATOM 1902 O O . THR A 1 230 ? 2.036 17.716 -42.463 1.00 82.81 230 THR A O 1
ATOM 1905 N N . ILE A 1 231 ? 3.409 18.966 -43.730 1.00 84.25 231 ILE A N 1
ATOM 1906 C CA . ILE A 1 231 ? 3.428 18.070 -44.888 1.00 84.25 231 ILE A CA 1
ATOM 1907 C C . ILE A 1 231 ? 4.878 17.676 -45.165 1.00 84.25 231 ILE A C 1
ATOM 1909 O O . ILE A 1 231 ? 5.736 18.541 -45.341 1.00 84.25 231 ILE A O 1
ATOM 1913 N N . LEU A 1 232 ? 5.155 16.371 -45.219 1.00 88.94 232 LEU A N 1
ATOM 1914 C CA . LEU A 1 232 ? 6.461 15.855 -45.624 1.00 88.94 232 LEU A CA 1
ATOM 1915 C C . LEU A 1 232 ? 6.474 15.609 -47.129 1.00 88.94 232 LEU A C 1
ATOM 1917 O O . LEU A 1 232 ? 5.640 14.869 -47.640 1.00 88.94 232 LEU A O 1
ATOM 1921 N N . TYR A 1 233 ? 7.465 16.155 -47.827 1.00 88.44 233 TYR A N 1
ATOM 1922 C CA . TYR A 1 233 ? 7.720 15.830 -49.227 1.00 88.44 233 TYR A CA 1
ATOM 1923 C C . TYR A 1 233 ? 8.932 14.910 -49.330 1.00 88.44 233 TYR A C 1
ATOM 1925 O O . TYR A 1 233 ? 10.045 15.299 -48.977 1.00 88.44 233 TYR A O 1
ATOM 1933 N N . GLN A 1 234 ? 8.736 13.699 -49.848 1.00 88.00 234 GLN A N 1
ATOM 1934 C CA . GLN A 1 234 ? 9.821 12.761 -50.123 1.00 88.00 234 GLN A CA 1
ATOM 1935 C C . GLN A 1 234 ? 9.970 12.607 -51.635 1.00 88.00 234 GLN A C 1
ATOM 1937 O O . GLN A 1 234 ? 9.040 12.186 -52.318 1.00 88.00 234 GLN A O 1
ATOM 1942 N N . ASN A 1 235 ? 11.135 12.983 -52.172 1.00 86.81 235 ASN A N 1
ATOM 1943 C CA . ASN A 1 235 ? 11.397 13.002 -53.618 1.00 86.81 235 ASN A CA 1
ATOM 1944 C C . ASN A 1 235 ? 10.325 13.776 -54.420 1.00 86.81 235 ASN A C 1
ATOM 1946 O O . ASN A 1 235 ? 9.946 13.370 -55.515 1.00 86.81 235 ASN A O 1
ATOM 1950 N N . GLY A 1 236 ? 9.815 14.878 -53.855 1.00 83.50 236 GLY A N 1
ATOM 1951 C CA . GLY A 1 236 ? 8.787 15.724 -54.474 1.00 83.50 236 GLY A CA 1
ATOM 1952 C C . GLY A 1 236 ? 7.344 15.230 -54.317 1.00 83.50 236 GLY A C 1
ATOM 1953 O O . GLY A 1 236 ? 6.431 15.910 -54.775 1.00 83.50 236 GLY A O 1
ATOM 1954 N N . VAL A 1 237 ? 7.113 14.092 -53.655 1.00 87.06 237 VAL A N 1
ATOM 1955 C CA . VAL A 1 237 ? 5.770 13.533 -53.428 1.00 87.06 237 VAL A CA 1
ATOM 1956 C C . VAL A 1 237 ? 5.317 13.821 -51.992 1.00 87.06 237 VAL A C 1
ATOM 1958 O O . VAL A 1 237 ? 6.085 13.533 -51.068 1.00 87.06 237 VAL A O 1
ATOM 1961 N N . PRO A 1 238 ? 4.104 14.371 -51.773 1.00 85.75 238 PRO A N 1
ATOM 1962 C CA . PRO A 1 238 ? 3.571 14.573 -50.431 1.00 85.75 238 PRO A CA 1
ATOM 1963 C C . PRO A 1 238 ? 3.259 13.225 -49.771 1.00 85.75 238 PRO A C 1
ATOM 1965 O O . PRO A 1 238 ? 2.598 12.364 -50.352 1.00 85.75 238 PRO A O 1
ATOM 1968 N N . MET A 1 239 ? 3.727 13.061 -48.541 1.00 83.50 239 MET A N 1
ATOM 1969 C CA . MET A 1 239 ? 3.549 11.879 -47.705 1.00 83.50 239 MET A CA 1
ATOM 1970 C C . MET A 1 239 ? 2.758 12.257 -46.457 1.00 83.50 239 MET A C 1
ATOM 1972 O O . MET A 1 239 ? 2.945 13.341 -45.900 1.00 83.50 239 MET A O 1
ATOM 1976 N N . ASN A 1 240 ? 1.908 11.341 -45.988 1.00 81.44 240 ASN A N 1
ATOM 1977 C CA . ASN A 1 240 ? 1.284 11.502 -44.681 1.00 81.44 240 ASN A CA 1
ATOM 1978 C C . ASN A 1 240 ? 2.368 11.363 -43.607 1.00 81.44 240 ASN A C 1
ATOM 1980 O O . ASN A 1 240 ? 3.008 10.315 -43.510 1.00 81.44 240 ASN A O 1
ATOM 1984 N N . PHE A 1 241 ? 2.606 12.429 -42.856 1.00 86.69 241 PHE A N 1
ATOM 1985 C CA . PHE A 1 241 ? 3.650 12.469 -41.848 1.00 86.69 241 PHE A CA 1
ATOM 1986 C C . PHE A 1 241 ? 3.261 13.443 -40.749 1.00 86.69 241 PHE A C 1
ATOM 1988 O O . PHE A 1 241 ? 3.129 14.644 -40.975 1.00 86.69 241 PHE A O 1
ATOM 1995 N N . GLU A 1 242 ? 3.138 12.913 -39.543 1.00 90.00 242 GLU A N 1
ATOM 1996 C CA . GLU A 1 242 ? 2.951 13.704 -38.342 1.00 90.00 242 GLU A CA 1
ATOM 1997 C C . GLU A 1 242 ? 4.259 13.701 -37.544 1.00 90.00 242 GLU A C 1
ATOM 1999 O O . GLU A 1 242 ? 4.793 12.635 -37.222 1.00 90.00 242 GLU A O 1
ATOM 2004 N N . ILE A 1 243 ? 4.784 14.893 -37.226 1.00 90.50 243 ILE A N 1
ATOM 2005 C CA . ILE A 1 243 ? 6.018 15.031 -36.440 1.00 90.50 243 ILE A CA 1
ATOM 2006 C C . ILE A 1 243 ? 5.802 14.379 -35.071 1.00 90.50 243 ILE A C 1
ATOM 2008 O O . ILE A 1 243 ? 4.947 14.845 -34.308 1.00 90.50 243 ILE A O 1
ATOM 2012 N N . PRO A 1 244 ? 6.585 13.345 -34.708 1.00 94.19 244 PRO A N 1
ATOM 2013 C CA . PRO A 1 244 ? 6.377 12.700 -33.431 1.00 94.19 244 PRO A CA 1
ATOM 2014 C C . PRO A 1 244 ? 6.773 13.616 -32.274 1.00 94.19 244 PRO A C 1
ATOM 2016 O O . PRO A 1 244 ? 7.853 14.213 -32.268 1.00 94.19 244 PRO A O 1
ATOM 2019 N N . SER A 1 245 ? 5.928 13.669 -31.246 1.00 91.88 245 SER A N 1
ATOM 2020 C CA . SER A 1 245 ? 6.292 14.298 -29.971 1.00 91.88 245 SER A CA 1
ATOM 2021 C C . SER A 1 245 ? 7.441 13.541 -29.288 1.00 91.88 245 SER A C 1
ATOM 2023 O O . SER A 1 245 ? 7.685 12.374 -29.597 1.00 91.88 245 SER A O 1
ATOM 2025 N N . LYS A 1 246 ? 8.114 14.148 -28.303 1.00 92.62 246 LYS A N 1
ATOM 2026 C CA . LYS A 1 246 ? 9.162 13.442 -27.550 1.00 92.62 246 LYS A CA 1
ATOM 2027 C C . LYS A 1 246 ? 8.639 12.132 -26.920 1.00 92.62 246 LYS A C 1
ATOM 2029 O O . LYS A 1 246 ? 7.521 12.118 -26.392 1.00 92.62 246 LYS A O 1
ATOM 2034 N N . PRO A 1 247 ? 9.417 11.034 -26.938 1.00 93.75 247 PRO A N 1
ATOM 2035 C CA . PRO A 1 247 ? 9.058 9.823 -26.207 1.00 93.75 247 PRO A CA 1
ATOM 2036 C C . PRO A 1 247 ? 9.009 10.081 -24.694 1.00 93.75 247 PRO A C 1
ATOM 2038 O O . PRO A 1 247 ? 9.666 10.988 -24.174 1.00 93.75 247 PRO A O 1
ATOM 2041 N N . GLY A 1 248 ? 8.245 9.262 -23.971 1.00 89.50 248 GLY A N 1
ATOM 2042 C CA . GLY A 1 248 ? 8.221 9.319 -22.511 1.00 89.50 248 GLY A CA 1
ATOM 2043 C C . GLY A 1 248 ? 9.558 8.905 -21.892 1.00 89.50 248 GLY A C 1
ATOM 2044 O O . GLY A 1 248 ? 10.347 8.193 -22.513 1.00 89.50 248 GLY A O 1
ATOM 2045 N N . CYS A 1 249 ? 9.792 9.313 -20.642 1.00 87.62 249 CYS A N 1
ATOM 2046 C CA . CYS A 1 249 ? 10.959 8.858 -19.893 1.00 87.62 249 CYS A CA 1
ATOM 2047 C C . CYS A 1 249 ? 11.000 7.326 -19.795 1.00 87.62 249 CYS A C 1
ATOM 2049 O O . CYS A 1 249 ? 9.969 6.669 -19.616 1.00 87.62 249 CYS A O 1
ATOM 2051 N N . LEU A 1 250 ? 12.212 6.788 -19.887 1.00 85.50 250 LEU A N 1
ATOM 2052 C CA . LEU A 1 250 ? 12.530 5.394 -19.620 1.00 85.50 250 LEU A CA 1
ATOM 2053 C C . LEU A 1 250 ? 12.270 5.084 -18.146 1.00 85.50 250 LEU A C 1
ATOM 2055 O O . LEU A 1 250 ? 12.662 5.848 -17.263 1.00 85.50 250 LEU A O 1
ATOM 2059 N N . TYR A 1 251 ? 11.660 3.936 -17.892 1.00 80.50 251 TYR A N 1
ATOM 2060 C CA . TYR A 1 251 ? 11.494 3.371 -16.562 1.00 80.50 251 TYR A CA 1
ATOM 2061 C C . TYR A 1 251 ? 11.901 1.899 -16.572 1.00 80.50 251 TYR A C 1
ATOM 2063 O O . TYR A 1 251 ? 11.808 1.206 -17.590 1.00 80.50 251 TYR A O 1
ATOM 2071 N N . THR A 1 252 ? 12.395 1.416 -15.435 1.00 73.06 252 THR A N 1
ATOM 2072 C CA . THR A 1 252 ? 12.752 0.006 -15.283 1.00 73.06 252 THR A CA 1
ATOM 2073 C C . THR A 1 252 ? 11.492 -0.818 -15.052 1.00 73.06 252 THR A C 1
ATOM 2075 O O . THR A 1 252 ? 10.620 -0.451 -14.269 1.00 73.06 252 THR A O 1
ATOM 2078 N N . THR A 1 253 ? 11.399 -1.939 -15.757 1.00 62.31 253 THR A N 1
ATOM 2079 C CA . THR A 1 253 ? 10.323 -2.933 -15.580 1.00 62.31 253 THR A CA 1
ATOM 2080 C C . THR A 1 253 ? 10.854 -4.218 -14.965 1.00 62.31 253 THR A C 1
ATOM 2082 O O . THR A 1 253 ? 10.150 -4.868 -14.201 1.00 62.31 253 THR A O 1
ATOM 2085 N N . ASP A 1 254 ? 12.133 -4.509 -15.203 1.00 58.34 254 ASP A N 1
ATOM 2086 C CA . ASP A 1 254 ? 12.908 -5.500 -14.474 1.00 58.34 254 ASP A CA 1
ATOM 2087 C C . ASP A 1 254 ? 14.359 -5.007 -14.362 1.00 58.34 254 ASP A C 1
ATOM 2089 O O . ASP A 1 254 ? 14.905 -4.398 -15.289 1.00 58.34 254 ASP A O 1
ATOM 2093 N N . ASN A 1 255 ? 14.971 -5.220 -13.203 1.00 52.53 255 ASN A N 1
ATOM 2094 C CA . ASN A 1 255 ? 16.360 -4.868 -12.948 1.00 52.53 255 ASN A CA 1
ATOM 2095 C C . ASN A 1 255 ? 17.020 -6.068 -12.271 1.00 52.53 255 ASN A C 1
ATOM 2097 O O . ASN A 1 255 ? 17.042 -6.179 -11.039 1.00 52.53 255 ASN A O 1
ATOM 2101 N N . SER A 1 256 ? 17.485 -6.983 -13.120 1.00 53.00 256 SER A N 1
ATOM 2102 C CA . SER A 1 256 ? 18.284 -8.143 -12.741 1.00 53.00 256 SER A CA 1
ATOM 2103 C C . SER A 1 256 ? 19.757 -7.748 -12.612 1.00 53.00 256 SER A C 1
ATOM 2105 O O . SER A 1 256 ? 20.172 -6.686 -13.076 1.00 53.00 256 SER A O 1
ATOM 2107 N N . CYS A 1 257 ? 20.573 -8.610 -12.005 1.00 46.44 257 CYS A N 1
ATOM 2108 C CA . CYS A 1 257 ? 21.983 -8.328 -11.737 1.00 46.44 257 CYS A CA 1
ATOM 2109 C C . CYS A 1 257 ? 22.822 -8.010 -12.991 1.00 46.44 257 CYS A C 1
ATOM 2111 O O . CYS A 1 257 ? 23.882 -7.403 -12.838 1.00 46.44 257 CYS A O 1
ATOM 2113 N N . HIS A 1 258 ? 22.391 -8.398 -14.204 1.00 47.56 258 HIS A N 1
ATOM 2114 C CA . HIS A 1 258 ? 23.178 -8.257 -15.446 1.00 47.56 258 HIS A CA 1
ATOM 2115 C C . HIS A 1 258 ? 22.416 -7.646 -16.638 1.00 47.56 258 HIS A C 1
ATOM 2117 O O . HIS A 1 258 ? 23.042 -7.274 -17.632 1.00 47.56 258 HIS A O 1
ATOM 2123 N N . ASN A 1 259 ? 21.088 -7.519 -16.546 1.00 59.38 259 ASN A N 1
ATOM 2124 C CA . ASN A 1 259 ? 20.230 -6.997 -17.608 1.00 59.38 259 ASN A CA 1
ATOM 2125 C C . ASN A 1 259 ? 19.190 -6.038 -17.020 1.00 59.38 259 ASN A C 1
ATOM 2127 O O . ASN A 1 259 ? 18.445 -6.407 -16.104 1.00 59.38 259 ASN A O 1
ATOM 2131 N N . THR A 1 260 ? 19.101 -4.837 -17.587 1.00 71.50 260 THR A N 1
ATOM 2132 C CA . THR A 1 260 ? 18.052 -3.870 -17.252 1.00 71.50 260 THR A CA 1
ATOM 2133 C C . THR A 1 260 ? 17.040 -3.830 -18.388 1.00 71.50 260 THR A C 1
ATOM 2135 O O . THR A 1 260 ? 17.374 -3.438 -19.510 1.00 71.50 260 THR A O 1
ATOM 2138 N N . MET A 1 261 ? 15.801 -4.230 -18.097 1.00 81.06 261 MET A N 1
ATOM 2139 C CA . MET A 1 261 ? 14.690 -4.093 -19.032 1.00 81.06 261 MET A CA 1
ATOM 2140 C C . MET A 1 261 ? 14.079 -2.705 -18.861 1.00 81.06 261 MET A C 1
ATOM 2142 O O . MET A 1 261 ? 13.437 -2.397 -17.846 1.00 81.06 261 MET A O 1
ATOM 2146 N N . LEU A 1 262 ? 14.312 -1.858 -19.856 1.00 86.56 262 LEU A N 1
ATOM 2147 C CA . LEU A 1 262 ? 13.770 -0.513 -19.917 1.00 86.56 262 LEU A CA 1
ATOM 2148 C C . LEU A 1 262 ? 12.516 -0.522 -20.777 1.00 86.56 262 LEU A C 1
ATOM 2150 O O . LEU A 1 262 ? 12.519 -1.058 -21.883 1.00 86.56 262 LEU A O 1
ATOM 2154 N N . SER A 1 263 ? 11.469 0.111 -20.272 1.00 87.94 263 SER A N 1
ATOM 2155 C CA . SER A 1 263 ? 10.250 0.387 -21.023 1.00 87.94 263 SER A CA 1
ATOM 2156 C C . SER A 1 263 ? 9.990 1.888 -21.028 1.00 87.94 263 SER A C 1
ATOM 2158 O O . SER A 1 263 ? 10.473 2.623 -20.165 1.00 87.94 263 SER A O 1
ATOM 2160 N N . TRP A 1 264 ? 9.263 2.367 -22.028 1.00 92.31 264 TRP A N 1
ATOM 2161 C CA . TRP A 1 264 ? 8.903 3.778 -22.155 1.00 92.31 264 TRP A CA 1
ATOM 2162 C C . TRP A 1 264 ? 7.500 3.915 -22.731 1.00 92.31 264 TRP A C 1
ATOM 2164 O O . TRP A 1 264 ? 6.856 2.947 -23.127 1.00 92.31 264 TRP A O 1
ATOM 2174 N N . ARG A 1 265 ? 6.982 5.141 -22.743 1.00 92.12 265 ARG A N 1
ATOM 2175 C CA . ARG A 1 265 ? 5.762 5.452 -23.490 1.00 92.12 265 ARG A CA 1
ATOM 2176 C C . ARG A 1 265 ? 6.160 5.933 -24.877 1.00 92.12 265 ARG A C 1
ATOM 2178 O O . ARG A 1 265 ? 7.046 6.784 -24.993 1.00 92.12 265 ARG A O 1
ATOM 2185 N N . LYS A 1 266 ? 5.504 5.402 -25.913 1.00 93.00 266 LYS A N 1
ATOM 2186 C CA . LYS A 1 266 ? 5.613 5.959 -27.266 1.00 93.00 266 LYS A CA 1
ATOM 2187 C C . LYS A 1 266 ? 5.217 7.448 -27.249 1.00 93.00 266 LYS A C 1
ATOM 2189 O O . LYS A 1 266 ? 4.486 7.863 -26.342 1.00 93.00 266 LYS A O 1
ATOM 2194 N N . PRO A 1 267 ? 5.696 8.246 -28.218 1.00 93.19 267 PRO A N 1
ATOM 2195 C CA . PRO A 1 267 ? 5.160 9.578 -28.481 1.00 93.19 267 PRO A CA 1
ATOM 2196 C C . PRO A 1 267 ? 3.629 9.594 -28.435 1.00 93.19 267 PRO A C 1
ATOM 2198 O O . PRO A 1 267 ? 2.990 8.656 -28.898 1.00 93.19 267 PRO A O 1
ATOM 2201 N N . VAL A 1 268 ? 3.037 10.642 -27.864 1.00 90.69 268 VAL A N 1
ATOM 2202 C CA . VAL A 1 268 ? 1.569 10.786 -27.838 1.00 90.69 268 VAL A CA 1
ATOM 2203 C C . VAL A 1 268 ? 1.037 11.135 -29.229 1.00 90.69 268 VAL A C 1
ATOM 2205 O O . VAL A 1 268 ? -0.067 10.739 -29.582 1.00 90.69 268 VAL A O 1
ATOM 2208 N N . GLN A 1 269 ? 1.837 11.870 -29.999 1.00 88.44 269 GLN A N 1
ATOM 2209 C CA . GLN A 1 269 ? 1.549 12.325 -31.354 1.00 88.44 269 GLN A CA 1
ATOM 2210 C C . GLN A 1 269 ? 2.598 11.747 -32.316 1.00 88.44 269 GLN A C 1
ATOM 2212 O O . GLN A 1 269 ? 3.761 11.632 -31.908 1.00 88.44 269 GLN A O 1
ATOM 2217 N N . GLY A 1 270 ? 2.206 11.375 -33.541 1.00 88.50 270 GLY A N 1
ATOM 2218 C CA . GLY A 1 270 ? 3.090 10.865 -34.599 1.00 88.50 270 GLY A CA 1
ATOM 2219 C C . GLY A 1 270 ? 3.814 9.546 -34.300 1.00 88.50 270 GLY A C 1
ATOM 2220 O O . GLY A 1 270 ? 4.870 9.273 -34.869 1.00 88.50 270 GLY A O 1
ATOM 2221 N N . SER A 1 271 ? 3.320 8.729 -33.366 1.00 91.94 271 SER A N 1
ATOM 2222 C CA . SER A 1 271 ? 4.021 7.514 -32.914 1.00 91.94 271 SER A CA 1
ATOM 2223 C C . SER A 1 271 ? 4.222 6.459 -34.007 1.00 91.94 271 SER A C 1
ATOM 2225 O O . SER A 1 271 ? 5.199 5.717 -33.970 1.00 91.94 271 SER A O 1
ATOM 2227 N N . GLU A 1 272 ? 3.321 6.426 -34.983 1.00 91.50 272 GLU A N 1
ATOM 2228 C CA . GLU A 1 272 ? 3.322 5.550 -36.153 1.00 91.50 272 GLU A CA 1
ATOM 2229 C C . GLU A 1 272 ? 4.449 5.868 -37.142 1.00 91.50 272 GLU A C 1
ATOM 2231 O O . GLU A 1 272 ? 4.832 5.010 -37.933 1.00 91.50 272 GLU A O 1
ATOM 2236 N N . ASN A 1 273 ? 5.023 7.073 -37.065 1.00 93.06 273 ASN A N 1
ATOM 2237 C CA . ASN A 1 273 ? 6.145 7.488 -37.908 1.00 93.06 273 ASN A CA 1
ATOM 2238 C C . ASN A 1 273 ? 7.511 7.121 -37.296 1.00 93.06 273 ASN A C 1
ATOM 2240 O O . ASN A 1 273 ? 8.555 7.392 -37.900 1.00 93.06 273 ASN A O 1
ATOM 2244 N N . ILE A 1 274 ? 7.525 6.505 -36.105 1.00 94.81 274 ILE A N 1
ATOM 2245 C CA . ILE A 1 274 ? 8.738 5.997 -35.459 1.00 94.81 274 ILE A CA 1
ATOM 2246 C C . ILE A 1 274 ? 9.104 4.630 -36.034 1.00 94.81 274 ILE A C 1
ATOM 2248 O O . ILE A 1 274 ? 8.308 3.699 -36.011 1.00 94.81 274 ILE A O 1
ATOM 2252 N N . GLN A 1 275 ? 10.349 4.489 -36.478 1.00 94.81 275 GLN A N 1
ATOM 2253 C CA . GLN A 1 275 ? 10.899 3.226 -36.969 1.00 94.81 275 GLN A CA 1
ATOM 2254 C C . GLN A 1 275 ? 11.724 2.507 -35.898 1.00 94.81 275 GLN A C 1
ATOM 2256 O O . GLN A 1 275 ? 11.659 1.286 -35.769 1.00 94.81 275 GLN A O 1
ATOM 2261 N N . GLN A 1 276 ? 12.526 3.264 -35.146 1.00 96.38 276 GLN A N 1
ATOM 2262 C CA . GLN A 1 276 ? 13.484 2.764 -34.158 1.00 96.38 276 GLN A CA 1
ATOM 2263 C C . GLN A 1 276 ? 13.702 3.808 -33.055 1.00 96.38 276 GLN A C 1
ATOM 2265 O O . GLN A 1 276 ? 13.322 4.972 -33.197 1.00 96.38 276 GLN A O 1
ATOM 2270 N N . TYR A 1 277 ? 14.363 3.410 -31.972 1.00 96.19 277 TYR A N 1
ATOM 2271 C CA . TYR A 1 277 ? 14.752 4.279 -30.869 1.00 96.19 277 TYR A CA 1
ATOM 2272 C C . TYR A 1 277 ? 16.247 4.177 -30.577 1.00 96.19 277 TYR A C 1
ATOM 2274 O O . TYR A 1 277 ? 16.821 3.092 -30.580 1.00 96.19 277 TYR A O 1
ATOM 2282 N N . MET A 1 278 ? 16.865 5.306 -30.248 1.00 95.25 278 MET A N 1
ATOM 2283 C CA . MET A 1 278 ? 18.226 5.396 -29.723 1.00 95.25 278 MET A CA 1
ATOM 2284 C C . MET A 1 278 ? 18.165 5.636 -28.219 1.00 95.25 278 MET A C 1
ATOM 2286 O O . MET A 1 278 ? 17.592 6.630 -27.771 1.00 95.25 278 MET A O 1
ATOM 2290 N N . ILE A 1 279 ? 18.766 4.742 -27.439 1.00 93.81 279 ILE A N 1
ATOM 2291 C CA . ILE A 1 279 ? 18.845 4.846 -25.984 1.00 93.81 279 ILE A CA 1
ATOM 2292 C C . ILE A 1 279 ? 20.256 5.262 -25.594 1.00 93.81 279 ILE A C 1
ATOM 2294 O O . ILE A 1 279 ? 21.235 4.552 -25.837 1.00 93.81 279 ILE A O 1
ATOM 2298 N N . TYR A 1 280 ? 20.348 6.409 -24.940 1.00 92.94 280 TYR A N 1
ATOM 2299 C CA . TYR A 1 280 ? 21.579 6.960 -24.406 1.00 92.94 280 TYR A CA 1
ATOM 2300 C C . TYR A 1 280 ? 21.616 6.783 -22.895 1.00 92.94 280 TYR A C 1
ATOM 2302 O O . TYR A 1 280 ? 20.615 6.984 -22.207 1.00 92.94 280 TYR A O 1
ATOM 2310 N N . GLY A 1 281 ? 22.795 6.471 -22.371 1.00 90.06 281 GLY A N 1
ATOM 2311 C CA . GLY A 1 281 ? 23.052 6.406 -20.941 1.00 90.06 281 GLY A CA 1
ATOM 2312 C C . GLY A 1 281 ? 24.267 7.229 -20.561 1.00 90.06 281 GLY A C 1
ATOM 2313 O O . GLY A 1 281 ? 25.236 7.334 -21.312 1.00 90.06 281 GLY A O 1
ATOM 2314 N N . GLN A 1 282 ? 24.209 7.809 -19.373 1.00 90.38 282 GLN A N 1
ATOM 2315 C CA . GLN A 1 282 ? 25.297 8.558 -18.769 1.00 90.38 282 GLN A CA 1
ATOM 2316 C C . GLN A 1 282 ? 25.521 8.026 -17.360 1.00 90.38 282 GLN A C 1
ATOM 2318 O O . GLN A 1 282 ? 24.647 8.158 -16.497 1.00 90.38 282 GLN A O 1
ATOM 2323 N N . ASN A 1 283 ? 26.700 7.456 -17.117 1.00 84.00 283 ASN A N 1
ATOM 2324 C CA . ASN A 1 283 ? 27.110 7.095 -15.768 1.00 84.00 283 ASN A CA 1
ATOM 2325 C C . ASN A 1 283 ? 27.471 8.389 -15.020 1.00 84.00 283 ASN A C 1
ATOM 2327 O O . ASN A 1 283 ? 28.220 9.232 -15.520 1.00 84.00 283 ASN A O 1
ATOM 2331 N N . ARG A 1 284 ? 26.958 8.577 -13.802 1.00 78.44 284 ARG A N 1
ATOM 2332 C CA . ARG A 1 284 ? 27.271 9.775 -13.004 1.00 78.44 284 ARG A CA 1
ATOM 2333 C C . ARG A 1 284 ? 28.759 9.948 -12.691 1.00 78.44 284 ARG A C 1
ATOM 2335 O O . ARG A 1 284 ? 29.148 11.044 -12.313 1.00 78.44 284 ARG A O 1
ATOM 2342 N N . ARG A 1 285 ? 29.585 8.911 -12.845 1.00 77.50 285 ARG A N 1
ATOM 2343 C CA . ARG A 1 285 ? 31.040 9.003 -12.658 1.00 77.50 285 ARG A CA 1
ATOM 2344 C C . ARG A 1 285 ? 31.759 9.660 -13.836 1.00 77.50 285 ARG A C 1
ATOM 2346 O O . ARG A 1 285 ? 32.738 10.359 -13.614 1.00 77.50 285 ARG A O 1
ATOM 2353 N N . ASN A 1 286 ? 31.291 9.445 -15.068 1.00 75.31 286 ASN A N 1
ATOM 2354 C CA . ASN A 1 286 ? 31.985 9.895 -16.281 1.00 75.31 286 ASN A CA 1
ATOM 2355 C C . ASN A 1 286 ? 31.332 11.111 -16.957 1.00 75.31 286 ASN A C 1
ATOM 2357 O O . ASN A 1 286 ? 31.952 11.709 -17.829 1.00 75.31 286 ASN A O 1
ATOM 2361 N N . TYR A 1 287 ? 30.108 11.490 -16.560 1.00 78.69 287 TYR A N 1
ATOM 2362 C CA . TYR A 1 287 ? 29.358 12.654 -17.063 1.00 78.69 287 TYR A CA 1
ATOM 2363 C C . TYR A 1 287 ? 29.248 12.750 -18.599 1.00 78.69 287 TYR A C 1
ATOM 2365 O O . TYR A 1 287 ? 28.832 13.782 -19.126 1.00 78.69 287 TYR A O 1
ATOM 2373 N N . GLN A 1 288 ? 29.507 11.670 -19.337 1.00 87.50 288 GLN A N 1
ATOM 2374 C CA . GLN A 1 288 ? 29.413 11.629 -20.795 1.00 87.50 288 GLN A CA 1
ATOM 2375 C C . GLN A 1 288 ? 28.218 10.783 -21.235 1.00 87.50 288 GLN A C 1
ATOM 2377 O O . GLN A 1 288 ? 28.022 9.665 -20.762 1.00 87.50 288 GLN A O 1
ATOM 2382 N N . TRP A 1 289 ? 27.401 11.335 -22.134 1.00 91.06 289 TRP A N 1
ATOM 2383 C CA . TRP A 1 289 ? 26.319 10.590 -22.772 1.00 91.06 289 TRP A CA 1
ATOM 2384 C C . TRP A 1 289 ? 26.905 9.627 -23.801 1.00 91.06 289 TRP A C 1
ATOM 2386 O O . TRP A 1 289 ? 27.606 10.052 -24.717 1.00 91.06 289 TRP A O 1
ATOM 2396 N N . LYS A 1 290 ? 26.592 8.340 -23.667 1.00 91.31 290 LYS A N 1
ATOM 2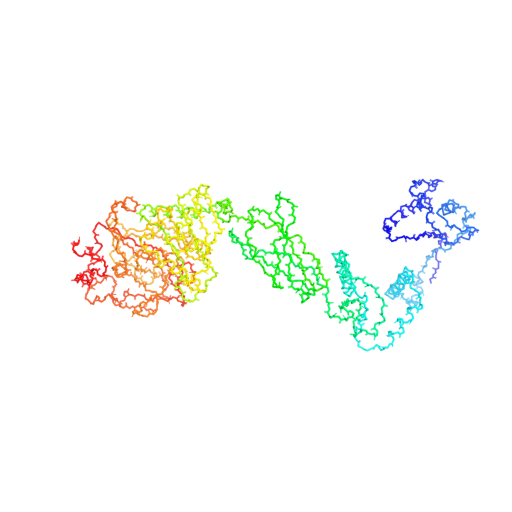397 C CA . LYS A 1 290 ? 26.987 7.292 -24.609 1.00 91.31 290 LYS A CA 1
ATOM 2398 C C . LYS A 1 290 ? 25.741 6.640 -25.193 1.00 91.31 290 LYS A C 1
ATOM 2400 O O . LYS A 1 290 ? 24.798 6.354 -24.458 1.00 91.31 290 LYS A O 1
ATOM 2405 N N . LEU A 1 291 ? 25.743 6.393 -26.502 1.00 93.25 291 LEU A N 1
ATOM 2406 C CA . LEU A 1 291 ? 24.737 5.545 -27.136 1.00 93.25 291 LEU A CA 1
ATOM 2407 C C . LEU A 1 291 ? 24.916 4.112 -26.620 1.00 93.25 291 LEU A C 1
ATOM 2409 O O . LEU A 1 291 ? 25.984 3.524 -26.791 1.00 93.25 291 LEU A O 1
ATOM 2413 N N . LEU A 1 292 ? 23.895 3.583 -25.953 1.00 90.38 292 LEU A N 1
ATOM 2414 C CA . LEU A 1 292 ? 23.911 2.238 -25.380 1.00 90.38 292 LEU A CA 1
ATOM 2415 C C . LEU A 1 292 ? 23.264 1.216 -26.308 1.00 90.38 292 LEU A C 1
ATOM 2417 O O . LEU A 1 292 ? 23.739 0.088 -26.391 1.00 90.38 292 LEU A O 1
ATOM 2421 N N . LEU A 1 293 ? 22.183 1.606 -26.985 1.00 92.94 293 LEU A N 1
ATOM 2422 C CA . LEU A 1 293 ? 21.417 0.718 -27.850 1.00 92.94 293 LEU A CA 1
ATOM 2423 C C . LEU A 1 293 ? 20.653 1.518 -28.907 1.00 92.94 293 LEU A C 1
ATOM 2425 O O . LEU A 1 293 ? 20.073 2.555 -28.591 1.00 92.94 293 LEU A O 1
ATOM 2429 N N . THR A 1 294 ? 20.589 0.987 -30.126 1.00 94.69 294 THR A N 1
ATOM 2430 C CA . THR A 1 294 ? 19.559 1.342 -31.109 1.00 94.69 294 THR A CA 1
ATOM 2431 C C . THR A 1 294 ? 18.620 0.149 -31.242 1.00 94.69 294 THR A C 1
ATOM 2433 O O . THR A 1 294 ? 19.085 -0.971 -31.464 1.00 94.69 294 THR A O 1
ATOM 2436 N N . THR A 1 295 ? 17.319 0.352 -31.049 1.00 91.94 295 THR A N 1
ATOM 2437 C CA . THR A 1 295 ? 16.332 -0.729 -31.149 1.00 91.94 295 THR A CA 1
ATOM 2438 C C . THR A 1 295 ? 16.168 -1.177 -32.598 1.00 91.94 295 THR A C 1
ATOM 2440 O O . THR A 1 295 ? 16.386 -0.415 -33.536 1.00 91.94 295 THR A O 1
ATOM 2443 N N . VAL A 1 296 ? 15.761 -2.431 -32.791 1.00 89.75 296 VAL A N 1
ATOM 2444 C CA . VAL A 1 296 ? 15.513 -2.986 -34.132 1.00 89.75 296 VAL A CA 1
ATOM 2445 C C . VAL A 1 296 ? 14.162 -2.560 -34.711 1.00 89.75 296 VAL A C 1
ATOM 2447 O O . VAL A 1 296 ? 13.978 -2.616 -35.923 1.00 89.75 296 VAL A O 1
ATOM 2450 N N . ASN A 1 297 ? 13.231 -2.138 -33.854 1.00 91.00 297 ASN A N 1
ATOM 2451 C CA . ASN A 1 297 ? 11.856 -1.773 -34.183 1.00 91.00 297 ASN A CA 1
ATOM 2452 C C . ASN A 1 297 ? 11.339 -0.667 -33.244 1.00 91.00 297 ASN A C 1
ATOM 2454 O O . ASN A 1 297 ? 12.066 -0.158 -32.385 1.00 91.00 297 ASN A O 1
ATOM 2458 N N . ASP A 1 298 ? 10.066 -0.323 -33.397 1.00 89.94 298 ASP A N 1
ATOM 2459 C CA . ASP A 1 298 ? 9.349 0.696 -32.637 1.00 89.94 298 ASP A CA 1
ATOM 2460 C C . ASP A 1 298 ? 8.698 0.151 -31.348 1.00 89.94 298 ASP A C 1
ATOM 2462 O O . ASP A 1 298 ? 7.874 0.834 -30.733 1.00 89.94 298 ASP A O 1
ATOM 2466 N N . ILE A 1 299 ? 9.028 -1.073 -30.914 1.00 91.00 299 ILE A N 1
ATOM 2467 C CA . ILE A 1 299 ? 8.482 -1.645 -29.676 1.00 91.00 299 ILE A CA 1
ATOM 2468 C C . ILE A 1 299 ? 9.012 -0.827 -28.484 1.00 91.00 299 ILE A C 1
ATOM 2470 O O . ILE A 1 299 ? 10.221 -0.614 -28.379 1.00 91.00 299 ILE A O 1
ATOM 2474 N N . PRO A 1 300 ? 8.145 -0.370 -27.557 1.00 90.25 300 PRO A N 1
ATOM 2475 C CA . PRO A 1 300 ? 8.521 0.564 -26.497 1.00 90.25 300 PRO A CA 1
ATOM 2476 C C . PRO A 1 300 ? 9.187 -0.119 -25.286 1.00 90.25 300 PRO A C 1
ATOM 2478 O O . PRO A 1 300 ? 8.933 0.236 -24.132 1.00 90.25 300 PRO A O 1
ATOM 2481 N N . SER A 1 301 ? 10.012 -1.130 -25.549 1.00 87.88 301 SER A N 1
ATOM 2482 C CA . SER A 1 301 ? 10.753 -1.889 -24.547 1.00 87.88 301 SER A CA 1
ATOM 2483 C C . SER A 1 301 ? 12.053 -2.419 -25.135 1.00 87.88 301 SER A C 1
ATOM 2485 O O . SER A 1 301 ? 12.062 -2.926 -26.258 1.00 87.88 301 SER A O 1
ATOM 2487 N N . ALA A 1 302 ? 13.133 -2.372 -24.362 1.00 87.69 302 ALA A N 1
ATOM 2488 C CA . ALA A 1 302 ? 14.406 -2.958 -24.746 1.00 87.69 302 ALA A CA 1
ATOM 2489 C C . ALA A 1 302 ? 15.224 -3.400 -23.531 1.00 87.69 302 ALA A C 1
ATOM 2491 O O . ALA A 1 302 ? 15.197 -2.773 -22.469 1.00 87.69 302 ALA A O 1
ATOM 2492 N N . THR A 1 303 ? 15.999 -4.465 -23.719 1.00 85.12 303 THR A N 1
ATOM 2493 C CA . THR A 1 303 ? 16.941 -4.965 -22.717 1.00 85.12 303 THR A CA 1
ATOM 2494 C C . THR A 1 303 ? 18.330 -4.426 -23.011 1.00 85.12 303 THR A C 1
ATOM 2496 O O . THR A 1 303 ? 18.856 -4.631 -24.105 1.00 85.12 303 THR A O 1
ATOM 2499 N N . ILE A 1 304 ? 18.932 -3.755 -22.029 1.00 83.31 304 ILE A N 1
ATOM 2500 C CA . ILE A 1 304 ? 20.332 -3.337 -22.093 1.00 83.31 304 ILE A CA 1
ATOM 2501 C C . ILE A 1 304 ? 21.159 -4.295 -21.241 1.00 83.31 304 ILE A C 1
ATOM 2503 O O . ILE A 1 304 ? 20.946 -4.413 -20.032 1.00 83.31 304 ILE A O 1
ATOM 2507 N N . SER A 1 305 ? 22.103 -4.966 -21.893 1.00 77.56 305 SER A N 1
ATOM 2508 C CA . SER A 1 305 ? 23.054 -5.887 -21.270 1.00 77.56 305 SER A CA 1
ATOM 2509 C C . SER A 1 305 ? 24.395 -5.196 -21.012 1.00 77.56 305 SER A C 1
ATOM 2511 O O . SER A 1 305 ? 24.757 -4.251 -21.714 1.00 77.56 305 SER A O 1
ATOM 2513 N N . ASN A 1 306 ? 25.164 -5.711 -20.048 1.00 70.88 306 ASN A N 1
ATOM 2514 C CA . ASN A 1 306 ? 26.551 -5.299 -19.771 1.00 70.88 306 ASN A CA 1
ATOM 2515 C C . ASN A 1 306 ? 26.722 -3.835 -19.318 1.00 70.88 306 ASN A C 1
ATOM 2517 O O . ASN A 1 306 ? 27.722 -3.191 -19.642 1.00 70.88 306 ASN A O 1
ATOM 2521 N N . LEU A 1 307 ? 25.763 -3.296 -18.559 1.00 75.94 307 LEU A N 1
ATOM 2522 C CA . LEU A 1 307 ? 25.958 -2.022 -17.864 1.00 75.94 307 LEU A CA 1
ATOM 2523 C C . LEU A 1 307 ? 26.840 -2.223 -16.627 1.00 75.94 307 LEU A C 1
ATOM 2525 O O . LEU A 1 307 ? 26.604 -3.123 -15.824 1.00 75.94 307 LEU A O 1
ATOM 2529 N N . GLU A 1 308 ? 27.849 -1.370 -16.464 1.00 74.62 308 GLU A N 1
ATOM 2530 C CA . GLU A 1 308 ? 28.666 -1.339 -15.249 1.00 74.62 308 GLU A CA 1
ATOM 2531 C C . GLU A 1 308 ? 27.827 -0.907 -14.036 1.00 74.62 308 GLU A C 1
ATOM 2533 O O . GLU A 1 308 ? 26.834 -0.190 -14.166 1.00 74.62 308 GLU A O 1
ATOM 2538 N N . GLN A 1 309 ? 28.248 -1.302 -12.832 1.00 70.94 309 GLN A N 1
ATOM 2539 C CA . GLN A 1 309 ? 27.592 -0.857 -11.603 1.00 70.94 309 GLN A CA 1
ATOM 2540 C C . GLN A 1 309 ? 27.734 0.659 -11.428 1.00 70.94 309 GLN A C 1
ATOM 2542 O O . GLN A 1 309 ? 28.825 1.231 -11.540 1.00 70.94 309 GLN A O 1
ATOM 2547 N N . GLY A 1 310 ? 26.632 1.324 -11.098 1.00 74.12 310 GLY A N 1
ATOM 2548 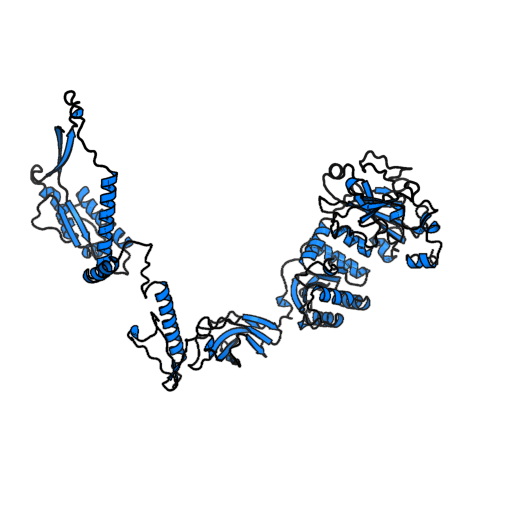C CA . GLY A 1 310 ? 26.627 2.760 -10.868 1.00 74.12 310 GLY A CA 1
ATOM 2549 C C . GLY A 1 310 ? 25.266 3.406 -11.062 1.00 74.12 310 GLY A C 1
ATOM 2550 O O . GLY A 1 310 ? 24.273 2.768 -11.396 1.00 74.12 310 GLY A O 1
ATOM 2551 N N . ARG A 1 311 ? 25.230 4.721 -10.853 1.00 82.56 311 ARG A N 1
ATOM 2552 C CA . ARG A 1 311 ? 24.030 5.537 -11.034 1.00 82.56 311 ARG A CA 1
ATOM 2553 C C . ARG A 1 311 ? 23.989 6.071 -12.456 1.00 82.56 311 ARG A C 1
ATOM 2555 O O . ARG A 1 311 ? 24.852 6.870 -12.834 1.00 82.56 311 ARG A O 1
ATOM 2562 N N . TYR A 1 312 ? 22.983 5.668 -13.219 1.00 85.75 312 TYR A N 1
ATOM 2563 C CA . TYR A 1 312 ? 22.814 6.071 -14.610 1.00 85.75 312 TYR A CA 1
ATOM 2564 C C . TYR A 1 312 ? 21.672 7.062 -14.761 1.00 85.75 312 TYR A C 1
ATOM 2566 O O . TYR A 1 312 ? 20.650 6.972 -14.087 1.00 85.75 312 TYR A O 1
ATOM 2574 N N . ARG A 1 313 ? 21.847 8.011 -15.677 1.00 89.12 313 ARG A N 1
ATOM 2575 C CA . ARG A 1 313 ? 20.744 8.762 -16.278 1.00 89.12 313 ARG A CA 1
ATOM 2576 C C . ARG A 1 313 ? 20.561 8.273 -17.696 1.00 89.12 313 ARG A C 1
ATOM 2578 O O . ARG A 1 313 ? 21.554 8.014 -18.376 1.00 89.12 313 ARG A O 1
ATOM 2585 N N . PHE A 1 314 ? 19.316 8.194 -18.135 1.00 90.06 314 PHE A N 1
ATOM 2586 C CA . PHE A 1 314 ? 18.998 7.767 -19.486 1.00 90.06 314 PHE A CA 1
ATOM 2587 C C . PHE A 1 314 ? 18.268 8.859 -20.265 1.00 90.06 314 PHE A C 1
ATOM 2589 O O . PHE A 1 314 ? 17.636 9.746 -19.687 1.00 90.06 314 PHE A O 1
ATOM 2596 N N . LYS A 1 315 ? 18.396 8.788 -21.586 1.00 93.19 315 LYS A N 1
ATOM 2597 C CA . LYS A 1 315 ? 17.619 9.546 -22.566 1.00 93.19 315 LYS A CA 1
ATOM 2598 C C . LYS A 1 315 ? 17.255 8.613 -23.706 1.00 93.19 315 LYS A C 1
ATOM 2600 O O . LYS A 1 315 ? 18.042 7.734 -24.051 1.00 93.19 315 LYS A O 1
ATOM 2605 N N . ILE A 1 316 ? 16.105 8.841 -24.315 1.00 94.38 316 ILE A N 1
ATOM 2606 C CA . ILE A 1 316 ? 15.674 8.112 -25.504 1.00 94.38 316 ILE A CA 1
ATOM 2607 C C . ILE A 1 316 ? 15.298 9.086 -26.613 1.00 94.38 316 ILE A C 1
ATOM 2609 O O . ILE A 1 316 ? 14.730 10.138 -26.347 1.00 94.38 316 ILE A O 1
ATOM 2613 N N . GLN A 1 317 ? 15.610 8.743 -27.856 1.00 94.69 317 GLN A N 1
ATOM 2614 C CA . GLN A 1 317 ? 15.266 9.536 -29.031 1.00 94.69 317 GLN A CA 1
ATOM 2615 C C . GLN A 1 317 ? 14.669 8.630 -30.106 1.00 94.69 317 GLN A C 1
ATOM 2617 O O . GLN A 1 317 ? 15.147 7.516 -30.303 1.00 94.69 317 GLN A O 1
ATOM 2622 N N . GLY A 1 318 ? 13.613 9.081 -30.778 1.00 95.06 318 GLY A N 1
ATOM 2623 C CA . GLY A 1 318 ? 12.997 8.357 -31.883 1.00 95.06 318 GLY A CA 1
ATOM 2624 C C . GLY A 1 318 ? 13.713 8.605 -33.210 1.00 95.06 318 GLY A C 1
ATOM 2625 O O . GLY A 1 318 ? 14.217 9.701 -33.461 1.00 95.06 318 GLY A O 1
ATOM 2626 N N . ILE A 1 319 ? 13.721 7.594 -34.072 1.00 94.88 319 ILE A N 1
ATOM 2627 C CA . ILE A 1 319 ? 14.189 7.662 -35.458 1.00 94.88 319 ILE A CA 1
ATOM 2628 C C . ILE A 1 319 ? 12.971 7.553 -36.377 1.00 94.88 319 ILE A C 1
ATOM 2630 O O . ILE A 1 319 ? 12.168 6.631 -36.236 1.00 94.88 319 ILE A O 1
ATOM 2634 N N . THR A 1 320 ? 12.856 8.478 -37.326 1.00 93.12 320 THR A N 1
ATOM 2635 C CA . THR A 1 320 ? 11.816 8.519 -38.365 1.00 93.12 320 THR A CA 1
ATOM 2636 C C . THR A 1 320 ? 12.451 8.570 -39.754 1.00 93.12 320 THR A C 1
ATOM 2638 O O . THR A 1 320 ? 13.645 8.854 -39.892 1.00 93.12 320 THR A O 1
ATOM 2641 N N . VAL A 1 321 ? 11.628 8.416 -40.796 1.00 89.38 321 VAL A N 1
ATOM 2642 C CA . VAL A 1 321 ? 12.038 8.644 -42.195 1.00 89.38 321 VAL A CA 1
ATOM 2643 C C . VAL A 1 321 ? 12.559 10.064 -42.452 1.00 89.38 321 VAL A C 1
ATOM 2645 O O . VAL A 1 321 ? 13.430 10.252 -43.296 1.00 89.38 321 VAL A O 1
ATOM 2648 N N . ALA A 1 322 ? 12.058 11.055 -41.707 1.00 87.69 322 ALA A N 1
ATOM 2649 C CA . ALA A 1 322 ? 12.378 12.473 -41.870 1.00 87.69 322 ALA A CA 1
ATOM 2650 C C . ALA A 1 322 ? 13.405 12.980 -40.846 1.00 87.69 322 ALA A C 1
ATOM 2652 O O . ALA A 1 322 ? 13.617 14.182 -40.722 1.00 87.69 322 ALA A O 1
ATOM 2653 N N . GLY A 1 323 ? 14.045 12.080 -40.096 1.00 90.75 323 GLY A N 1
ATOM 2654 C CA . GLY A 1 323 ? 15.096 12.424 -39.148 1.00 90.75 323 GLY A CA 1
ATOM 2655 C C . GLY A 1 323 ? 14.825 11.985 -37.712 1.00 90.75 323 GLY A C 1
ATOM 2656 O O . GLY A 1 323 ? 14.082 11.037 -37.466 1.00 90.75 323 GLY A O 1
ATOM 2657 N N . TYR A 1 324 ? 15.499 12.629 -36.763 1.00 93.44 324 TYR A N 1
ATOM 2658 C CA . TYR A 1 324 ? 15.415 12.284 -35.344 1.00 93.44 324 TYR A CA 1
ATOM 2659 C C . TYR A 1 324 ? 14.385 13.158 -34.634 1.00 93.44 324 TYR A C 1
ATOM 2661 O O . TYR A 1 324 ? 14.301 14.355 -34.904 1.00 93.44 324 TYR A O 1
ATOM 2669 N N . THR A 1 325 ? 13.623 12.574 -33.714 1.00 93.06 325 THR A N 1
ATOM 2670 C CA . THR A 1 325 ? 12.665 13.324 -32.893 1.00 93.06 325 THR A CA 1
ATOM 2671 C C . THR A 1 325 ? 13.377 14.151 -31.830 1.00 93.06 325 THR A C 1
ATOM 2673 O O . THR A 1 325 ? 14.567 13.966 -31.568 1.00 93.06 325 THR A O 1
ATOM 2676 N N . GLU A 1 326 ? 12.630 14.992 -31.117 1.00 91.56 326 GLU A N 1
ATOM 2677 C CA . GLU A 1 326 ? 13.081 15.466 -29.811 1.00 91.56 326 GLU A CA 1
ATOM 2678 C C . GLU A 1 326 ? 13.330 14.277 -28.871 1.00 91.56 326 GLU A C 1
ATOM 2680 O O . GLU A 1 326 ? 12.559 13.309 -28.842 1.00 91.56 326 GLU A O 1
ATOM 2685 N N . GLY A 1 327 ? 14.461 14.317 -28.162 1.00 91.38 327 GLY A N 1
ATOM 2686 C CA . GLY A 1 327 ? 14.783 13.325 -27.145 1.00 91.38 327 GLY A CA 1
ATOM 2687 C C . GLY A 1 327 ? 13.874 13.481 -25.927 1.00 91.38 327 GLY A C 1
ATOM 2688 O O . GLY A 1 327 ? 13.358 14.562 -25.652 1.00 91.38 327 GLY A O 1
ATOM 2689 N N . SER A 1 328 ? 13.689 12.407 -25.169 1.00 93.38 328 SER A N 1
ATOM 2690 C CA . SER A 1 328 ? 13.013 12.479 -23.880 1.00 93.38 328 SER A CA 1
ATOM 2691 C C . SER A 1 328 ? 13.723 13.463 -22.951 1.00 93.38 328 SER A C 1
ATOM 2693 O O . SER A 1 328 ? 14.931 13.717 -23.069 1.00 93.38 328 SER A O 1
ATOM 2695 N N . ASP A 1 329 ? 12.996 13.917 -21.933 1.00 89.75 329 ASP A N 1
ATOM 2696 C CA . ASP A 1 329 ? 13.643 14.529 -20.779 1.00 89.75 329 ASP A CA 1
ATOM 2697 C C . ASP A 1 329 ? 14.676 13.555 -20.191 1.00 89.75 329 ASP A C 1
ATOM 2699 O O . ASP A 1 329 ? 14.613 12.331 -20.387 1.00 89.75 329 ASP A O 1
ATOM 2703 N N . VAL A 1 330 ? 15.665 14.109 -19.486 1.00 87.06 330 VAL A N 1
ATOM 2704 C CA . VAL A 1 330 ? 16.611 13.293 -18.723 1.00 87.06 330 VAL A CA 1
ATOM 2705 C C . VAL A 1 330 ? 15.798 12.482 -17.725 1.00 87.06 330 VAL A C 1
ATOM 2707 O O . VAL A 1 330 ? 15.190 13.051 -16.822 1.00 87.06 330 VAL A O 1
ATOM 2710 N N . CYS A 1 331 ? 15.780 11.166 -17.912 1.00 83.81 331 CYS A N 1
ATOM 2711 C CA . CYS A 1 331 ? 15.019 10.272 -17.057 1.00 83.81 331 CYS A CA 1
ATOM 2712 C C . CYS A 1 331 ? 15.615 10.276 -15.647 1.00 83.81 331 CYS A C 1
ATOM 2714 O O . CYS A 1 331 ? 16.806 10.578 -15.463 1.00 83.81 331 CYS A O 1
ATOM 2716 N N . ASP A 1 332 ? 14.792 9.906 -14.669 1.00 79.31 332 ASP A N 1
ATOM 2717 C CA . ASP A 1 332 ? 15.245 9.760 -13.294 1.00 79.31 332 ASP A CA 1
ATOM 2718 C C . ASP A 1 332 ? 16.447 8.822 -13.209 1.00 79.31 332 ASP A C 1
ATOM 2720 O O . ASP A 1 332 ? 16.649 7.918 -14.028 1.00 79.31 332 ASP A O 1
ATOM 2724 N N . THR A 1 333 ? 17.296 9.080 -12.219 1.00 79.31 333 THR A N 1
ATOM 2725 C CA . THR A 1 333 ? 18.477 8.254 -12.014 1.00 79.31 333 THR A CA 1
ATOM 2726 C C . THR A 1 333 ? 18.072 6.840 -11.649 1.00 79.31 333 THR A C 1
ATOM 2728 O O . THR A 1 333 ? 17.398 6.626 -10.644 1.00 79.31 333 THR A O 1
ATOM 2731 N N . ILE A 1 334 ? 18.552 5.885 -12.434 1.00 74.38 334 ILE A N 1
ATOM 2732 C CA . ILE A 1 334 ? 18.397 4.465 -12.166 1.00 74.38 334 ILE A CA 1
ATOM 2733 C C . ILE A 1 334 ? 19.719 3.976 -11.584 1.00 74.38 334 ILE A C 1
ATOM 2735 O O . ILE A 1 334 ? 20.779 4.095 -12.208 1.00 74.38 334 ILE A O 1
ATOM 2739 N N . ASP A 1 335 ? 19.648 3.436 -10.373 1.00 71.38 335 ASP A N 1
ATOM 2740 C CA . ASP A 1 335 ? 20.783 2.783 -9.741 1.00 71.38 335 ASP A CA 1
ATOM 2741 C C . ASP A 1 335 ? 20.905 1.358 -10.301 1.00 71.38 335 ASP A C 1
ATOM 2743 O O . ASP A 1 335 ? 20.062 0.482 -10.072 1.00 71.38 335 ASP A O 1
ATOM 2747 N N . ILE A 1 336 ? 21.963 1.146 -11.083 1.00 67.81 336 ILE A N 1
ATOM 2748 C CA . ILE A 1 336 ? 22.410 -0.170 -11.528 1.00 67.81 336 ILE A CA 1
ATOM 2749 C C . ILE A 1 336 ? 23.255 -0.729 -10.389 1.00 67.81 336 ILE A C 1
ATOM 2751 O O . ILE A 1 336 ? 24.452 -0.454 -10.271 1.00 67.81 336 ILE A O 1
ATOM 2755 N N . VAL A 1 337 ? 22.579 -1.435 -9.486 1.00 57.44 337 VAL A N 1
ATOM 2756 C CA . VAL A 1 337 ? 23.159 -1.994 -8.265 1.00 57.44 337 VAL A CA 1
ATOM 2757 C C . VAL A 1 337 ? 23.146 -3.503 -8.304 1.00 57.44 337 VAL A C 1
ATOM 2759 O O . VAL A 1 337 ? 22.193 -4.126 -8.768 1.00 57.44 337 VAL A O 1
ATOM 2762 N N . ASP A 1 338 ? 24.176 -4.082 -7.702 1.00 54.31 338 ASP A N 1
ATOM 2763 C CA . ASP A 1 338 ? 24.162 -5.472 -7.286 1.00 54.31 338 ASP A CA 1
ATOM 2764 C C . ASP A 1 338 ? 23.143 -5.647 -6.152 1.00 54.31 338 ASP A C 1
ATOM 2766 O O . ASP A 1 338 ? 23.424 -5.405 -4.977 1.00 54.31 338 ASP A O 1
ATOM 2770 N N . ARG A 1 339 ? 21.916 -6.029 -6.514 1.00 51.00 339 ARG A N 1
ATOM 2771 C CA . ARG A 1 339 ? 20.793 -6.222 -5.582 1.00 51.00 339 ARG A CA 1
ATOM 2772 C C . ARG A 1 339 ? 20.951 -7.439 -4.660 1.00 51.00 339 ARG A C 1
ATOM 2774 O O . ARG A 1 339 ? 20.001 -7.791 -3.975 1.00 51.00 339 ARG A O 1
ATOM 2781 N N . LEU A 1 340 ? 22.123 -8.074 -4.609 1.00 52.50 340 LEU A N 1
ATOM 2782 C CA . LEU A 1 340 ? 22.476 -9.063 -3.584 1.00 52.50 340 LEU A CA 1
ATOM 2783 C C . LEU A 1 340 ? 23.425 -8.489 -2.516 1.00 52.50 340 LEU A C 1
ATOM 2785 O O . LEU A 1 340 ? 23.878 -9.234 -1.649 1.00 52.50 340 LEU A O 1
ATOM 2789 N N . CYS A 1 341 ? 23.744 -7.190 -2.562 1.00 48.38 341 CYS A N 1
ATOM 2790 C CA . CYS A 1 341 ? 24.600 -6.551 -1.566 1.00 48.38 341 CYS A CA 1
ATOM 2791 C C . CYS A 1 341 ? 23.819 -6.215 -0.280 1.00 48.38 341 CYS A C 1
ATOM 2793 O O . CYS A 1 341 ? 22.786 -5.540 -0.312 1.00 48.38 341 CYS A O 1
ATOM 2795 N N . THR A 1 342 ? 24.345 -6.687 0.852 1.00 48.22 342 THR A N 1
ATOM 2796 C CA . THR A 1 342 ? 23.784 -6.645 2.216 1.00 48.22 342 THR A CA 1
ATOM 2797 C C . THR A 1 342 ? 23.218 -5.284 2.646 1.00 48.22 342 THR A C 1
ATOM 2799 O O . THR A 1 342 ? 22.206 -5.247 3.343 1.00 48.22 342 THR A O 1
ATOM 2802 N N . GLU A 1 343 ? 23.811 -4.173 2.205 1.00 53.94 343 GLU A N 1
ATOM 2803 C CA . GLU A 1 343 ? 23.487 -2.816 2.673 1.00 53.94 343 GLU A CA 1
ATOM 2804 C C . GLU A 1 343 ? 22.114 -2.284 2.215 1.00 53.94 343 GLU A C 1
ATOM 2806 O O . GLU A 1 343 ? 21.541 -1.428 2.883 1.00 53.94 343 GLU A O 1
ATOM 2811 N N . TYR A 1 344 ? 21.541 -2.798 1.119 1.00 53.59 344 TYR A N 1
ATOM 2812 C CA . TYR A 1 344 ? 20.340 -2.207 0.500 1.00 53.59 344 TYR A CA 1
ATOM 2813 C C . TYR A 1 344 ? 19.001 -2.640 1.111 1.00 53.59 344 TYR A C 1
ATOM 2815 O O . TYR A 1 344 ? 17.993 -1.968 0.901 1.00 53.59 344 TYR A O 1
ATOM 2823 N N . PHE A 1 345 ? 18.967 -3.749 1.854 1.00 56.00 345 PHE A N 1
ATOM 2824 C CA . PHE A 1 345 ? 17.722 -4.294 2.422 1.00 56.00 345 PHE A CA 1
ATOM 2825 C C . PHE A 1 345 ? 17.608 -4.089 3.932 1.00 56.00 345 PHE A C 1
ATOM 2827 O O . PHE A 1 345 ? 16.589 -4.462 4.517 1.00 56.00 345 PHE A O 1
ATOM 2834 N N . LEU A 1 346 ? 18.642 -3.519 4.561 1.00 55.97 346 LEU A N 1
ATOM 2835 C CA . LEU A 1 346 ? 18.676 -3.233 5.990 1.00 55.97 346 LEU A CA 1
ATOM 2836 C C . LEU A 1 346 ? 17.650 -2.152 6.333 1.00 55.97 346 LEU A C 1
ATOM 2838 O O . LEU A 1 346 ? 17.860 -0.960 6.130 1.00 55.97 346 LEU A O 1
ATOM 2842 N N . SER A 1 347 ? 16.528 -2.585 6.889 1.00 61.53 347 SER A N 1
ATOM 2843 C CA . SER A 1 347 ? 15.599 -1.715 7.585 1.00 61.53 347 SER A CA 1
ATOM 2844 C C . SER A 1 347 ? 16.151 -1.440 8.982 1.00 61.53 347 SER A C 1
ATOM 2846 O O . SER A 1 347 ? 16.268 -2.358 9.795 1.00 61.53 347 SER A O 1
ATOM 2848 N N . ASN A 1 348 ? 16.406 -0.165 9.286 1.00 56.44 348 ASN A N 1
ATOM 2849 C CA . ASN A 1 348 ? 16.733 0.291 10.643 1.00 56.44 348 ASN A CA 1
ATOM 2850 C C . ASN A 1 348 ? 15.540 0.184 11.614 1.00 56.44 348 ASN A C 1
ATOM 2852 O O . ASN A 1 348 ? 15.687 0.483 12.797 1.00 56.44 348 ASN A O 1
ATOM 2856 N N . GLU A 1 349 ? 14.354 -0.220 11.142 1.00 63.50 349 GLU A N 1
ATOM 2857 C CA . GLU A 1 349 ? 13.199 -0.439 12.012 1.00 63.50 349 GLU A CA 1
ATOM 2858 C C . GLU A 1 349 ? 13.433 -1.627 12.961 1.00 63.50 349 GLU A C 1
ATOM 2860 O O . GLU A 1 349 ? 13.653 -2.754 12.493 1.00 63.50 349 GLU A O 1
ATOM 2865 N N . PRO A 1 350 ? 13.341 -1.412 14.284 1.00 66.00 350 PRO A N 1
ATOM 2866 C CA . PRO A 1 350 ? 13.419 -2.495 15.249 1.00 66.00 350 PRO A CA 1
ATOM 2867 C C . PRO A 1 350 ? 12.216 -3.434 15.103 1.00 66.00 350 PRO A C 1
ATOM 2869 O O . PRO A 1 350 ? 11.106 -3.012 14.773 1.00 66.00 350 PRO A O 1
ATOM 2872 N N . LEU A 1 351 ? 12.430 -4.721 15.382 1.00 74.69 351 LEU A N 1
ATOM 2873 C CA . LEU A 1 351 ? 11.338 -5.687 15.489 1.00 74.69 351 LEU A CA 1
ATOM 2874 C C . LEU A 1 351 ? 10.346 -5.256 16.584 1.00 74.69 351 LEU A C 1
ATOM 2876 O O . LEU A 1 351 ? 10.789 -4.884 17.678 1.00 74.69 351 LEU A O 1
ATOM 2880 N N . PRO A 1 352 ? 9.024 -5.353 16.342 1.00 78.56 352 PRO A N 1
ATOM 2881 C CA . PRO A 1 352 ? 8.027 -5.171 17.389 1.00 78.56 352 PRO A CA 1
ATOM 2882 C C . PRO A 1 352 ? 8.317 -6.080 18.588 1.00 78.56 352 PRO A C 1
ATOM 2884 O O . PRO A 1 352 ? 8.755 -7.221 18.423 1.00 78.56 352 PRO A O 1
ATOM 2887 N N . SER A 1 353 ? 8.055 -5.602 19.806 1.00 74.31 353 SER A N 1
ATOM 2888 C CA . SER A 1 353 ? 8.334 -6.355 21.041 1.00 74.31 353 SER A CA 1
ATOM 2889 C C . SER A 1 353 ? 7.653 -7.734 21.067 1.00 74.31 353 SER A C 1
ATOM 2891 O O . SER A 1 353 ? 8.255 -8.704 21.530 1.00 74.31 353 SER A O 1
ATOM 2893 N N . ALA A 1 354 ? 6.450 -7.814 20.494 1.00 69.69 354 ALA A N 1
ATOM 2894 C CA . ALA A 1 354 ? 5.680 -9.025 20.221 1.00 69.69 354 ALA A CA 1
ATOM 2895 C C . ALA A 1 354 ? 6.473 -10.076 19.426 1.00 69.69 354 ALA A C 1
ATOM 2897 O O . ALA A 1 354 ? 6.717 -11.195 19.886 1.00 69.69 354 ALA A O 1
ATOM 2898 N N . GLU A 1 355 ? 6.927 -9.676 18.233 1.00 80.62 355 GLU A N 1
ATOM 2899 C CA . GLU A 1 355 ? 7.709 -10.502 17.312 1.00 80.62 355 GLU A CA 1
ATOM 2900 C C . GLU A 1 355 ? 9.034 -10.914 17.941 1.00 80.62 355 GLU A C 1
ATOM 2902 O O . GLU A 1 355 ? 9.441 -12.068 17.824 1.00 80.62 355 GLU A O 1
ATOM 2907 N N . LYS A 1 356 ? 9.681 -10.000 18.672 1.00 82.19 356 LYS A N 1
ATOM 2908 C CA . LYS A 1 356 ? 10.931 -10.295 19.372 1.00 82.19 356 LYS A CA 1
ATOM 2909 C C . LYS A 1 356 ? 10.754 -11.434 20.380 1.00 82.19 356 LYS A C 1
ATOM 2911 O O . LYS A 1 356 ? 11.537 -12.377 20.361 1.00 82.19 356 LYS A O 1
ATOM 2916 N N . ASN A 1 357 ? 9.726 -11.379 21.232 1.00 79.94 357 ASN A N 1
ATOM 2917 C CA . ASN A 1 357 ? 9.451 -12.446 22.201 1.00 79.94 357 ASN A CA 1
ATOM 2918 C C . ASN A 1 357 ? 9.144 -13.775 21.490 1.00 79.94 357 ASN A C 1
ATOM 2920 O O . ASN A 1 357 ? 9.698 -14.817 21.841 1.00 79.94 357 ASN A O 1
ATOM 2924 N N . TYR A 1 358 ? 8.327 -13.729 20.437 1.00 81.06 358 TYR A N 1
ATOM 2925 C CA . TYR A 1 358 ? 8.010 -14.912 19.644 1.00 81.06 358 TYR A CA 1
ATOM 2926 C C . TYR A 1 358 ? 9.253 -15.557 19.010 1.00 81.06 358 TYR A C 1
ATOM 2928 O O . TYR A 1 358 ? 9.425 -16.773 19.095 1.00 81.06 358 TYR A O 1
ATOM 2936 N N . TYR A 1 359 ? 10.155 -14.770 18.423 1.00 87.56 359 TYR A N 1
ATOM 2937 C CA . TYR A 1 359 ? 11.381 -15.296 17.822 1.00 87.56 359 TYR A CA 1
ATOM 2938 C C . TYR A 1 359 ? 12.351 -15.869 18.855 1.00 87.56 359 TYR A C 1
ATOM 2940 O O . TYR A 1 359 ? 12.953 -16.905 18.584 1.00 87.56 359 TYR A O 1
ATOM 2948 N N . GLU A 1 360 ? 12.447 -15.296 20.057 1.00 85.75 360 GLU A N 1
ATOM 2949 C CA . GLU A 1 360 ? 13.223 -15.914 21.142 1.00 85.75 360 GLU A CA 1
ATOM 2950 C C . GLU A 1 360 ? 12.653 -17.287 21.542 1.00 85.75 360 GLU A C 1
ATOM 2952 O O . GLU A 1 360 ? 13.403 -18.249 21.712 1.00 85.75 360 GLU A O 1
ATOM 2957 N N . GLN A 1 361 ? 11.324 -17.444 21.578 1.00 79.19 361 GLN A N 1
ATOM 2958 C CA . GLN A 1 361 ? 10.697 -18.758 21.785 1.00 79.19 361 GLN A CA 1
ATOM 2959 C C . GLN A 1 361 ? 10.992 -19.733 20.633 1.00 79.19 361 GLN A C 1
ATOM 2961 O O . GLN A 1 361 ? 11.214 -20.922 20.872 1.00 79.19 361 GLN A O 1
ATOM 2966 N N . CYS A 1 362 ? 11.024 -19.249 19.388 1.00 83.44 362 CYS A N 1
ATOM 2967 C CA . CYS A 1 362 ? 11.393 -20.064 18.227 1.00 83.44 362 CYS A CA 1
ATOM 2968 C C . CYS A 1 362 ? 12.849 -20.544 18.317 1.00 83.44 362 CYS A C 1
ATOM 2970 O O . CYS A 1 362 ? 13.126 -21.709 18.034 1.00 83.44 362 CYS A O 1
ATOM 2972 N N . LYS A 1 363 ? 13.777 -19.691 18.768 1.00 85.88 363 LYS A N 1
ATOM 2973 C CA . LYS A 1 363 ? 15.176 -20.083 19.005 1.00 85.88 363 LYS A CA 1
ATOM 2974 C C . LYS A 1 363 ? 15.284 -21.177 20.060 1.00 85.88 363 LYS A C 1
ATOM 2976 O O . LYS A 1 363 ? 15.982 -22.165 19.838 1.00 85.88 363 LYS A O 1
ATOM 2981 N N . GLU A 1 364 ? 14.569 -21.048 21.177 1.00 80.56 364 GLU A N 1
ATOM 2982 C CA . GLU A 1 364 ? 14.523 -22.096 22.206 1.00 80.56 364 GLU A CA 1
ATOM 2983 C C . GLU A 1 364 ? 13.950 -23.412 21.661 1.00 80.56 364 GLU A C 1
ATOM 2985 O O . GLU A 1 364 ? 14.523 -24.480 21.886 1.00 80.56 364 GLU A O 1
ATOM 2990 N N . TYR A 1 365 ? 12.885 -23.351 20.855 1.00 80.44 365 TYR A N 1
ATOM 2991 C CA . TYR A 1 365 ? 12.364 -24.525 20.149 1.00 80.44 365 TYR A CA 1
ATOM 2992 C C . TYR A 1 365 ? 13.436 -25.191 19.272 1.00 80.44 365 TYR A C 1
ATOM 2994 O O . TYR A 1 365 ? 13.622 -26.407 19.351 1.00 80.44 365 TYR A O 1
ATOM 3002 N N . CYS A 1 366 ? 14.186 -24.415 18.486 1.00 80.38 366 CYS A N 1
ATOM 3003 C CA . CYS A 1 366 ? 15.216 -24.945 17.586 1.00 80.38 366 CYS A CA 1
ATOM 3004 C C . CYS A 1 366 ? 16.386 -25.569 18.342 1.00 80.38 366 CYS A C 1
ATOM 3006 O O . CYS A 1 366 ? 16.873 -26.637 17.963 1.00 80.38 366 CYS A O 1
ATOM 3008 N N . LYS A 1 367 ? 16.801 -24.968 19.464 1.00 82.12 367 LYS A N 1
ATOM 3009 C CA . LYS A 1 367 ? 17.829 -25.546 20.344 1.00 82.12 367 LYS A CA 1
ATOM 3010 C C . LYS A 1 367 ? 17.436 -26.943 20.823 1.00 82.12 367 LYS A C 1
ATOM 3012 O O . LYS A 1 367 ? 18.305 -27.824 20.861 1.00 82.12 367 LYS A O 1
ATOM 3017 N N . LEU A 1 368 ? 16.154 -27.135 21.146 1.00 78.25 368 LEU A N 1
ATOM 3018 C CA . LEU A 1 368 ? 15.587 -28.391 21.642 1.00 78.25 368 LEU A CA 1
ATOM 3019 C C . LEU A 1 368 ? 15.346 -29.419 20.532 1.00 78.25 368 LEU A C 1
ATOM 3021 O O . LEU A 1 368 ? 15.677 -30.588 20.708 1.00 78.25 368 LEU A O 1
ATOM 3025 N N . LYS A 1 369 ? 14.755 -29.004 19.407 1.00 78.38 369 LYS A N 1
ATOM 3026 C CA . LYS A 1 369 ? 14.306 -29.909 18.337 1.00 78.38 369 LYS A CA 1
ATOM 3027 C C . LYS A 1 369 ? 15.288 -30.078 17.187 1.00 78.38 369 LYS A C 1
ATOM 3029 O O . LYS A 1 369 ? 15.064 -30.947 16.356 1.00 78.38 369 LYS A O 1
ATOM 3034 N N . LYS A 1 370 ? 16.375 -29.300 17.164 1.00 83.38 370 LYS A N 1
ATOM 3035 C CA . LYS A 1 370 ? 17.404 -29.315 16.107 1.00 83.38 370 LYS A CA 1
ATOM 3036 C C . LYS A 1 370 ? 16.835 -29.088 14.700 1.00 83.38 370 LYS A C 1
ATOM 3038 O O . LYS A 1 370 ? 17.415 -29.528 13.716 1.00 83.38 370 LYS A O 1
ATOM 3043 N N . GLN A 1 371 ? 15.720 -28.368 14.620 1.00 86.25 371 GLN A N 1
ATOM 3044 C CA . GLN A 1 371 ? 15.031 -28.018 13.384 1.00 86.25 371 GLN A CA 1
ATOM 3045 C C . GLN A 1 371 ? 14.337 -26.657 13.542 1.00 86.25 371 GLN A C 1
ATOM 3047 O O . GLN A 1 371 ? 13.893 -26.354 14.658 1.00 86.25 371 GLN A O 1
ATOM 3052 N N . PRO A 1 372 ? 14.203 -25.862 12.462 1.00 90.31 372 PRO A N 1
ATOM 3053 C CA . PRO A 1 372 ? 13.465 -24.604 12.490 1.00 90.31 372 PRO A CA 1
ATOM 3054 C C . PRO A 1 372 ? 11.989 -24.813 12.841 1.00 90.31 372 PRO A C 1
ATOM 3056 O O . PRO A 1 372 ? 11.391 -25.837 12.498 1.00 90.31 372 PRO A O 1
ATOM 3059 N N . LEU A 1 373 ? 11.366 -23.810 13.465 1.00 84.31 373 LEU A N 1
ATOM 3060 C CA . LEU A 1 373 ? 9.910 -23.776 13.569 1.00 84.31 373 LEU A CA 1
ATOM 3061 C C . LEU A 1 373 ? 9.305 -23.410 12.206 1.00 84.31 373 LEU A C 1
ATOM 3063 O O . LEU A 1 373 ? 9.580 -22.333 11.676 1.00 84.31 373 LEU A O 1
ATOM 3067 N N . ILE A 1 374 ? 8.450 -24.286 11.675 1.00 86.00 374 ILE A N 1
ATOM 3068 C CA . ILE A 1 374 ? 7.714 -24.059 10.425 1.00 86.00 374 ILE A CA 1
ATOM 3069 C C . ILE A 1 374 ? 6.307 -23.544 10.731 1.00 86.00 374 ILE A C 1
ATOM 3071 O O . ILE A 1 374 ? 5.596 -24.130 11.549 1.00 86.00 374 ILE A O 1
ATOM 3075 N N . SER A 1 375 ? 5.892 -22.469 10.063 1.00 80.31 375 SER A N 1
ATOM 3076 C CA . SER A 1 375 ? 4.555 -21.884 10.191 1.00 80.31 375 SER A CA 1
ATOM 3077 C C . SER A 1 375 ? 3.940 -21.623 8.814 1.00 80.31 375 SER A C 1
ATOM 3079 O O . SER A 1 375 ? 4.587 -21.067 7.931 1.00 80.31 375 SER A O 1
ATOM 3081 N N . ILE A 1 376 ? 2.697 -22.057 8.614 1.00 77.81 376 ILE A N 1
ATOM 3082 C CA . ILE A 1 376 ? 1.955 -21.920 7.353 1.00 77.81 376 ILE A CA 1
ATOM 3083 C C . ILE A 1 376 ? 0.497 -21.614 7.704 1.00 77.81 376 ILE A C 1
ATOM 3085 O O . ILE A 1 376 ? -0.031 -22.282 8.596 1.00 77.81 376 ILE A O 1
ATOM 3089 N N . PRO A 1 377 ? -0.151 -20.630 7.057 1.00 71.12 377 PRO A N 1
ATOM 3090 C CA . PRO A 1 377 ? -1.558 -20.339 7.290 1.00 71.12 377 PRO A CA 1
ATOM 3091 C C . PRO A 1 377 ? -2.463 -21.363 6.586 1.00 71.12 377 PRO A C 1
ATOM 3093 O O . PRO A 1 377 ? -2.112 -21.920 5.543 1.00 71.12 377 PRO A O 1
ATOM 3096 N N . ASP A 1 378 ? -3.664 -21.573 7.125 1.00 62.44 378 ASP A N 1
ATOM 3097 C CA . ASP A 1 378 ? -4.619 -22.570 6.613 1.00 62.44 378 ASP A CA 1
ATOM 3098 C C . ASP A 1 378 ? -5.084 -22.282 5.173 1.00 62.44 378 ASP A C 1
ATOM 3100 O O . ASP A 1 378 ? -5.401 -23.205 4.421 1.00 62.44 378 ASP A O 1
ATOM 3104 N N . GLU A 1 379 ? -5.045 -21.016 4.751 1.00 67.56 379 GLU A N 1
ATOM 3105 C CA . GLU A 1 379 ? -5.384 -20.554 3.396 1.00 67.56 379 GLU A CA 1
ATOM 3106 C C . GLU A 1 379 ? -4.565 -21.244 2.288 1.00 67.56 379 GLU A C 1
ATOM 3108 O O . GLU A 1 379 ? -5.026 -21.347 1.150 1.00 67.56 379 GLU A O 1
ATOM 3113 N N . ILE A 1 380 ? -3.362 -21.748 2.606 1.00 66.75 380 ILE A N 1
ATOM 3114 C CA . ILE A 1 380 ? -2.532 -22.521 1.664 1.00 66.75 380 ILE A CA 1
ATOM 3115 C C . ILE A 1 380 ? -3.163 -23.887 1.353 1.00 66.75 380 ILE A C 1
ATOM 3117 O O . ILE A 1 380 ? -3.000 -24.412 0.249 1.00 66.75 380 ILE A O 1
ATOM 3121 N N . PHE A 1 381 ? -3.880 -24.469 2.316 1.00 60.16 381 PHE A N 1
ATOM 3122 C CA . PHE A 1 381 ? -4.494 -25.794 2.205 1.00 60.16 381 PHE A CA 1
ATOM 3123 C C . PHE A 1 381 ? -5.974 -25.740 1.806 1.00 60.16 381 PHE A C 1
ATOM 3125 O O . PHE A 1 381 ? -6.526 -26.758 1.387 1.00 60.16 381 PHE A O 1
ATOM 3132 N N . ASP A 1 382 ? -6.608 -24.572 1.903 1.00 61.41 382 ASP A N 1
ATOM 3133 C CA . ASP A 1 382 ? -7.980 -24.345 1.456 1.00 61.41 382 ASP A CA 1
ATOM 3134 C C . ASP A 1 382 ? -8.036 -24.179 -0.070 1.00 61.41 382 ASP A C 1
ATOM 3136 O O . ASP A 1 382 ? -7.419 -23.276 -0.632 1.00 61.41 382 ASP A O 1
ATOM 3140 N N . SER A 1 383 ? -8.798 -25.015 -0.779 1.00 55.44 383 SER A N 1
ATOM 3141 C CA . SER A 1 383 ? -8.961 -24.908 -2.236 1.00 55.44 383 SER A CA 1
ATOM 3142 C C . SER A 1 383 ? -9.771 -23.683 -2.683 1.00 55.44 383 SER A C 1
ATOM 3144 O O . SER A 1 383 ? -9.738 -23.347 -3.863 1.00 55.44 383 SER A O 1
ATOM 3146 N N . THR A 1 384 ? -10.474 -23.001 -1.776 1.00 50.69 384 THR A N 1
ATOM 3147 C CA . THR A 1 384 ? -11.450 -21.944 -2.101 1.00 50.69 384 THR A CA 1
ATOM 3148 C C . THR A 1 384 ? -10.915 -20.508 -1.982 1.00 50.69 384 THR A C 1
ATOM 3150 O O . THR A 1 384 ? -11.484 -19.601 -2.581 1.00 50.69 384 THR A O 1
ATOM 3153 N N . THR A 1 385 ? -9.794 -20.291 -1.285 1.00 62.88 385 THR A N 1
ATOM 3154 C CA . THR A 1 385 ? -9.307 -18.940 -0.914 1.00 62.88 385 THR A CA 1
ATOM 3155 C C . THR A 1 385 ? -8.235 -18.381 -1.852 1.00 62.88 385 THR A C 1
ATOM 3157 O O . THR A 1 385 ? -7.122 -18.869 -1.819 1.00 62.88 385 THR A O 1
ATOM 3160 N N . GLU A 1 386 ? -8.457 -17.370 -2.685 1.00 65.31 386 GLU A N 1
ATOM 3161 C CA . GLU A 1 386 ? -7.390 -16.889 -3.591 1.00 65.31 386 GLU A CA 1
ATOM 3162 C C . GLU A 1 386 ? -6.196 -16.229 -2.853 1.00 65.31 386 GLU A C 1
ATOM 3164 O O . GLU A 1 386 ? -6.382 -15.361 -2.004 1.00 65.31 386 GLU A O 1
ATOM 3169 N N . LEU A 1 387 ? -4.952 -16.611 -3.191 1.00 68.75 387 LEU A N 1
ATOM 3170 C CA . LEU A 1 387 ? -3.738 -16.021 -2.601 1.00 68.75 387 LEU A CA 1
ATOM 3171 C C . LEU A 1 387 ? -3.294 -14.770 -3.359 1.00 68.75 387 LEU A C 1
ATOM 3173 O O . LEU A 1 387 ? -2.845 -14.842 -4.508 1.00 68.75 387 LEU A O 1
ATOM 3177 N N . GLN A 1 388 ? -3.281 -13.628 -2.674 1.00 65.50 388 GLN A N 1
ATOM 3178 C CA . GLN A 1 388 ? -2.760 -12.393 -3.262 1.00 65.50 388 GLN A CA 1
ATOM 3179 C C . GLN A 1 388 ? -1.230 -12.399 -3.402 1.00 65.50 388 GLN A C 1
ATOM 3181 O O . GLN A 1 388 ? -0.700 -11.890 -4.395 1.00 65.50 388 GLN A O 1
ATOM 3186 N N . SER A 1 389 ? -0.496 -13.024 -2.474 1.00 71.88 389 SER A N 1
ATOM 3187 C CA . SER A 1 389 ? 0.973 -13.074 -2.497 1.00 71.88 389 SER A CA 1
ATOM 3188 C C . SER A 1 389 ? 1.544 -14.403 -1.988 1.00 71.88 389 SER A C 1
ATOM 3190 O O . SER A 1 389 ? 0.904 -15.117 -1.220 1.00 71.88 389 SER A O 1
ATOM 3192 N N . SER A 1 390 ? 2.767 -14.720 -2.424 1.00 75.81 390 SER A N 1
ATOM 3193 C CA . SER A 1 390 ? 3.571 -15.841 -1.926 1.00 75.81 390 SER A CA 1
ATOM 3194 C C . SER A 1 390 ? 4.844 -15.279 -1.313 1.00 75.81 390 SER A C 1
ATOM 3196 O O . SER A 1 390 ? 5.776 -14.909 -2.033 1.00 75.81 390 SER A O 1
ATOM 3198 N N . SER A 1 391 ? 4.860 -15.184 0.013 1.00 83.88 391 SER A N 1
ATOM 3199 C CA . SER A 1 391 ? 6.013 -14.687 0.756 1.00 83.88 391 SER A CA 1
ATOM 3200 C C . SER A 1 391 ? 6.568 -15.772 1.668 1.00 83.88 391 SER A C 1
ATOM 3202 O O . SER A 1 391 ? 5.837 -16.617 2.184 1.00 83.88 391 SER A O 1
ATOM 3204 N N . ILE A 1 392 ? 7.878 -15.736 1.867 1.00 88.00 392 ILE A N 1
ATOM 3205 C CA . ILE A 1 392 ? 8.593 -16.533 2.848 1.00 88.00 392 ILE A CA 1
ATOM 3206 C C . ILE A 1 392 ? 9.247 -15.575 3.837 1.00 88.00 392 ILE A C 1
ATOM 3208 O O . ILE A 1 392 ? 9.981 -14.679 3.426 1.00 88.00 392 ILE A O 1
ATOM 3212 N N . LYS A 1 393 ? 9.003 -15.759 5.136 1.00 90.69 393 LYS A N 1
ATOM 3213 C CA . LYS A 1 393 ? 9.703 -15.015 6.190 1.00 90.69 393 LYS A CA 1
ATOM 3214 C C . LYS A 1 393 ? 10.633 -15.951 6.953 1.00 90.69 393 LYS A C 1
ATOM 3216 O O . LYS A 1 393 ? 10.191 -16.960 7.496 1.00 90.69 393 LYS A O 1
ATOM 3221 N N . LEU A 1 394 ? 11.918 -15.618 6.965 1.00 92.06 394 LEU A N 1
ATOM 3222 C CA . LEU A 1 394 ? 12.997 -16.384 7.582 1.00 92.06 394 LEU A CA 1
ATOM 3223 C C . LEU A 1 394 ? 13.493 -15.665 8.830 1.00 92.06 394 LEU A C 1
ATOM 3225 O O . LEU A 1 394 ? 13.725 -14.459 8.784 1.00 92.06 394 LEU A O 1
ATOM 3229 N N . GLY A 1 395 ? 13.709 -16.407 9.911 1.00 91.69 395 GLY A N 1
ATOM 3230 C CA . GLY A 1 395 ? 14.477 -15.955 11.066 1.00 91.69 395 GLY A CA 1
ATOM 3231 C C . GLY A 1 395 ? 15.784 -16.728 11.168 1.00 91.69 395 GLY A C 1
ATOM 3232 O O . GLY A 1 395 ? 15.758 -17.956 11.242 1.00 91.69 395 GLY A O 1
ATOM 3233 N N . ILE A 1 396 ? 16.912 -16.017 11.161 1.00 92.31 396 ILE A N 1
ATOM 3234 C CA . ILE A 1 396 ? 18.261 -16.594 11.174 1.00 92.31 396 ILE A CA 1
ATOM 3235 C C . ILE A 1 396 ? 19.012 -16.070 12.396 1.00 92.31 396 ILE A C 1
ATOM 3237 O O . ILE A 1 396 ? 19.065 -14.861 12.627 1.00 92.31 396 ILE A O 1
ATOM 3241 N N . ASP A 1 397 ? 19.581 -16.968 13.197 1.00 91.44 397 ASP A N 1
ATOM 3242 C CA . ASP A 1 397 ? 20.289 -16.622 14.435 1.00 91.44 397 ASP A CA 1
ATOM 3243 C C . ASP A 1 397 ? 21.728 -16.166 14.148 1.00 91.44 397 ASP A C 1
ATOM 3245 O O . ASP A 1 397 ? 22.709 -16.765 14.583 1.00 91.44 397 ASP A O 1
ATOM 3249 N N . GLU A 1 398 ? 21.834 -15.111 13.346 1.00 87.88 398 GLU A N 1
ATOM 3250 C CA . GLU A 1 398 ? 23.064 -14.406 12.996 1.00 87.88 398 GLU A CA 1
ATOM 3251 C C . GLU A 1 398 ? 22.839 -12.907 13.148 1.00 87.88 398 GLU A C 1
ATOM 3253 O O . GLU A 1 398 ? 21.713 -12.420 13.012 1.00 87.88 398 GLU A O 1
ATOM 3258 N N . ASP A 1 399 ? 23.917 -12.167 13.382 1.00 82.31 399 ASP A N 1
ATOM 3259 C CA . ASP A 1 399 ? 23.853 -10.714 13.433 1.00 82.31 399 ASP A CA 1
ATOM 3260 C C . ASP A 1 399 ? 23.509 -10.142 12.049 1.00 82.31 399 ASP A C 1
ATOM 3262 O O . ASP A 1 399 ? 24.228 -10.296 11.057 1.00 82.31 399 ASP A O 1
ATOM 3266 N N . CYS A 1 400 ? 22.394 -9.421 12.008 1.00 75.19 400 CYS A N 1
ATOM 3267 C CA . CYS A 1 400 ? 21.912 -8.686 10.853 1.00 75.19 400 CYS A CA 1
ATOM 3268 C C . CYS A 1 400 ? 22.908 -7.679 10.255 1.00 75.19 400 CYS A C 1
ATOM 3270 O O . CYS A 1 400 ? 22.624 -7.202 9.166 1.00 75.19 400 CYS A O 1
ATOM 3272 N N . GLN A 1 401 ? 24.018 -7.309 10.891 1.00 74.88 401 GLN A N 1
ATOM 3273 C CA . GLN A 1 401 ? 25.018 -6.403 10.311 1.00 74.88 401 GLN A CA 1
ATOM 3274 C C . GLN A 1 401 ? 26.136 -7.161 9.592 1.00 74.88 401 GLN A C 1
ATOM 3276 O O . GLN A 1 401 ? 26.643 -6.694 8.576 1.00 74.88 401 GLN A O 1
ATOM 3281 N N . THR A 1 402 ? 26.482 -8.353 10.076 1.00 78.50 402 THR A N 1
ATOM 3282 C CA . THR A 1 402 ? 27.607 -9.157 9.569 1.00 78.50 402 THR A CA 1
ATOM 3283 C C . THR A 1 402 ? 27.165 -10.342 8.709 1.00 78.50 402 THR A C 1
ATOM 3285 O O . THR A 1 402 ? 27.990 -10.958 8.041 1.00 78.50 402 THR A O 1
ATOM 3288 N N . PHE A 1 403 ? 25.866 -10.647 8.681 1.00 80.81 403 PHE A N 1
ATOM 3289 C CA . PHE A 1 403 ? 25.310 -11.765 7.925 1.00 80.81 403 PHE A CA 1
ATOM 3290 C C . PHE A 1 403 ? 25.506 -11.623 6.401 1.00 80.81 403 PHE A C 1
ATOM 3292 O O . PHE A 1 403 ? 25.012 -10.663 5.784 1.00 80.81 403 PHE A O 1
ATOM 3299 N N . ASP A 1 404 ? 26.189 -12.614 5.811 1.00 83.62 404 ASP A N 1
ATOM 3300 C CA . ASP A 1 404 ? 26.432 -12.757 4.370 1.00 83.62 404 ASP A CA 1
ATOM 3301 C C . ASP A 1 404 ? 25.190 -13.308 3.663 1.00 83.62 404 ASP A C 1
ATOM 3303 O O . ASP A 1 404 ? 24.917 -14.509 3.607 1.00 83.62 404 ASP A O 1
ATOM 3307 N N . LEU A 1 405 ? 24.429 -12.379 3.097 1.00 79.81 405 LEU A N 1
ATOM 3308 C CA . LEU A 1 405 ? 23.181 -12.664 2.413 1.00 79.81 405 LEU A CA 1
ATOM 3309 C C . LEU A 1 405 ? 23.374 -13.468 1.120 1.00 79.81 405 LEU A C 1
ATOM 3311 O O . LEU A 1 405 ? 22.508 -14.266 0.762 1.00 79.81 405 LEU A O 1
ATOM 3315 N N . ARG A 1 406 ? 24.485 -13.260 0.408 1.00 77.00 406 ARG A N 1
ATOM 3316 C CA . ARG A 1 406 ? 24.719 -13.889 -0.896 1.00 77.00 406 ARG A CA 1
ATOM 3317 C C . ARG A 1 406 ? 25.040 -15.364 -0.724 1.00 77.00 406 ARG A C 1
ATOM 3319 O O . ARG A 1 406 ? 24.428 -16.200 -1.391 1.00 77.00 406 ARG A O 1
ATOM 3326 N N . ASP A 1 407 ? 25.982 -15.671 0.163 1.00 84.38 407 ASP A N 1
ATOM 3327 C CA . ASP A 1 407 ? 26.343 -17.054 0.478 1.00 84.38 407 ASP A CA 1
ATOM 3328 C C . ASP A 1 407 ? 25.149 -17.806 1.078 1.00 84.38 407 ASP A C 1
ATOM 3330 O O . ASP A 1 407 ? 24.839 -18.926 0.658 1.00 84.38 407 ASP A O 1
ATOM 3334 N N . PHE A 1 408 ? 24.405 -17.153 1.979 1.00 89.19 408 PHE A N 1
ATOM 3335 C CA . PHE A 1 408 ? 23.189 -17.728 2.541 1.00 89.19 408 PHE A CA 1
ATOM 3336 C C . PHE A 1 408 ? 22.150 -18.062 1.471 1.00 89.19 408 PHE A C 1
ATOM 3338 O O . PHE A 1 408 ? 21.662 -19.191 1.439 1.00 89.19 408 PHE A O 1
ATOM 3345 N N . LEU A 1 409 ? 21.798 -17.110 0.597 1.00 86.12 409 LEU A N 1
ATOM 3346 C CA . LEU A 1 409 ? 20.760 -17.335 -0.409 1.00 86.12 409 LEU A CA 1
ATOM 3347 C C . LEU A 1 409 ? 21.142 -18.451 -1.367 1.00 86.12 409 LEU A C 1
ATOM 3349 O O . LEU A 1 409 ? 20.285 -19.267 -1.687 1.00 86.12 409 LEU A O 1
ATOM 3353 N N . LYS A 1 410 ? 22.413 -18.535 -1.768 1.00 85.44 410 LYS A N 1
ATOM 3354 C CA . LYS A 1 410 ? 22.898 -19.633 -2.605 1.00 85.44 410 LYS A CA 1
ATOM 3355 C C . LYS A 1 410 ? 22.653 -20.988 -1.931 1.00 85.44 410 LYS A C 1
ATOM 3357 O O . LYS A 1 410 ? 21.961 -21.825 -2.497 1.00 85.44 410 LYS A O 1
ATOM 3362 N N . LYS A 1 411 ? 23.108 -21.157 -0.685 1.00 90.44 411 LYS A N 1
ATOM 3363 C CA . LYS A 1 411 ? 22.907 -22.396 0.092 1.00 90.44 411 LYS A CA 1
ATOM 3364 C C . LYS A 1 411 ? 21.428 -22.717 0.324 1.00 90.44 411 LYS A C 1
ATOM 3366 O O . LYS A 1 411 ? 21.016 -23.866 0.199 1.00 90.44 411 LYS A O 1
ATOM 3371 N N . PHE A 1 412 ? 20.623 -21.707 0.650 1.00 90.75 412 PHE A N 1
ATOM 3372 C CA . PHE A 1 412 ? 19.190 -21.857 0.903 1.00 90.75 412 PHE A CA 1
ATOM 3373 C C . PHE A 1 412 ? 18.448 -22.320 -0.358 1.00 90.75 412 PHE A C 1
ATOM 3375 O O . PHE A 1 412 ? 17.663 -23.269 -0.311 1.00 90.75 412 PHE A O 1
ATOM 3382 N N . CYS A 1 413 ? 18.744 -21.681 -1.491 1.00 87.31 413 CYS A N 1
ATOM 3383 C CA . CYS A 1 413 ? 18.207 -22.032 -2.800 1.00 87.31 413 CYS A CA 1
ATOM 3384 C C . CYS A 1 413 ? 18.625 -23.445 -3.222 1.00 87.31 413 CYS A C 1
ATOM 3386 O O . CYS A 1 413 ? 17.775 -24.210 -3.671 1.00 87.31 413 CYS A O 1
ATOM 3388 N N . ASP A 1 414 ? 19.886 -23.825 -2.991 1.00 88.50 414 ASP A N 1
ATOM 3389 C CA . ASP A 1 414 ? 20.396 -25.169 -3.283 1.00 88.50 414 ASP A CA 1
ATOM 3390 C C . ASP A 1 414 ? 19.653 -26.252 -2.472 1.00 88.50 414 ASP A C 1
ATOM 3392 O O . ASP A 1 414 ? 19.267 -27.283 -3.021 1.00 88.50 414 ASP A O 1
ATOM 3396 N N . ILE A 1 415 ? 19.370 -26.024 -1.180 1.00 90.00 415 ILE A N 1
ATOM 3397 C CA . ILE A 1 415 ? 18.608 -26.977 -0.341 1.00 90.00 415 ILE A CA 1
ATOM 3398 C C . ILE A 1 415 ? 17.174 -27.156 -0.859 1.00 90.00 415 ILE A C 1
ATOM 3400 O O . ILE A 1 415 ? 16.618 -28.265 -0.857 1.00 90.00 415 ILE A O 1
ATOM 3404 N N . LEU A 1 416 ? 16.546 -26.062 -1.282 1.00 85.56 416 LEU A N 1
ATOM 3405 C CA . LEU A 1 416 ? 15.154 -26.047 -1.723 1.00 85.56 416 LEU A CA 1
ATOM 3406 C C . LEU A 1 416 ? 14.984 -26.277 -3.234 1.00 85.56 416 LEU A C 1
ATOM 3408 O O . LEU A 1 416 ? 13.849 -26.354 -3.691 1.00 85.56 416 LEU A O 1
ATOM 3412 N N . ASN A 1 417 ? 16.074 -26.473 -3.984 1.00 83.94 417 ASN A N 1
ATOM 3413 C CA . ASN A 1 417 ? 16.105 -26.566 -5.450 1.00 83.94 417 ASN A CA 1
ATOM 3414 C C . ASN A 1 417 ? 15.389 -25.385 -6.141 1.00 83.94 417 ASN A C 1
ATOM 3416 O O . ASN A 1 417 ? 14.514 -25.591 -6.984 1.00 83.94 417 ASN A O 1
ATOM 3420 N N . ILE A 1 418 ? 15.743 -24.157 -5.760 1.00 80.50 418 ILE A N 1
ATOM 3421 C CA . ILE A 1 418 ? 15.197 -22.902 -6.307 1.00 80.50 418 ILE A CA 1
ATOM 3422 C C . ILE A 1 418 ? 16.313 -22.155 -7.052 1.00 80.50 418 ILE A C 1
ATOM 3424 O O . ILE A 1 418 ? 17.461 -22.211 -6.622 1.00 80.50 418 ILE A O 1
ATOM 3428 N N . GLU A 1 419 ? 16.029 -21.444 -8.149 1.00 78.00 419 GLU A N 1
ATOM 3429 C CA . GLU A 1 419 ? 17.026 -20.539 -8.744 1.00 78.00 419 GLU A CA 1
ATOM 3430 C C . GLU A 1 419 ? 17.106 -19.240 -7.923 1.00 78.00 419 GLU A C 1
ATOM 3432 O O . GLU A 1 419 ? 16.088 -18.651 -7.575 1.00 78.00 419 GLU A O 1
ATOM 3437 N N . VAL A 1 420 ? 18.310 -18.721 -7.653 1.00 74.38 420 VAL A N 1
ATOM 3438 C CA . VAL A 1 420 ? 18.475 -17.458 -6.895 1.00 74.38 420 VAL A CA 1
ATOM 3439 C C . VAL A 1 420 ? 17.752 -16.279 -7.571 1.00 74.38 420 VAL A C 1
ATOM 3441 O O . VAL A 1 420 ? 17.261 -15.384 -6.889 1.00 74.38 420 VAL A O 1
ATOM 3444 N N . ASN A 1 421 ? 17.642 -16.295 -8.904 1.00 68.50 421 ASN A N 1
ATOM 3445 C CA . ASN A 1 421 ? 16.934 -15.272 -9.683 1.00 68.50 421 ASN A CA 1
ATOM 3446 C C . ASN A 1 421 ? 15.409 -15.294 -9.477 1.00 68.50 421 ASN A C 1
ATOM 3448 O O . ASN A 1 421 ? 14.750 -14.291 -9.742 1.00 68.50 421 ASN A O 1
ATOM 3452 N N . ASP A 1 422 ? 14.861 -16.402 -8.977 1.00 72.25 422 ASP A N 1
ATOM 3453 C CA . ASP A 1 422 ? 13.436 -16.556 -8.672 1.00 72.25 422 ASP A CA 1
ATOM 3454 C C . ASP A 1 422 ? 13.078 -15.957 -7.305 1.00 72.25 422 ASP A C 1
ATOM 3456 O O . ASP A 1 422 ? 11.934 -16.030 -6.868 1.00 72.25 422 ASP A O 1
ATOM 3460 N N . ILE A 1 423 ? 14.040 -15.368 -6.594 1.00 72.06 423 ILE A N 1
ATOM 3461 C CA . ILE A 1 423 ? 13.862 -14.839 -5.246 1.00 72.06 423 ILE A CA 1
ATOM 3462 C C . ILE A 1 423 ? 14.141 -13.336 -5.222 1.00 72.06 423 ILE A C 1
ATOM 3464 O O . ILE A 1 423 ? 15.168 -12.849 -5.688 1.00 72.06 423 ILE A O 1
ATOM 3468 N N . SER A 1 424 ? 13.231 -12.584 -4.603 1.00 72.12 424 SER A N 1
ATOM 3469 C CA . SER A 1 424 ? 13.422 -11.169 -4.290 1.00 72.12 424 SER A CA 1
ATOM 3470 C C . SER A 1 424 ? 13.280 -10.921 -2.805 1.00 72.12 424 SER A C 1
ATOM 3472 O O . SER A 1 424 ? 12.268 -11.246 -2.191 1.00 72.12 424 SER A O 1
ATOM 3474 N N . ILE A 1 425 ? 14.296 -10.282 -2.239 1.00 74.75 425 ILE A N 1
ATOM 3475 C CA . ILE A 1 425 ? 14.286 -9.835 -0.851 1.00 74.75 425 ILE A CA 1
ATOM 3476 C C . ILE A 1 425 ? 13.477 -8.542 -0.767 1.00 74.75 425 ILE A C 1
ATOM 3478 O O . ILE A 1 425 ? 13.673 -7.620 -1.562 1.00 74.75 425 ILE A O 1
ATOM 3482 N N . LYS A 1 426 ? 12.569 -8.472 0.201 1.00 70.88 426 LYS A N 1
ATOM 3483 C CA . LYS A 1 426 ? 11.742 -7.297 0.488 1.00 70.88 426 LYS A CA 1
ATOM 3484 C C . LYS A 1 426 ? 12.249 -6.516 1.688 1.00 70.88 426 LYS A C 1
ATOM 3486 O O . LYS A 1 426 ? 12.244 -5.289 1.651 1.00 70.88 426 LYS A O 1
ATOM 3491 N N . LYS A 1 427 ? 12.686 -7.210 2.740 1.00 71.81 427 LYS A N 1
ATOM 3492 C CA . LYS A 1 427 ? 13.064 -6.579 4.008 1.00 71.81 427 LYS A CA 1
ATOM 3493 C C . LYS A 1 427 ? 14.102 -7.408 4.763 1.00 71.81 427 LYS A C 1
ATOM 3495 O O . LYS A 1 427 ? 14.000 -8.635 4.779 1.00 71.81 427 LYS A O 1
ATOM 3500 N N . ARG A 1 428 ? 15.052 -6.728 5.418 1.00 71.81 428 ARG A N 1
ATOM 3501 C CA . ARG A 1 428 ? 15.949 -7.265 6.456 1.00 71.81 428 ARG A CA 1
ATOM 3502 C C . ARG A 1 428 ? 15.831 -6.434 7.734 1.00 71.81 428 ARG A C 1
ATOM 3504 O O . ARG A 1 428 ? 15.859 -5.214 7.636 1.00 71.81 428 ARG A O 1
ATOM 3511 N N . GLN A 1 429 ? 15.692 -7.046 8.911 1.00 74.25 429 GLN A N 1
ATOM 3512 C CA . GLN A 1 429 ? 15.511 -6.319 10.190 1.00 74.25 429 GLN A CA 1
ATOM 3513 C C . GLN A 1 429 ? 16.659 -6.546 11.184 1.00 74.25 429 GLN A C 1
ATOM 3515 O O . GLN A 1 429 ? 17.395 -7.526 11.068 1.00 74.25 429 GLN A O 1
ATOM 3520 N N . ALA A 1 430 ? 16.802 -5.620 12.142 1.00 66.12 430 ALA A N 1
ATOM 3521 C CA . ALA A 1 430 ? 17.906 -5.585 13.099 1.00 66.12 430 ALA A CA 1
ATOM 3522 C C . ALA A 1 430 ? 17.790 -6.613 14.246 1.00 66.12 430 ALA A C 1
ATOM 3524 O O . ALA A 1 430 ? 16.696 -6.882 14.748 1.00 66.12 430 ALA A O 1
ATOM 3525 N N . GLY A 1 431 ? 18.937 -7.126 14.709 1.00 73.88 431 GLY A N 1
ATOM 3526 C CA . GLY A 1 431 ? 19.054 -8.209 15.690 1.00 73.88 431 GLY A CA 1
ATOM 3527 C C . GLY A 1 431 ? 19.470 -9.511 15.007 1.00 73.88 431 GLY A C 1
ATOM 3528 O O . GLY A 1 431 ? 20.483 -9.544 14.313 1.00 73.88 431 GLY A O 1
ATOM 3529 N N . SER A 1 432 ? 18.667 -10.563 15.172 1.00 76.56 432 SER A N 1
ATOM 3530 C CA . SER A 1 432 ? 18.732 -11.733 14.292 1.00 76.56 432 SER A CA 1
ATOM 3531 C C . SER A 1 432 ? 18.400 -11.330 12.855 1.00 76.56 432 SER A C 1
ATOM 3533 O O . SER A 1 432 ? 17.485 -10.533 12.644 1.00 76.56 432 SER A O 1
ATOM 3535 N N . ALA A 1 433 ? 19.102 -11.878 11.865 1.00 81.06 433 ALA A N 1
ATOM 3536 C CA . ALA A 1 433 ? 18.797 -11.632 10.461 1.00 81.06 433 ALA A CA 1
ATOM 3537 C C . ALA A 1 433 ? 17.402 -12.187 10.113 1.00 81.06 433 ALA A C 1
ATOM 3539 O O . ALA A 1 433 ? 17.205 -13.389 9.939 1.00 81.06 433 ALA A O 1
ATOM 3540 N N . ILE A 1 434 ? 16.414 -11.293 10.034 1.00 85.38 434 ILE A N 1
ATOM 3541 C CA . ILE A 1 434 ? 15.064 -11.612 9.559 1.00 85.38 434 ILE A CA 1
ATOM 3542 C C . ILE A 1 434 ? 14.989 -11.259 8.085 1.00 85.38 434 ILE A C 1
ATOM 3544 O O . ILE A 1 434 ? 15.251 -10.108 7.756 1.00 85.38 434 ILE A O 1
ATOM 3548 N N . LEU A 1 435 ? 14.628 -12.198 7.213 1.00 84.06 435 LEU A N 1
ATOM 3549 C CA . LEU A 1 435 ? 14.493 -11.956 5.773 1.00 84.06 435 LEU A CA 1
ATOM 3550 C C . LEU A 1 435 ? 13.052 -12.180 5.329 1.00 84.06 435 LEU A C 1
ATOM 3552 O O . LEU A 1 435 ? 12.484 -13.238 5.579 1.00 84.06 435 LEU A O 1
ATOM 3556 N N . GLU A 1 436 ? 12.482 -11.209 4.625 1.00 84.81 436 GLU A N 1
ATOM 3557 C CA . GLU A 1 436 ? 11.224 -11.377 3.894 1.00 84.81 436 GLU A CA 1
ATOM 3558 C C . GLU A 1 436 ? 11.535 -11.562 2.411 1.00 84.81 436 GLU A C 1
ATOM 3560 O O . GLU A 1 436 ? 12.182 -10.716 1.791 1.00 84.81 436 GLU A O 1
ATOM 3565 N N . VAL A 1 437 ? 11.091 -12.682 1.853 1.00 79.00 437 VAL A N 1
ATOM 3566 C CA . VAL A 1 437 ? 11.412 -13.145 0.506 1.00 79.00 437 VAL A CA 1
ATOM 3567 C C . VAL A 1 437 ? 10.127 -13.355 -0.284 1.00 79.00 437 VAL A C 1
ATOM 3569 O O . VAL A 1 437 ? 9.196 -13.994 0.190 1.00 79.00 437 VAL A O 1
ATOM 3572 N N . THR A 1 438 ? 10.076 -12.851 -1.510 1.00 75.44 438 THR A N 1
ATOM 3573 C CA . THR A 1 438 ? 9.037 -13.172 -2.492 1.00 75.44 438 THR A CA 1
ATOM 3574 C C . THR A 1 438 ? 9.621 -14.109 -3.535 1.00 75.44 438 THR A C 1
ATOM 3576 O O . THR A 1 438 ? 10.737 -13.881 -4.000 1.00 75.44 438 THR A O 1
ATOM 3579 N N . ILE A 1 439 ? 8.862 -15.135 -3.914 1.00 69.75 439 ILE A N 1
ATOM 3580 C CA . ILE A 1 439 ? 9.257 -16.071 -4.968 1.00 69.75 439 ILE A CA 1
ATOM 3581 C C . ILE A 1 439 ? 8.522 -15.709 -6.260 1.00 69.75 439 ILE A C 1
ATOM 3583 O O . ILE A 1 439 ? 7.293 -15.609 -6.270 1.00 69.75 439 ILE A O 1
ATOM 3587 N N . TYR A 1 440 ? 9.271 -15.523 -7.343 1.00 63.50 440 TYR A N 1
ATOM 3588 C CA . TYR A 1 440 ? 8.775 -15.321 -8.699 1.00 63.50 440 TYR A CA 1
ATOM 3589 C C . TYR A 1 440 ? 8.964 -16.611 -9.504 1.00 63.50 440 TYR A C 1
ATOM 3591 O O . TYR A 1 440 ? 9.982 -17.283 -9.412 1.00 63.50 440 TYR A O 1
ATOM 3599 N N . GLY A 1 441 ? 7.928 -17.026 -10.227 1.00 55.41 441 GLY A N 1
ATOM 3600 C CA . GLY A 1 441 ? 7.833 -18.384 -10.750 1.00 55.41 441 GLY A CA 1
ATOM 3601 C C . GLY A 1 441 ? 8.711 -18.677 -11.970 1.00 55.41 441 GLY A C 1
ATOM 3602 O O . GLY A 1 441 ? 8.394 -18.242 -13.074 1.00 55.41 441 GLY A O 1
ATOM 3603 N N . LYS A 1 442 ? 9.672 -19.589 -11.789 1.00 51.97 442 LYS A N 1
ATOM 3604 C CA . LYS A 1 442 ? 9.882 -20.759 -12.668 1.00 51.97 442 LYS A CA 1
ATOM 3605 C C . LYS A 1 442 ? 9.454 -22.087 -12.018 1.00 51.97 442 LYS A C 1
ATOM 3607 O O . LYS A 1 442 ? 9.783 -23.166 -12.510 1.00 51.97 442 LYS A O 1
ATOM 3612 N N . PHE A 1 443 ? 8.671 -22.059 -10.939 1.00 54.84 443 PHE A N 1
ATOM 3613 C CA . PHE A 1 443 ? 7.968 -23.262 -10.484 1.00 54.84 443 PHE A CA 1
ATOM 3614 C C . PHE A 1 443 ? 6.839 -23.567 -11.473 1.00 54.84 443 PHE A C 1
ATOM 3616 O O . PHE A 1 443 ? 6.120 -22.664 -11.879 1.00 54.84 443 PHE A O 1
ATOM 3623 N N . LYS A 1 444 ? 6.703 -24.829 -11.904 1.00 52.69 444 LYS A N 1
ATOM 3624 C CA . LYS A 1 444 ? 5.880 -25.282 -13.052 1.00 52.69 444 LYS A CA 1
ATOM 3625 C C . LYS A 1 444 ? 4.385 -24.901 -13.027 1.00 52.69 444 LYS A C 1
ATOM 3627 O O . LYS A 1 444 ? 3.677 -25.233 -13.973 1.00 52.69 444 LYS A O 1
ATOM 3632 N N . SER A 1 445 ? 3.894 -24.252 -11.973 1.00 57.88 445 SER A N 1
ATOM 3633 C CA . SER A 1 445 ? 2.501 -23.844 -11.823 1.00 57.88 445 SER A CA 1
ATOM 3634 C C . SER A 1 445 ? 2.362 -22.328 -11.774 1.00 57.88 445 SER A C 1
ATOM 3636 O O . SER A 1 445 ? 3.064 -21.653 -11.026 1.00 57.88 445 SER A O 1
ATOM 3638 N N . THR A 1 446 ? 1.386 -21.800 -12.509 1.00 62.22 446 THR A N 1
ATOM 3639 C CA . THR A 1 446 ? 0.937 -20.406 -12.387 1.00 62.22 446 THR A CA 1
ATOM 3640 C C . THR A 1 446 ? 0.143 -20.153 -11.097 1.00 62.22 446 THR A C 1
ATOM 3642 O O . THR A 1 446 ? -0.132 -19.002 -10.768 1.00 62.22 446 THR A O 1
ATOM 3645 N N . ASP A 1 447 ? -0.220 -21.207 -10.355 1.00 72.69 447 ASP A N 1
ATOM 3646 C CA . ASP A 1 447 ? -0.911 -21.117 -9.067 1.00 72.69 447 ASP A CA 1
ATOM 3647 C C . ASP A 1 447 ? 0.084 -20.914 -7.905 1.00 72.69 447 ASP A C 1
ATOM 3649 O O . ASP A 1 447 ? 0.924 -21.769 -7.586 1.00 72.69 447 ASP A O 1
ATOM 3653 N N . LYS A 1 448 ? -0.053 -19.764 -7.236 1.00 74.06 448 LYS A N 1
ATOM 3654 C CA . LYS A 1 448 ? 0.713 -19.350 -6.053 1.00 74.06 448 LYS A CA 1
ATOM 3655 C C . LYS A 1 448 ? 0.581 -20.324 -4.877 1.00 74.06 448 LYS A C 1
ATOM 3657 O O . LYS A 1 448 ? 1.575 -20.569 -4.191 1.00 74.06 448 LYS A O 1
ATOM 3662 N N . LYS A 1 449 ? -0.602 -20.910 -4.653 1.00 73.94 449 LYS A N 1
ATOM 3663 C CA . LYS A 1 449 ? -0.821 -21.907 -3.589 1.00 73.94 449 LYS A CA 1
ATOM 3664 C C . LYS A 1 449 ? -0.038 -23.163 -3.860 1.00 73.94 449 LYS A C 1
ATOM 3666 O O . LYS A 1 449 ? 0.652 -23.660 -2.975 1.00 73.94 449 LYS A O 1
ATOM 3671 N N . LEU A 1 450 ? -0.145 -23.662 -5.091 1.00 75.50 450 LEU A N 1
ATOM 3672 C CA . LEU A 1 450 ? 0.528 -24.889 -5.478 1.00 75.50 450 LEU A CA 1
ATOM 3673 C C . LEU A 1 450 ? 2.041 -24.716 -5.346 1.00 75.50 450 LEU A C 1
ATOM 3675 O O . LEU A 1 450 ? 2.705 -25.606 -4.834 1.00 75.50 450 LEU A O 1
ATOM 3679 N N . SER A 1 451 ? 2.563 -23.541 -5.695 1.00 77.69 451 SER A N 1
ATOM 3680 C CA . SER A 1 451 ? 3.982 -23.211 -5.534 1.00 77.69 451 SER A CA 1
ATOM 3681 C C . SER A 1 451 ? 4.435 -23.242 -4.066 1.00 77.69 451 SER A C 1
ATOM 3683 O O . SER A 1 451 ? 5.426 -23.894 -3.745 1.00 77.69 451 SER A O 1
ATOM 3685 N N . VAL A 1 452 ? 3.692 -22.601 -3.155 1.00 79.81 452 VAL A N 1
ATOM 3686 C CA . VAL A 1 452 ? 4.007 -22.618 -1.711 1.00 79.81 452 VAL A CA 1
ATOM 3687 C C . VAL A 1 452 ? 3.879 -24.027 -1.130 1.00 79.81 452 VAL A C 1
ATOM 3689 O O . VAL A 1 452 ? 4.753 -24.475 -0.388 1.00 79.81 452 VAL A O 1
ATOM 3692 N N . LYS A 1 453 ? 2.822 -24.752 -1.506 1.00 78.88 453 LYS A N 1
ATOM 3693 C CA . LYS A 1 453 ? 2.588 -26.130 -1.073 1.00 78.88 453 LYS A CA 1
ATOM 3694 C C . LYS A 1 453 ? 3.693 -27.071 -1.549 1.00 78.88 453 LYS A C 1
ATOM 3696 O O . LYS A 1 453 ? 4.185 -27.856 -0.755 1.00 78.88 453 LYS A O 1
ATOM 3701 N N . MET A 1 454 ? 4.147 -26.944 -2.796 1.00 79.75 454 MET A N 1
ATOM 3702 C CA . MET A 1 454 ? 5.269 -27.728 -3.319 1.00 79.75 454 MET A CA 1
ATOM 3703 C C . MET A 1 454 ? 6.549 -27.497 -2.510 1.00 79.75 454 MET A C 1
ATOM 3705 O O . MET A 1 454 ? 7.244 -28.456 -2.191 1.00 79.75 454 MET A O 1
ATOM 3709 N N . ILE A 1 455 ? 6.849 -26.248 -2.140 1.00 83.75 455 ILE A N 1
ATOM 3710 C CA . ILE A 1 455 ? 8.014 -25.938 -1.299 1.00 83.75 455 ILE A CA 1
ATOM 3711 C C . ILE A 1 455 ? 7.857 -26.561 0.089 1.00 83.75 455 ILE A C 1
ATOM 3713 O O . ILE A 1 455 ? 8.806 -27.165 0.588 1.00 83.75 455 ILE A O 1
ATOM 3717 N N . TYR A 1 456 ? 6.670 -26.466 0.692 1.00 85.19 456 TYR A N 1
ATOM 3718 C CA . TYR A 1 456 ? 6.387 -27.115 1.971 1.00 85.19 456 TYR A CA 1
ATOM 3719 C C . TYR A 1 456 ? 6.562 -28.636 1.898 1.00 85.19 456 TYR A C 1
ATOM 3721 O O . TYR A 1 456 ? 7.264 -29.210 2.728 1.00 85.19 456 TYR A O 1
ATOM 3729 N N . ASP A 1 457 ? 6.006 -29.273 0.869 1.00 82.62 457 ASP A N 1
ATOM 3730 C CA . ASP A 1 457 ? 6.089 -30.720 0.655 1.00 82.62 457 ASP A CA 1
ATOM 3731 C C . ASP A 1 457 ? 7.544 -31.187 0.423 1.00 82.62 457 ASP A C 1
ATOM 3733 O O . ASP A 1 457 ? 7.883 -32.345 0.667 1.00 82.62 457 ASP A O 1
ATOM 3737 N N . MET A 1 458 ? 8.444 -30.288 0.001 1.00 83.56 458 MET A N 1
ATOM 3738 C CA . MET A 1 458 ? 9.877 -30.568 -0.143 1.00 83.56 458 MET A CA 1
ATOM 3739 C C . MET A 1 458 ? 10.656 -30.548 1.183 1.00 83.56 458 MET A C 1
ATOM 3741 O O . MET A 1 458 ? 11.792 -31.036 1.200 1.00 83.56 458 MET A O 1
ATOM 3745 N N . LEU A 1 459 ? 10.104 -30.013 2.280 1.00 87.38 459 LEU A N 1
ATOM 3746 C CA . LEU A 1 459 ? 10.771 -29.875 3.586 1.00 87.38 459 LEU A CA 1
ATOM 3747 C C . LEU A 1 459 ? 10.799 -31.187 4.390 1.00 87.38 459 LEU A C 1
ATOM 3749 O O . LEU A 1 459 ? 10.207 -31.306 5.458 1.00 87.38 459 LEU A O 1
ATOM 3753 N N . THR A 1 460 ? 11.536 -32.179 3.895 1.00 88.19 460 THR A N 1
ATOM 3754 C CA . THR A 1 460 ? 11.826 -33.420 4.643 1.00 88.19 460 THR A CA 1
ATOM 3755 C C . THR A 1 460 ? 12.653 -33.153 5.911 1.00 88.19 460 THR A C 1
ATOM 3757 O O . THR A 1 460 ? 13.422 -32.189 5.930 1.00 88.19 460 THR A O 1
ATOM 3760 N N . ASP A 1 461 ? 12.616 -34.053 6.901 1.00 84.88 461 ASP A N 1
ATOM 3761 C CA . ASP A 1 461 ? 13.417 -33.957 8.141 1.00 84.88 461 ASP A CA 1
ATOM 3762 C C . ASP A 1 461 ? 14.909 -33.687 7.871 1.00 84.88 461 ASP A C 1
ATOM 3764 O O . ASP A 1 461 ? 15.515 -32.811 8.485 1.00 84.88 461 ASP A O 1
ATOM 3768 N N . LYS A 1 462 ? 15.486 -34.351 6.859 1.00 89.75 462 LYS A N 1
ATOM 3769 C CA . LYS A 1 462 ? 16.878 -34.130 6.430 1.00 89.75 462 LYS A CA 1
ATOM 3770 C C . LYS A 1 462 ? 17.129 -32.696 5.954 1.00 89.75 462 LYS A C 1
ATOM 3772 O O . LYS A 1 462 ? 18.183 -32.126 6.222 1.00 89.75 462 LYS A O 1
ATOM 3777 N N . LYS A 1 463 ? 16.184 -32.099 5.223 1.00 92.00 463 LYS A N 1
ATOM 3778 C CA . LYS A 1 463 ? 16.304 -30.699 4.789 1.00 92.00 463 LYS A CA 1
ATOM 3779 C C . LYS A 1 463 ? 16.106 -29.738 5.953 1.00 92.00 463 LYS A C 1
ATOM 3781 O O . LYS A 1 463 ? 16.823 -28.750 6.020 1.00 92.00 463 LYS A O 1
ATOM 3786 N N . LEU A 1 464 ? 15.188 -30.031 6.873 1.00 89.38 464 LEU A N 1
ATOM 3787 C CA . LEU A 1 464 ? 15.005 -29.235 8.089 1.00 89.38 464 LEU A CA 1
ATOM 3788 C C . LEU A 1 464 ? 16.281 -29.213 8.945 1.00 89.38 464 LEU A C 1
ATOM 3790 O O . LEU A 1 464 ? 16.648 -28.157 9.458 1.00 89.38 464 LEU A O 1
ATOM 3794 N N . GLU A 1 465 ? 17.005 -30.331 9.019 1.00 88.50 465 GLU A N 1
ATOM 3795 C CA . GLU A 1 465 ? 18.314 -30.402 9.673 1.00 88.50 465 GLU A CA 1
ATOM 3796 C C . GLU A 1 465 ? 19.366 -29.530 8.962 1.00 88.50 465 GLU A C 1
ATOM 3798 O O . GLU A 1 465 ? 20.062 -28.752 9.617 1.00 88.50 465 GLU A O 1
ATOM 3803 N N . LEU A 1 466 ? 19.442 -29.581 7.624 1.00 92.88 466 LEU A N 1
ATOM 3804 C CA . LEU A 1 466 ? 20.335 -28.715 6.834 1.00 92.88 466 LEU A CA 1
ATOM 3805 C C . LEU A 1 466 ? 20.004 -27.223 7.015 1.00 92.88 466 LEU A C 1
ATOM 3807 O O . LEU A 1 466 ? 20.907 -26.404 7.176 1.00 92.88 466 LEU A O 1
ATOM 3811 N N . LEU A 1 467 ? 18.719 -26.862 7.047 1.00 93.69 467 LEU A N 1
ATOM 3812 C CA . LEU A 1 467 ? 18.282 -25.487 7.314 1.00 93.69 467 LEU A CA 1
ATOM 3813 C C . LEU A 1 467 ? 18.662 -25.041 8.736 1.00 93.69 467 LEU A C 1
ATOM 3815 O O . LEU A 1 467 ? 19.104 -23.909 8.932 1.00 93.69 467 LEU A O 1
ATOM 3819 N N . ASN A 1 468 ? 18.568 -25.932 9.726 1.00 90.44 468 ASN A N 1
ATOM 3820 C CA . ASN A 1 468 ? 19.017 -25.650 11.090 1.00 90.44 468 ASN A CA 1
ATOM 3821 C C . ASN A 1 468 ? 20.545 -25.463 11.181 1.00 90.44 468 ASN A C 1
ATOM 3823 O O . ASN A 1 468 ? 21.009 -24.611 11.936 1.00 90.44 468 ASN A O 1
ATOM 3827 N N . GLN A 1 469 ? 21.341 -26.194 10.388 1.00 92.56 469 GLN A N 1
ATOM 3828 C CA . GLN A 1 469 ? 22.797 -25.974 10.287 1.00 92.56 469 GLN A CA 1
ATOM 3829 C C . GLN A 1 469 ? 23.140 -24.587 9.721 1.00 92.56 469 GLN A C 1
ATOM 3831 O O . GLN A 1 469 ? 24.171 -24.016 10.069 1.00 92.56 469 GLN A O 1
ATOM 3836 N N . MET A 1 470 ? 22.243 -24.006 8.919 1.00 93.19 470 MET A N 1
ATOM 3837 C CA . MET A 1 470 ? 22.315 -22.612 8.466 1.00 93.19 470 MET A CA 1
ATOM 3838 C C . MET A 1 470 ? 21.798 -21.603 9.507 1.00 93.19 470 MET A C 1
ATOM 3840 O O . MET A 1 470 ? 21.563 -20.443 9.172 1.00 93.19 470 MET A O 1
ATOM 3844 N N . LYS A 1 471 ? 21.595 -22.037 10.759 1.00 93.25 471 LYS A N 1
ATOM 3845 C CA . LYS A 1 471 ? 21.070 -21.243 11.882 1.00 93.25 471 LYS A CA 1
ATOM 3846 C C . LYS A 1 471 ? 19.681 -20.644 11.634 1.00 93.25 471 LYS A C 1
ATOM 3848 O O . LYS A 1 471 ? 19.302 -19.671 12.286 1.00 93.25 471 LYS A O 1
ATOM 3853 N N . ILE A 1 472 ? 18.902 -21.214 10.716 1.00 94.44 472 ILE A N 1
ATOM 3854 C CA . ILE A 1 472 ? 17.504 -20.822 10.528 1.00 94.44 472 ILE A CA 1
ATOM 3855 C C . ILE A 1 472 ? 16.714 -21.356 11.723 1.00 94.44 472 ILE A C 1
ATOM 3857 O O . ILE A 1 472 ? 16.681 -22.563 11.954 1.00 94.44 472 ILE A O 1
ATOM 3861 N N . PHE A 1 473 ? 16.073 -20.461 12.474 1.00 92.31 473 PHE A N 1
ATOM 3862 C CA . PHE A 1 473 ? 15.229 -20.815 13.618 1.00 92.31 473 PHE A CA 1
ATOM 3863 C C . PHE A 1 473 ? 13.726 -20.694 13.324 1.00 92.31 473 PHE A C 1
ATOM 3865 O O . PHE A 1 473 ? 12.889 -21.225 14.055 1.00 92.31 473 PHE A O 1
ATOM 3872 N N . PHE A 1 474 ? 13.353 -19.977 12.267 1.00 92.50 474 PHE A N 1
ATOM 3873 C CA . PHE A 1 474 ? 11.957 -19.747 11.913 1.00 92.50 474 PHE A CA 1
ATOM 3874 C C . PHE A 1 474 ? 11.789 -19.674 10.399 1.00 92.50 474 PHE A C 1
ATOM 3876 O O . PHE A 1 474 ? 12.584 -19.026 9.716 1.00 92.50 474 PHE A O 1
ATOM 3883 N N . LEU A 1 475 ? 10.745 -20.324 9.890 1.00 91.94 475 LEU A N 1
ATOM 3884 C CA . LEU A 1 475 ? 10.355 -20.292 8.487 1.00 91.94 475 LEU A CA 1
ATOM 3885 C C . LEU A 1 475 ? 8.828 -20.201 8.394 1.00 91.94 475 LEU A C 1
ATOM 3887 O O . LEU A 1 475 ? 8.114 -21.138 8.754 1.00 91.94 475 LEU A O 1
ATOM 3891 N N . TYR A 1 476 ? 8.335 -19.074 7.891 1.00 90.25 476 TYR A N 1
ATOM 3892 C CA . TYR A 1 476 ? 6.929 -18.862 7.564 1.00 90.25 476 TYR A CA 1
ATOM 3893 C C . TYR A 1 476 ? 6.717 -18.842 6.055 1.00 90.25 476 TYR A C 1
ATOM 3895 O O . TYR A 1 476 ? 7.525 -18.241 5.349 1.00 90.25 476 TYR A O 1
ATOM 3903 N N . MET A 1 477 ? 5.636 -19.451 5.563 1.00 87.69 477 MET A N 1
ATOM 3904 C CA . MET A 1 477 ? 5.298 -19.485 4.136 1.00 87.69 477 MET A CA 1
ATOM 3905 C C . MET A 1 477 ? 3.820 -19.138 3.915 1.00 87.69 477 MET A C 1
ATOM 3907 O O . MET A 1 477 ? 2.945 -19.933 4.243 1.00 87.69 477 MET A O 1
ATOM 3911 N N . GLY A 1 478 ? 3.541 -17.962 3.352 1.00 82.94 478 GLY A N 1
ATOM 3912 C CA . GLY A 1 478 ? 2.185 -17.449 3.122 1.00 82.94 478 GLY A CA 1
ATOM 3913 C C . GLY A 1 478 ? 2.135 -15.915 3.033 1.00 82.94 478 GLY A C 1
ATOM 3914 O O . GLY A 1 478 ? 3.188 -15.273 2.976 1.00 82.94 478 GLY A O 1
ATOM 3915 N N . PRO A 1 479 ? 0.941 -15.298 3.020 1.00 84.00 479 PRO A N 1
ATOM 3916 C CA . PRO A 1 479 ? 0.792 -13.842 3.094 1.00 84.00 479 PRO A CA 1
ATOM 3917 C C . PRO A 1 479 ? 1.335 -13.295 4.420 1.00 84.00 479 PRO A C 1
ATOM 3919 O O . PRO A 1 479 ? 1.109 -13.886 5.478 1.00 84.00 479 PRO A O 1
ATOM 3922 N N . ILE A 1 480 ? 2.063 -12.176 4.394 1.00 83.56 480 ILE A N 1
ATOM 3923 C CA . ILE A 1 480 ? 2.664 -11.596 5.612 1.00 83.56 480 ILE A CA 1
ATOM 3924 C C . ILE A 1 480 ? 1.584 -11.043 6.553 1.00 83.56 480 ILE A C 1
ATOM 3926 O O . ILE A 1 480 ? 1.757 -11.049 7.771 1.00 83.56 480 ILE A O 1
ATOM 3930 N N . GLU A 1 481 ? 0.455 -10.609 6.004 1.00 80.06 481 GLU A N 1
ATOM 3931 C CA . GLU A 1 481 ? -0.725 -10.166 6.740 1.00 80.06 481 GLU A CA 1
ATOM 3932 C C . GLU A 1 481 ? -1.253 -11.274 7.660 1.00 80.06 481 GLU A C 1
ATOM 3934 O O . GLU A 1 481 ? -1.402 -11.035 8.859 1.00 80.06 481 GLU A O 1
ATOM 3939 N N . SER A 1 482 ? -1.400 -12.505 7.155 1.00 77.31 482 SER A N 1
ATOM 3940 C CA . SER A 1 482 ? -1.861 -13.646 7.957 1.00 77.31 482 SER A CA 1
ATOM 3941 C C . SER A 1 482 ? -0.874 -13.991 9.083 1.00 77.31 482 SER A C 1
ATOM 3943 O O . SER A 1 482 ? -1.285 -14.380 10.174 1.00 77.31 482 SER A O 1
ATOM 3945 N N . LEU A 1 483 ? 0.437 -13.776 8.891 1.00 79.19 483 LEU A N 1
ATOM 3946 C CA . LEU A 1 483 ? 1.415 -13.922 9.979 1.00 79.19 483 LEU A CA 1
ATOM 3947 C C . LEU A 1 483 ? 1.193 -12.882 11.084 1.00 79.19 483 LEU A C 1
ATOM 3949 O O . LEU A 1 483 ? 1.286 -13.218 12.264 1.00 79.19 483 LEU A O 1
ATOM 3953 N N . ARG A 1 484 ? 0.895 -11.625 10.730 1.00 76.81 484 ARG A N 1
ATOM 3954 C CA . ARG A 1 484 ? 0.601 -10.581 11.727 1.00 76.81 484 ARG A CA 1
ATOM 3955 C C . ARG A 1 484 ? -0.641 -10.925 12.539 1.00 76.81 484 ARG A C 1
ATOM 3957 O O . ARG A 1 484 ? -0.635 -10.719 13.748 1.00 76.81 484 ARG A O 1
ATOM 3964 N N . GLU A 1 485 ? -1.669 -11.473 11.899 1.00 68.19 485 GLU A N 1
ATOM 3965 C CA . GLU A 1 485 ? -2.877 -11.945 12.581 1.00 68.19 485 GLU A CA 1
ATOM 3966 C C . GLU A 1 485 ? -2.569 -13.106 13.530 1.00 68.19 485 GLU A C 1
ATOM 3968 O O . GLU A 1 485 ? -2.909 -13.021 14.707 1.00 68.19 485 GLU A O 1
ATOM 3973 N N . ILE A 1 486 ? -1.816 -14.119 13.079 1.00 68.00 486 ILE A N 1
ATOM 3974 C CA . ILE A 1 486 ? -1.359 -15.236 13.926 1.00 68.00 486 ILE A CA 1
ATOM 3975 C C . ILE A 1 486 ? -0.617 -14.716 15.165 1.00 68.00 486 ILE A C 1
ATOM 3977 O O . ILE A 1 486 ? -0.865 -15.172 16.283 1.00 68.00 486 ILE A O 1
ATOM 3981 N N . LEU A 1 487 ? 0.299 -13.761 14.986 1.00 70.56 487 LEU A N 1
ATOM 3982 C CA . LEU A 1 487 ? 1.082 -13.188 16.082 1.00 70.56 487 LEU A CA 1
ATOM 3983 C C . LEU A 1 487 ? 0.230 -12.340 17.031 1.00 70.56 487 LEU A C 1
ATOM 3985 O O . LEU A 1 487 ? 0.408 -12.437 18.243 1.00 70.56 487 LEU A O 1
ATOM 3989 N N . LYS A 1 488 ? -0.724 -11.568 16.504 1.00 66.19 488 LYS A N 1
ATOM 3990 C CA . LYS A 1 488 ? -1.683 -10.802 17.307 1.00 66.19 488 LYS A CA 1
ATOM 3991 C C . LYS A 1 488 ? -2.560 -11.728 18.152 1.00 66.19 488 LYS A C 1
ATOM 3993 O O . LYS A 1 488 ? -2.631 -11.555 19.365 1.00 66.19 488 LYS A O 1
ATOM 3998 N N . CYS A 1 489 ? -3.130 -12.771 17.545 1.00 60.16 489 CYS A N 1
ATOM 3999 C CA . CYS A 1 489 ? -3.898 -13.790 18.259 1.00 60.16 489 CYS A CA 1
ATOM 4000 C C . CYS A 1 489 ? -3.072 -14.443 19.378 1.00 60.16 489 CYS A C 1
ATOM 4002 O O . CYS A 1 489 ? -3.604 -14.701 20.453 1.00 60.16 489 CYS A O 1
ATOM 4004 N N . ARG A 1 490 ? -1.760 -14.665 19.179 1.00 62.78 490 ARG A N 1
ATOM 4005 C CA . ARG A 1 490 ? -0.868 -15.173 20.241 1.00 62.78 490 ARG A CA 1
ATOM 4006 C C . ARG A 1 490 ? -0.710 -14.203 21.411 1.00 62.78 490 ARG A C 1
ATOM 4008 O O . ARG A 1 490 ? -0.690 -14.669 22.548 1.00 62.78 490 ARG A O 1
ATOM 4015 N N . GLU A 1 491 ? -0.556 -12.903 21.158 1.00 57.78 491 GLU A N 1
ATOM 4016 C CA . GLU A 1 491 ? -0.471 -11.894 22.228 1.00 57.78 491 GLU A CA 1
ATOM 4017 C C . GLU A 1 491 ? -1.781 -11.767 23.014 1.00 57.78 491 GLU A C 1
ATOM 4019 O O . GLU A 1 491 ? -1.764 -11.502 24.220 1.00 57.78 491 GLU A O 1
ATOM 4024 N N . ASP A 1 492 ? -2.909 -12.007 22.346 1.00 51.28 492 ASP A N 1
ATOM 4025 C CA . ASP A 1 492 ? -4.237 -11.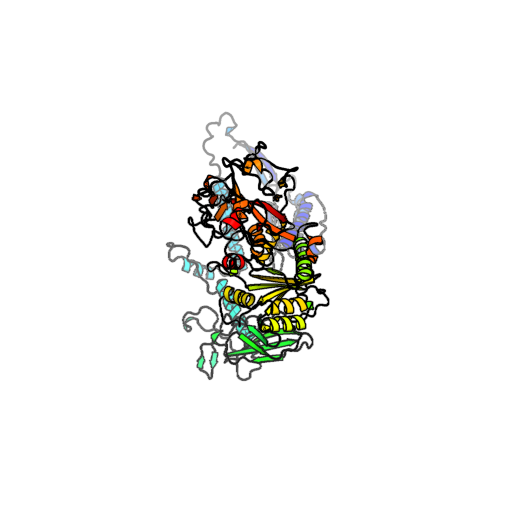947 22.947 1.00 51.28 492 ASP A CA 1
ATOM 4026 C C . ASP A 1 492 ? -4.575 -13.175 23.819 1.00 51.28 492 ASP A C 1
ATOM 4028 O O . ASP A 1 492 ? -5.460 -13.071 24.676 1.00 51.28 492 ASP A O 1
ATOM 4032 N N . ILE A 1 493 ? -3.848 -14.306 23.710 1.00 59.53 493 ILE A N 1
ATOM 4033 C CA . ILE A 1 493 ? -4.003 -15.452 24.633 1.00 59.53 493 ILE A CA 1
ATOM 4034 C C . ILE A 1 493 ? -3.467 -15.069 26.016 1.00 59.53 493 ILE A C 1
ATOM 4036 O O . ILE A 1 493 ? -2.330 -15.340 26.410 1.00 59.53 493 ILE A O 1
ATOM 4040 N N . LYS A 1 494 ? -4.343 -14.462 26.805 1.00 64.06 494 LYS A N 1
ATOM 4041 C CA . LYS A 1 494 ? -4.113 -14.154 28.212 1.00 64.06 494 LYS A CA 1
ATOM 4042 C C . LYS A 1 494 ? -4.555 -15.352 29.047 1.00 64.06 494 LYS A C 1
ATOM 4044 O O . LYS A 1 494 ? -5.614 -15.929 28.826 1.00 64.06 494 LYS A O 1
ATOM 4049 N N . LEU A 1 495 ? -3.753 -15.761 30.027 1.00 70.94 495 LEU A N 1
ATOM 4050 C CA . LEU A 1 495 ? -4.206 -16.733 31.026 1.00 70.94 495 LEU A CA 1
ATOM 4051 C C . LEU A 1 495 ? -5.128 -16.035 32.027 1.00 70.94 495 LEU A C 1
ATOM 4053 O O . LEU A 1 495 ? -4.946 -14.853 32.316 1.00 70.94 495 LEU A O 1
ATOM 4057 N N . TYR A 1 496 ? -6.054 -16.782 32.632 1.00 75.56 496 TYR A N 1
ATOM 4058 C CA . TYR A 1 496 ? -6.872 -16.275 33.735 1.00 75.56 496 TYR A CA 1
ATOM 4059 C C . TYR A 1 496 ? -6.689 -17.103 35.014 1.00 75.56 496 TYR A C 1
ATOM 4061 O O . TYR A 1 496 ? -7.544 -17.922 35.370 1.00 75.56 496 TYR A O 1
ATOM 4069 N N . PRO A 1 497 ? -5.562 -16.916 35.736 1.00 78.56 497 PRO A N 1
ATOM 4070 C CA . PRO A 1 497 ? -5.124 -17.840 36.782 1.00 78.56 497 PRO A CA 1
ATOM 4071 C C . PRO A 1 497 ? -6.128 -18.070 37.914 1.00 78.56 497 PRO A C 1
ATOM 4073 O O . PRO A 1 497 ? -6.123 -19.146 38.509 1.00 78.56 497 PRO A O 1
ATOM 4076 N N . LYS A 1 498 ? -7.026 -17.107 38.174 1.00 78.25 498 LYS A N 1
ATOM 4077 C CA . LYS A 1 498 ? -8.104 -17.200 39.176 1.00 78.25 498 LYS A CA 1
ATOM 4078 C C . LYS A 1 498 ? -8.960 -18.469 39.029 1.00 78.25 498 LYS A C 1
ATOM 4080 O O . LYS A 1 498 ? -9.460 -19.000 40.024 1.00 78.25 498 LYS A O 1
ATOM 4085 N N . TYR A 1 499 ? -9.112 -18.982 37.809 1.00 79.81 499 TYR A N 1
ATOM 4086 C CA . TYR A 1 499 ? -9.920 -20.169 37.517 1.00 79.81 499 TYR A CA 1
ATOM 4087 C C . TYR A 1 499 ? -9.091 -21.442 37.295 1.00 79.81 499 TYR A C 1
ATOM 4089 O O . TYR A 1 499 ? -9.646 -22.475 36.914 1.00 79.81 499 TYR A O 1
ATOM 4097 N N . ASN A 1 500 ? -7.774 -21.402 37.531 1.00 86.94 500 ASN A N 1
ATOM 4098 C CA . ASN A 1 500 ? -6.943 -22.603 37.462 1.00 86.94 500 ASN A CA 1
ATOM 4099 C C . ASN A 1 500 ? -7.346 -23.572 38.572 1.00 86.94 500 ASN A C 1
ATOM 4101 O O . ASN A 1 500 ? -7.643 -23.155 39.695 1.00 86.94 500 ASN A O 1
ATOM 4105 N N . ARG A 1 501 ? -7.373 -24.867 38.263 1.00 86.81 501 ARG A N 1
ATOM 4106 C CA . ARG A 1 501 ? -7.801 -25.915 39.197 1.00 86.81 501 ARG A CA 1
ATOM 4107 C C . ARG A 1 501 ? -6.887 -27.124 39.074 1.00 86.81 501 ARG A C 1
ATOM 4109 O O . ARG A 1 501 ? -6.403 -27.424 37.988 1.00 86.81 501 ARG A O 1
ATOM 4116 N N . ILE A 1 502 ? -6.670 -27.813 40.186 1.00 88.69 502 ILE A N 1
ATOM 4117 C CA . ILE A 1 502 ? -6.061 -29.143 40.218 1.00 88.69 502 ILE A CA 1
ATOM 4118 C C . ILE A 1 502 ? -7.167 -30.092 40.661 1.00 88.69 502 ILE A C 1
ATOM 4120 O O . ILE A 1 502 ? -7.673 -29.962 41.775 1.00 88.69 502 ILE A O 1
ATOM 4124 N N . TYR A 1 503 ? -7.560 -31.003 39.780 1.00 88.12 503 TYR A N 1
ATOM 4125 C CA . TYR A 1 503 ? -8.594 -31.991 40.042 1.00 88.12 503 TYR A CA 1
ATOM 4126 C C . TYR A 1 503 ? -7.953 -33.260 40.588 1.00 88.12 503 TYR A C 1
ATOM 4128 O O . TYR A 1 503 ? -7.525 -34.132 39.840 1.00 88.12 503 TYR A O 1
ATOM 4136 N N . ALA A 1 504 ? -7.829 -33.344 41.906 1.00 84.12 504 ALA A N 1
ATOM 4137 C CA . ALA A 1 504 ? -7.250 -34.488 42.601 1.00 84.12 504 ALA A CA 1
ATOM 4138 C C . ALA A 1 504 ? -7.748 -34.522 44.047 1.00 84.12 504 ALA A C 1
ATOM 4140 O O . ALA A 1 504 ? -8.124 -33.482 44.594 1.00 84.12 504 ALA A O 1
ATOM 4141 N N . SER A 1 505 ? -7.702 -35.699 44.675 1.00 75.19 505 SER A N 1
ATOM 4142 C CA . SER A 1 505 ? -7.954 -35.826 46.114 1.00 75.19 505 SER A CA 1
ATOM 4143 C C . SER A 1 505 ? -7.035 -34.876 46.900 1.00 75.19 505 SER A C 1
ATOM 4145 O O . SER A 1 505 ? -5.851 -34.751 46.582 1.00 75.19 505 SER A O 1
ATOM 4147 N N . GLY A 1 506 ? -7.592 -34.138 47.864 1.00 78.38 506 GLY A N 1
ATOM 4148 C CA . GLY A 1 506 ? -6.890 -33.074 48.600 1.00 78.38 506 GLY A CA 1
ATOM 4149 C C . GLY A 1 506 ? -6.820 -31.708 47.895 1.00 78.38 506 GLY A C 1
ATOM 4150 O O . GLY A 1 506 ? -6.295 -30.761 48.472 1.00 78.38 506 GLY A O 1
ATOM 4151 N N . ASN A 1 507 ? -7.355 -31.579 46.676 1.00 84.69 507 ASN A N 1
ATOM 4152 C CA . ASN A 1 507 ? -7.553 -30.307 45.971 1.00 84.69 507 ASN A CA 1
ATOM 4153 C C . ASN A 1 507 ? -9.042 -30.145 45.593 1.00 84.69 507 ASN A C 1
ATOM 4155 O O . ASN A 1 507 ? -9.926 -30.406 46.405 1.00 84.69 507 ASN A O 1
ATOM 4159 N N . PHE A 1 508 ? -9.338 -29.709 44.365 1.00 77.31 508 PHE A N 1
ATOM 4160 C CA . PHE A 1 508 ? -10.702 -29.572 43.863 1.00 77.31 508 PHE A CA 1
ATOM 4161 C C . PHE A 1 508 ? -11.235 -30.953 43.458 1.00 77.31 508 PHE A C 1
ATOM 4163 O O . PHE A 1 508 ? -10.956 -31.433 42.361 1.00 77.31 508 PHE A O 1
ATOM 4170 N N . TYR A 1 509 ? -11.976 -31.605 44.354 1.00 80.25 509 TYR A N 1
ATOM 4171 C CA . TYR A 1 509 ? -12.474 -32.969 44.177 1.00 80.25 509 TYR A CA 1
ATOM 4172 C C . TYR A 1 509 ? -13.918 -33.107 44.662 1.00 80.25 509 TYR A C 1
ATOM 4174 O O . TYR A 1 509 ? -14.255 -32.634 45.745 1.00 80.25 509 TYR A O 1
ATOM 4182 N N . TRP A 1 510 ? -14.748 -33.796 43.875 1.00 76.56 510 TRP A N 1
ATOM 4183 C CA . TRP A 1 510 ? -16.138 -34.108 44.207 1.00 76.56 510 TRP A CA 1
ATOM 4184 C C . TRP A 1 510 ? -16.479 -35.530 43.781 1.00 76.56 510 TRP A C 1
ATOM 4186 O O . TRP A 1 510 ? -16.089 -35.980 42.705 1.00 76.56 510 TRP A O 1
ATOM 4196 N N . THR A 1 511 ? -17.255 -36.214 44.616 1.00 70.56 511 THR A N 1
ATOM 4197 C CA . THR A 1 511 ? -17.923 -37.468 44.268 1.00 70.56 511 THR A CA 1
ATOM 4198 C C . THR A 1 511 ? -19.273 -37.131 43.635 1.00 70.56 511 THR A C 1
ATOM 4200 O O . THR A 1 511 ? -20.239 -36.869 44.349 1.00 70.56 511 THR A O 1
ATOM 4203 N N . GLY A 1 512 ? -19.324 -37.075 42.303 1.00 75.44 512 GLY A N 1
ATOM 4204 C CA . GLY A 1 512 ? -20.518 -36.706 41.535 1.00 75.44 512 GLY A CA 1
ATOM 4205 C C . GLY A 1 512 ? -20.417 -35.321 40.891 1.00 75.44 512 GLY A C 1
ATOM 4206 O O . GLY A 1 512 ? -19.321 -34.822 40.629 1.00 75.44 512 GLY A O 1
ATOM 4207 N N . ALA A 1 513 ? -21.568 -34.720 40.580 1.00 80.69 513 ALA A N 1
ATOM 4208 C CA . ALA A 1 513 ? -21.613 -33.440 39.882 1.00 80.69 513 ALA A CA 1
ATOM 4209 C C . ALA A 1 513 ? -21.024 -32.307 40.731 1.00 80.69 513 ALA A C 1
ATOM 4211 O O . ALA A 1 513 ? -21.261 -32.212 41.937 1.00 80.69 513 ALA A O 1
ATOM 4212 N N . LEU A 1 514 ? -20.273 -31.425 40.077 1.00 80.38 514 LEU A N 1
ATOM 4213 C CA . LEU A 1 514 ? -19.666 -30.262 40.702 1.00 80.38 514 LEU A CA 1
ATOM 4214 C C . LEU A 1 514 ? -20.744 -29.311 41.243 1.00 80.38 514 LEU A C 1
ATOM 4216 O O . LEU A 1 514 ? -21.546 -28.786 40.474 1.00 80.38 514 LEU A O 1
ATOM 4220 N N . ASN A 1 515 ? -20.719 -29.050 42.551 1.00 73.00 515 ASN A N 1
ATOM 4221 C CA . ASN A 1 515 ? -21.682 -28.181 43.228 1.00 73.00 515 ASN A CA 1
ATOM 4222 C C . ASN A 1 515 ? -20.978 -27.058 44.009 1.00 73.00 515 ASN A C 1
ATOM 4224 O O . ASN A 1 515 ? -20.896 -27.085 45.234 1.00 73.00 515 ASN A O 1
ATOM 4228 N N . ASP A 1 516 ? -20.419 -26.086 43.287 1.00 81.62 516 ASP A N 1
ATOM 4229 C CA . ASP A 1 516 ? -19.734 -24.910 43.851 1.00 81.62 516 ASP A CA 1
ATOM 4230 C C . ASP A 1 516 ? -20.539 -23.603 43.683 1.00 81.62 516 ASP A C 1
ATOM 4232 O O . ASP A 1 516 ? -20.001 -22.511 43.857 1.00 81.62 516 ASP A O 1
ATOM 4236 N N . GLY A 1 517 ? -21.822 -23.711 43.317 1.00 80.06 517 GLY A N 1
ATOM 4237 C CA . GLY A 1 517 ? -22.723 -22.575 43.098 1.00 80.06 517 GLY A CA 1
ATOM 4238 C C . GLY A 1 517 ? -22.471 -21.773 41.814 1.00 80.06 517 GLY A C 1
ATOM 4239 O O . GLY A 1 517 ? -23.169 -20.788 41.579 1.00 80.06 517 GLY A O 1
ATOM 4240 N N . LEU A 1 518 ? -21.501 -22.162 40.976 1.00 82.94 518 LEU A N 1
ATOM 4241 C CA . LEU A 1 518 ? -21.216 -21.478 39.711 1.00 82.94 518 LEU A CA 1
ATOM 4242 C C . LEU A 1 518 ? -22.019 -22.058 38.542 1.00 82.94 518 LEU A C 1
ATOM 4244 O O . LEU A 1 518 ? -22.166 -23.272 38.399 1.00 82.94 518 LEU A O 1
ATOM 4248 N N . ASP A 1 519 ? -22.458 -21.169 37.651 1.00 84.81 519 ASP A N 1
ATOM 4249 C CA . ASP A 1 519 ? -23.225 -21.530 36.463 1.00 84.81 519 ASP A CA 1
ATOM 4250 C C . ASP A 1 519 ? -22.374 -22.278 35.412 1.00 84.81 519 ASP A C 1
ATOM 4252 O O . ASP A 1 519 ? -21.297 -21.840 34.969 1.00 84.81 519 ASP A O 1
ATOM 4256 N N . ARG A 1 520 ? -22.870 -23.453 35.018 1.00 85.12 520 ARG A N 1
ATOM 4257 C CA . ARG A 1 520 ? -22.291 -24.326 33.981 1.00 85.12 520 ARG A CA 1
ATOM 4258 C C . ARG A 1 520 ? -23.339 -24.787 32.976 1.00 85.12 520 ARG A C 1
ATOM 4260 O O . ARG A 1 520 ? -23.202 -25.849 32.371 1.00 85.12 520 ARG A O 1
ATOM 4267 N N . GLY A 1 521 ? -24.385 -23.982 32.809 1.00 84.06 521 GLY A N 1
ATOM 4268 C CA . GLY A 1 521 ? -25.583 -24.383 32.091 1.00 84.06 521 GLY A CA 1
ATOM 4269 C C . GLY A 1 521 ? -26.327 -25.537 32.760 1.00 84.06 521 GLY A C 1
ATOM 4270 O O . GLY A 1 521 ? -26.022 -25.951 33.876 1.00 84.06 521 GLY A O 1
ATOM 4271 N N . ASN A 1 522 ? -27.313 -26.073 32.046 1.00 76.06 522 ASN A N 1
ATOM 4272 C CA . ASN A 1 522 ? -28.199 -27.130 32.548 1.00 76.06 522 ASN A CA 1
ATOM 4273 C C . ASN A 1 522 ? -27.585 -28.542 32.457 1.00 76.06 522 ASN A C 1
ATOM 4275 O O . ASN A 1 522 ? -28.308 -29.525 32.587 1.00 76.06 522 ASN A O 1
ATOM 4279 N N . GLN A 1 523 ? -26.279 -28.654 32.191 1.00 79.62 523 GLN A N 1
ATOM 4280 C CA . GLN A 1 523 ? -25.568 -29.930 32.105 1.00 79.62 523 GLN A CA 1
ATOM 4281 C C . GLN A 1 523 ? -24.628 -30.077 33.296 1.00 79.62 523 GLN A C 1
ATOM 4283 O O . GLN A 1 523 ? -23.874 -29.159 33.626 1.00 79.62 523 GLN A O 1
ATOM 4288 N N . LEU A 1 524 ? -24.678 -31.242 33.940 1.00 81.81 524 LEU A N 1
ATOM 4289 C CA . LEU A 1 524 ? -23.815 -31.545 35.074 1.00 81.81 524 LEU A CA 1
ATOM 4290 C C . LEU A 1 524 ? -22.362 -31.634 34.594 1.00 81.81 524 LEU A C 1
ATOM 4292 O O . LEU A 1 524 ? -22.061 -32.275 33.589 1.00 81.81 524 LEU A O 1
ATOM 4296 N N . TYR A 1 525 ? -21.460 -30.976 35.318 1.00 83.69 525 TYR A N 1
ATOM 4297 C CA . TYR A 1 525 ? -20.025 -31.058 35.068 1.00 83.69 525 TYR A CA 1
ATOM 4298 C C . TYR A 1 525 ? -19.375 -31.934 36.132 1.00 83.69 525 TYR A C 1
ATOM 4300 O O . TYR A 1 525 ? -19.557 -31.698 37.327 1.00 83.69 525 TYR A O 1
ATOM 4308 N N . TYR A 1 526 ? -18.593 -32.916 35.698 1.00 83.81 526 TYR A N 1
ATOM 4309 C CA . TYR A 1 526 ? -17.912 -33.864 36.574 1.00 83.81 526 TYR A CA 1
ATOM 4310 C C . TYR A 1 526 ? -16.411 -33.603 36.534 1.00 83.81 526 TYR A C 1
ATOM 4312 O O . TYR A 1 526 ? -15.817 -33.486 35.463 1.00 83.81 526 TYR A O 1
ATOM 4320 N N . CYS A 1 527 ? -15.788 -33.473 37.704 1.00 79.44 527 CYS A N 1
ATOM 4321 C CA . CYS A 1 527 ? -14.367 -33.154 37.789 1.00 79.44 527 CYS A CA 1
ATOM 4322 C C . CYS A 1 527 ? -13.504 -34.347 37.352 1.00 79.44 527 CYS A C 1
ATOM 4324 O O . CYS A 1 527 ? -13.566 -35.399 37.990 1.00 79.44 527 CYS A O 1
ATOM 4326 N N . PRO A 1 528 ? -12.647 -34.194 36.328 1.00 83.69 528 PRO A N 1
ATOM 4327 C CA . PRO A 1 528 ? -11.815 -35.293 35.868 1.00 83.69 528 PRO A CA 1
ATOM 4328 C C . PRO A 1 528 ? -10.587 -35.437 36.768 1.00 83.69 528 PRO A C 1
ATOM 4330 O O . PRO A 1 528 ? -9.680 -34.605 36.767 1.00 83.69 528 PRO A O 1
ATOM 4333 N N . ILE A 1 529 ? -10.565 -36.500 37.567 1.00 86.25 529 ILE A N 1
ATOM 4334 C CA . ILE A 1 529 ? -9.495 -36.775 38.534 1.00 86.25 529 ILE A CA 1
ATOM 4335 C C . ILE A 1 529 ? -8.158 -36.965 37.798 1.00 86.25 529 ILE A C 1
ATOM 4337 O O . ILE A 1 529 ? -8.087 -37.659 36.788 1.00 86.25 529 ILE A O 1
ATOM 4341 N N . GLY A 1 530 ? -7.090 -36.358 38.315 1.00 87.81 530 GLY A N 1
ATOM 4342 C CA . GLY A 1 530 ? -5.738 -36.412 37.755 1.00 87.81 530 GLY A CA 1
ATOM 4343 C C . GLY A 1 530 ? -5.414 -35.296 36.757 1.00 87.81 530 GLY A C 1
ATOM 4344 O O . GLY A 1 530 ? -4.332 -35.304 36.172 1.00 87.81 530 GLY A O 1
ATOM 4345 N N . TRP A 1 531 ? -6.313 -34.327 36.560 1.00 91.75 531 TRP A N 1
ATOM 4346 C CA . TRP A 1 531 ? -6.136 -33.252 35.582 1.00 91.75 531 TRP A CA 1
ATOM 4347 C C . TRP A 1 531 ? -5.890 -31.890 36.229 1.00 91.75 531 TRP A C 1
ATOM 4349 O O . TRP A 1 531 ? -6.436 -31.547 37.275 1.00 91.75 531 TRP A O 1
ATOM 4359 N N . GLN A 1 532 ? -5.097 -31.063 35.559 1.00 91.31 532 GLN A N 1
ATOM 4360 C CA . GLN A 1 532 ? -4.897 -29.657 35.876 1.00 91.31 532 GLN A CA 1
ATOM 4361 C C . GLN A 1 532 ? -5.559 -28.794 34.810 1.00 91.31 532 GLN A C 1
ATOM 4363 O O . GLN A 1 532 ? -5.267 -28.915 33.623 1.00 91.31 532 GLN A O 1
ATOM 4368 N N . ARG A 1 533 ? -6.405 -27.868 35.247 1.00 91.56 533 ARG A N 1
ATOM 4369 C CA . ARG A 1 533 ? -7.020 -26.857 34.396 1.00 91.56 533 ARG A CA 1
ATOM 4370 C C . ARG A 1 533 ? -6.166 -25.598 34.367 1.00 91.56 533 ARG A C 1
ATOM 4372 O O . ARG A 1 533 ? -5.926 -24.979 35.410 1.00 91.56 533 ARG A O 1
ATOM 4379 N N . ARG A 1 534 ? -5.766 -25.179 33.168 1.00 89.94 534 ARG A N 1
ATOM 4380 C CA . ARG A 1 534 ? -5.176 -23.867 32.875 1.00 89.94 534 ARG A CA 1
ATOM 4381 C C . ARG A 1 534 ? -6.216 -23.024 32.153 1.00 89.94 534 ARG A C 1
ATOM 4383 O O . ARG A 1 534 ? -6.648 -23.371 31.066 1.00 89.94 534 ARG A O 1
ATOM 4390 N N . SER A 1 535 ? -6.652 -21.942 32.777 1.00 87.81 535 SER A N 1
ATOM 4391 C CA . SER A 1 535 ? -7.742 -21.115 32.253 1.00 87.81 535 SER A CA 1
ATOM 4392 C C . SER A 1 535 ? -7.223 -20.087 31.276 1.00 87.81 535 SER A C 1
ATOM 4394 O O . SER A 1 535 ? -6.205 -19.444 31.551 1.00 87.81 535 SER A O 1
ATOM 4396 N N . PHE A 1 536 ? -7.997 -19.845 30.229 1.00 86.31 536 PHE A N 1
ATOM 4397 C CA . PHE A 1 536 ? -7.798 -18.699 29.359 1.00 86.31 536 PHE A CA 1
ATOM 4398 C C . PHE A 1 536 ? -8.698 -17.546 29.790 1.00 86.31 536 PHE A C 1
ATOM 4400 O O . PHE A 1 536 ? -9.787 -17.734 30.337 1.00 86.31 536 PHE A O 1
ATOM 4407 N N . TYR A 1 537 ? -8.191 -16.338 29.607 1.00 76.94 537 TYR A N 1
ATOM 4408 C CA . TYR A 1 537 ? -8.955 -15.114 29.706 1.00 76.94 537 TYR A CA 1
ATOM 4409 C C . TYR A 1 537 ? -9.763 -14.989 28.422 1.00 76.94 537 TYR A C 1
ATOM 4411 O O . TYR A 1 537 ? -9.206 -14.993 27.331 1.00 76.94 537 TYR A O 1
ATOM 4419 N N . VAL A 1 538 ? -11.080 -14.909 28.576 1.00 75.31 538 VAL A N 1
ATOM 4420 C CA . VAL A 1 538 ? -12.018 -14.844 27.449 1.00 75.31 538 VAL A CA 1
ATOM 4421 C C . VAL A 1 538 ? -12.732 -13.492 27.412 1.00 75.31 538 VAL A C 1
ATOM 4423 O O . VAL A 1 538 ? -12.994 -12.952 26.344 1.00 75.31 538 VAL A O 1
ATOM 4426 N N . THR A 1 539 ? -13.088 -12.942 28.578 1.00 73.31 539 THR A N 1
ATOM 4427 C CA . THR A 1 539 ? -13.735 -11.628 28.723 1.00 73.31 539 THR A CA 1
ATOM 4428 C C . THR A 1 539 ? -13.772 -11.201 30.198 1.00 73.31 539 THR A C 1
ATOM 4430 O O . THR A 1 539 ? -13.758 -12.063 31.082 1.00 73.31 539 THR A O 1
ATOM 4433 N N . ASP A 1 540 ? -13.885 -9.894 30.464 1.00 69.56 540 ASP A N 1
ATOM 4434 C CA . ASP A 1 540 ? -14.067 -9.330 31.812 1.00 69.56 540 ASP A CA 1
ATOM 4435 C C . ASP A 1 540 ? -15.410 -9.727 32.454 1.00 69.56 540 ASP A C 1
ATOM 4437 O O . ASP A 1 540 ? -15.468 -9.998 33.653 1.00 69.56 540 ASP A O 1
ATOM 4441 N N . ASN A 1 541 ? -16.475 -9.874 31.654 1.00 78.06 541 ASN A N 1
ATOM 4442 C CA . ASN A 1 541 ? -17.826 -10.218 32.126 1.00 78.06 541 ASN A CA 1
ATOM 4443 C C . ASN A 1 541 ? -18.133 -11.718 31.967 1.00 78.06 541 ASN A C 1
ATOM 4445 O O . ASN A 1 541 ? -19.210 -12.109 31.516 1.00 78.06 541 ASN A O 1
ATOM 4449 N N . PHE A 1 542 ? -17.170 -12.580 32.315 1.00 79.25 542 PHE A N 1
ATOM 4450 C CA . PHE A 1 542 ? -17.216 -14.025 32.041 1.00 79.25 542 PHE A CA 1
ATOM 4451 C C . PHE A 1 542 ? -18.512 -14.699 32.517 1.00 79.25 542 PHE A C 1
ATOM 4453 O O . PHE A 1 542 ? -19.149 -15.419 31.748 1.00 79.25 542 PHE A O 1
ATOM 4460 N N . CYS A 1 543 ? -18.918 -14.454 33.768 1.00 80.94 543 CYS A N 1
ATOM 4461 C CA . CYS A 1 543 ? -20.104 -15.085 34.354 1.00 80.94 543 CYS A CA 1
ATOM 4462 C C . CYS A 1 543 ? -21.402 -14.670 33.656 1.00 80.94 543 CYS A C 1
ATOM 4464 O O . CYS A 1 543 ? -22.308 -15.483 33.537 1.00 80.94 543 CYS A O 1
ATOM 4466 N N . GLU A 1 544 ? -21.496 -13.419 33.206 1.00 81.62 544 GLU A N 1
ATOM 4467 C CA . GLU A 1 544 ? -22.678 -12.910 32.514 1.00 81.62 544 GLU A CA 1
ATOM 4468 C C . GLU A 1 544 ? -22.736 -13.438 31.078 1.00 81.62 544 GLU A C 1
ATOM 4470 O O . GLU A 1 544 ? -23.750 -14.0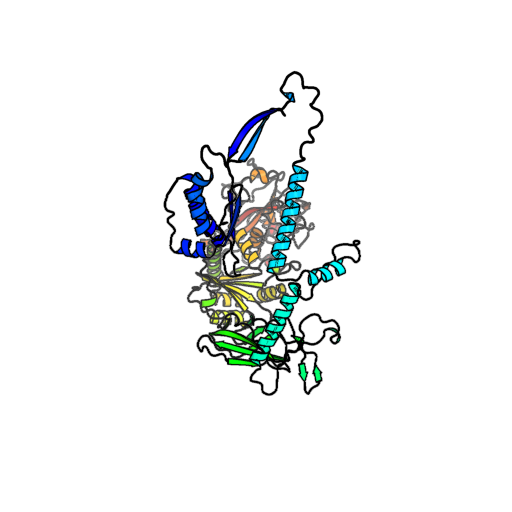04 30.672 1.00 81.62 544 GLU A O 1
ATOM 4475 N N . ARG A 1 545 ? -21.620 -13.348 30.338 1.00 82.69 545 ARG A N 1
ATOM 4476 C CA . ARG A 1 545 ? -21.528 -13.803 28.940 1.00 82.69 545 ARG A CA 1
ATOM 4477 C C . ARG A 1 545 ? -21.834 -15.292 28.789 1.00 82.69 545 ARG A C 1
ATOM 4479 O O . ARG A 1 545 ? -22.506 -15.686 27.839 1.00 82.69 545 ARG A O 1
ATOM 4486 N N . PHE A 1 546 ? -21.317 -16.111 29.701 1.00 86.94 546 PHE A N 1
ATOM 4487 C CA . PHE A 1 546 ? -21.426 -17.569 29.628 1.00 86.94 546 PHE A CA 1
ATOM 4488 C C . PHE A 1 546 ? -22.488 -18.147 30.563 1.00 86.94 546 PHE A C 1
ATOM 4490 O O . PHE A 1 546 ? -22.504 -19.358 30.789 1.00 86.94 546 PHE A O 1
ATOM 4497 N N . LYS A 1 547 ? -23.398 -17.310 31.076 1.00 87.88 547 LYS A N 1
ATOM 4498 C CA . LYS A 1 547 ? -24.555 -17.775 31.840 1.00 87.88 547 LYS A CA 1
ATOM 4499 C C . LYS A 1 547 ? -25.403 -18.712 30.977 1.00 87.88 547 LYS A C 1
ATOM 4501 O O . LYS A 1 547 ? -25.811 -18.358 29.873 1.00 87.88 547 LYS A O 1
ATOM 4506 N N . GLY A 1 548 ? -25.656 -19.916 31.468 1.00 89.69 548 GLY A N 1
ATOM 4507 C CA . GLY A 1 548 ? -26.360 -20.978 30.761 1.00 89.69 548 GLY A CA 1
ATOM 4508 C C . GLY A 1 548 ? -25.485 -21.829 29.831 1.00 89.69 548 GLY A C 1
ATOM 4509 O O . GLY A 1 548 ? -26.000 -22.788 29.258 1.00 89.69 548 GLY A O 1
ATOM 4510 N N . TRP A 1 549 ? -24.191 -21.526 29.656 1.00 93.12 549 TRP A N 1
ATOM 4511 C CA . TRP A 1 549 ? -23.318 -22.266 28.732 1.00 93.12 549 TRP A CA 1
ATOM 4512 C C . TRP A 1 549 ? -22.697 -23.502 29.386 1.00 93.12 549 TRP A C 1
ATOM 4514 O O . TRP A 1 549 ? -22.072 -23.418 30.450 1.00 93.12 549 TRP A O 1
ATOM 4524 N N . CYS A 1 550 ? -22.795 -24.632 28.688 1.00 93.81 550 CYS A N 1
ATOM 4525 C CA . CYS A 1 550 ? -22.257 -25.922 29.106 1.00 93.81 550 CYS A CA 1
ATOM 4526 C C . CYS A 1 550 ? -20.736 -25.986 28.943 1.00 93.81 550 CYS A C 1
ATOM 4528 O O . CYS A 1 550 ? -20.168 -25.319 28.077 1.00 93.81 550 CYS A O 1
ATOM 4530 N N . ILE A 1 551 ? -20.081 -26.817 29.757 1.00 93.25 551 ILE A N 1
ATOM 4531 C CA . ILE A 1 551 ? -18.659 -27.148 29.607 1.00 93.25 551 ILE A CA 1
ATOM 4532 C C . ILE A 1 551 ? -18.532 -28.441 28.802 1.00 93.25 551 ILE A C 1
ATOM 4534 O O . ILE A 1 551 ? -19.253 -29.404 29.050 1.00 93.25 551 ILE A O 1
ATOM 4538 N N . CYS A 1 552 ? -17.598 -28.464 27.858 1.00 94.75 552 CYS A N 1
ATOM 4539 C CA . CYS A 1 552 ? -17.229 -29.657 27.107 1.00 94.75 552 CYS A CA 1
ATOM 4540 C C . CYS A 1 552 ? -15.718 -29.681 26.838 1.00 94.75 552 CYS A C 1
ATOM 4542 O O . CYS A 1 552 ? -15.017 -28.687 27.020 1.00 94.75 552 CYS A O 1
ATOM 4544 N N . CYS A 1 553 ? -15.213 -30.833 26.420 1.00 95.50 553 CYS A N 1
ATOM 4545 C CA . CYS A 1 553 ? -13.831 -31.082 26.055 1.00 95.50 553 CYS A CA 1
ATOM 4546 C C . CYS A 1 553 ? -13.739 -31.509 24.586 1.00 95.50 553 CYS A C 1
ATOM 4548 O O . CYS A 1 553 ? -14.607 -32.220 24.076 1.00 95.50 553 CYS A O 1
ATOM 4550 N N . HIS A 1 554 ? -12.648 -31.122 23.934 1.00 95.44 554 HIS A N 1
ATOM 4551 C CA . HIS A 1 554 ? -12.264 -31.560 22.599 1.00 95.44 554 HIS A CA 1
ATOM 4552 C C . HIS A 1 554 ? -10.860 -32.178 22.653 1.00 95.44 554 HIS A C 1
ATOM 4554 O O . HIS A 1 554 ? -9.896 -31.537 23.086 1.00 95.44 554 HIS A O 1
ATOM 4560 N N . GLY A 1 555 ? -10.748 -33.443 22.246 1.00 93.50 555 GLY A N 1
ATOM 4561 C CA . GLY A 1 555 ? -9.462 -34.127 22.119 1.00 93.50 555 GLY A CA 1
ATOM 4562 C C . GLY A 1 555 ? -8.733 -33.682 20.853 1.00 93.50 555 GLY A C 1
ATOM 4563 O O . GLY A 1 555 ? -9.359 -33.504 19.813 1.00 93.50 555 GLY A O 1
ATOM 4564 N N . THR A 1 556 ? -7.415 -33.488 20.934 1.00 91.69 556 THR A N 1
ATOM 4565 C CA . THR A 1 556 ? -6.598 -33.155 19.762 1.00 91.69 556 THR A CA 1
ATOM 4566 C C . THR A 1 556 ? -5.169 -33.694 19.870 1.00 91.69 556 THR A C 1
ATOM 4568 O O . THR A 1 556 ? -4.714 -34.107 20.939 1.00 91.69 556 THR A O 1
ATOM 4571 N N . LYS A 1 557 ? -4.434 -33.671 18.753 1.00 87.50 557 LYS A N 1
ATOM 4572 C CA . LYS A 1 557 ? -3.000 -34.001 18.703 1.00 87.50 557 LYS A CA 1
ATOM 4573 C C . LYS A 1 557 ? -2.152 -32.781 19.066 1.00 87.50 557 LYS A C 1
ATOM 4575 O O . LYS A 1 557 ? -2.530 -31.646 18.759 1.00 87.50 557 LYS A O 1
ATOM 4580 N N . PHE A 1 558 ? -0.955 -32.991 19.619 1.00 82.50 558 PHE A N 1
ATOM 4581 C CA . PHE A 1 558 ? -0.051 -31.901 20.020 1.00 82.50 558 PHE A CA 1
ATOM 4582 C C . PHE A 1 558 ? 0.275 -30.954 18.866 1.00 82.50 558 PHE A C 1
ATOM 4584 O O . PHE A 1 558 ? 0.308 -29.741 19.065 1.00 82.50 558 PHE A O 1
ATOM 4591 N N . LYS A 1 559 ? 0.457 -31.490 17.653 1.00 76.69 559 LYS A N 1
ATOM 4592 C CA . LYS A 1 559 ? 0.759 -30.684 16.460 1.00 76.69 559 LYS A CA 1
ATOM 4593 C C . LYS A 1 559 ? -0.359 -29.709 16.064 1.00 76.69 559 LYS A C 1
ATOM 4595 O O . LYS A 1 559 ? -0.072 -28.709 15.420 1.00 76.69 559 LYS A O 1
ATOM 4600 N N . HIS A 1 560 ? -1.607 -29.982 16.451 1.00 81.12 560 HIS A N 1
ATOM 4601 C CA . HIS A 1 560 ? -2.763 -29.135 16.137 1.00 81.12 560 HIS A CA 1
ATOM 4602 C C . HIS A 1 560 ? -3.164 -28.223 17.294 1.00 81.12 560 HIS A C 1
ATOM 4604 O O . HIS A 1 560 ? -3.820 -27.216 17.056 1.00 81.12 560 HIS A O 1
ATOM 4610 N N . GLY A 1 561 ? -2.760 -28.540 18.531 1.00 82.25 561 GLY A N 1
ATOM 4611 C CA . GLY A 1 561 ? -3.184 -27.802 19.722 1.00 82.25 561 GLY A CA 1
ATOM 4612 C C . GLY A 1 561 ? -2.958 -26.297 19.604 1.00 82.25 561 GLY A C 1
ATOM 4613 O O . GLY A 1 561 ? -3.863 -25.522 19.885 1.00 82.25 561 GLY A O 1
ATOM 4614 N N . LEU A 1 562 ? -1.789 -25.879 19.115 1.00 70.06 562 LEU A N 1
ATOM 4615 C CA . LEU A 1 562 ? -1.502 -24.458 18.943 1.00 70.06 562 LEU A CA 1
ATOM 4616 C C . LEU A 1 562 ? -2.364 -23.801 17.855 1.00 70.06 562 LEU A C 1
ATOM 4618 O O . LEU A 1 562 ? -2.852 -22.700 18.070 1.00 70.06 562 LEU A O 1
ATOM 4622 N N . SER A 1 563 ? -2.570 -24.469 16.718 1.00 66.88 563 SER A N 1
ATOM 4623 C CA . SER A 1 563 ? -3.445 -23.965 15.651 1.00 66.88 563 SER A CA 1
ATOM 4624 C C . SER A 1 563 ? -4.885 -23.824 16.150 1.00 66.88 563 SER A C 1
ATOM 4626 O O . SER A 1 563 ? -5.482 -22.776 15.957 1.00 66.88 563 SER A O 1
ATOM 4628 N N . ILE A 1 564 ? -5.404 -24.793 16.910 1.00 82.12 564 ILE A N 1
ATOM 4629 C CA . ILE A 1 564 ? -6.755 -24.708 17.489 1.00 82.12 564 ILE A CA 1
ATOM 4630 C C . ILE A 1 564 ? -6.881 -23.525 18.451 1.00 82.12 564 ILE A C 1
ATOM 4632 O O . ILE A 1 564 ? -7.870 -22.801 18.416 1.00 82.12 564 ILE A O 1
ATOM 4636 N N . LEU A 1 565 ? -5.884 -23.311 19.313 1.00 77.75 565 LEU A N 1
ATOM 4637 C CA . LEU A 1 565 ? -5.904 -22.196 20.263 1.00 77.75 565 LEU A CA 1
ATOM 4638 C C . LEU A 1 565 ? -5.857 -20.826 19.576 1.00 77.75 565 LEU A C 1
ATOM 4640 O O . LEU A 1 565 ? -6.364 -19.863 20.142 1.00 77.75 565 LEU A O 1
ATOM 4644 N N . LEU A 1 566 ? -5.242 -20.739 18.394 1.00 63.94 566 LEU A N 1
ATOM 4645 C CA . LEU A 1 566 ? -5.076 -19.484 17.660 1.00 63.94 566 LEU A CA 1
ATOM 4646 C C . LEU A 1 566 ? -6.194 -19.214 16.659 1.00 63.94 566 LEU A C 1
ATOM 4648 O O . LEU A 1 566 ? -6.593 -18.067 16.506 1.00 63.94 566 LEU A O 1
ATOM 4652 N N . SER A 1 567 ? -6.681 -20.257 15.997 1.00 67.25 567 SER A N 1
ATOM 4653 C CA . SER A 1 567 ? -7.584 -20.144 14.853 1.00 67.25 567 SER A CA 1
ATOM 4654 C C . SER A 1 567 ? -9.005 -20.610 15.173 1.00 67.25 567 SER A C 1
ATOM 4656 O O . SER A 1 567 ? -9.935 -20.235 14.469 1.00 67.25 567 SER A O 1
ATOM 4658 N N . GLY A 1 568 ? -9.202 -21.400 16.233 1.00 83.75 568 GLY A N 1
ATOM 4659 C CA . GLY A 1 568 ? -10.494 -21.982 16.595 1.00 83.75 568 GLY A CA 1
ATOM 4660 C C . GLY A 1 568 ? -10.660 -23.438 16.154 1.00 83.75 568 GLY A C 1
ATOM 4661 O O . GLY A 1 568 ? -9.690 -24.157 15.910 1.00 83.75 568 GLY A O 1
ATOM 4662 N N . LEU A 1 569 ? -11.906 -23.913 16.085 1.00 88.31 569 LEU A N 1
ATOM 4663 C CA . LEU A 1 569 ? -12.215 -25.310 15.749 1.00 88.31 569 LEU A CA 1
ATOM 4664 C C . LEU A 1 569 ? -12.771 -25.452 14.336 1.00 88.31 569 LEU A C 1
ATOM 4666 O O . LEU A 1 569 ? -13.767 -24.829 13.974 1.00 88.31 569 LEU A O 1
ATOM 4670 N N . LYS A 1 570 ? -12.164 -26.349 13.559 1.00 88.19 570 LYS A N 1
ATOM 4671 C CA . LYS A 1 570 ? -12.682 -26.789 12.261 1.00 88.19 570 LYS A CA 1
ATOM 4672 C C . LYS A 1 570 ? -13.783 -27.848 12.465 1.00 88.19 570 LYS A C 1
ATOM 4674 O O . LYS A 1 570 ? -13.652 -28.678 13.372 1.00 88.19 570 LYS A O 1
ATOM 4679 N N . PRO A 1 571 ? -14.852 -27.872 11.646 1.00 88.56 571 PRO A N 1
ATOM 4680 C CA . PRO A 1 571 ? -15.792 -28.989 11.637 1.00 88.56 571 PRO A CA 1
ATOM 4681 C C . PRO A 1 571 ? -15.076 -30.309 11.316 1.00 88.56 571 PRO A C 1
ATOM 4683 O O . PRO A 1 571 ? -14.114 -30.346 10.546 1.00 88.56 571 PRO A O 1
ATOM 4686 N N . ALA A 1 572 ? -15.548 -31.400 11.917 1.00 85.62 572 ALA A N 1
ATOM 4687 C CA . ALA A 1 572 ? -14.929 -32.708 11.764 1.00 85.62 572 ALA A CA 1
ATOM 4688 C C . ALA A 1 572 ? -15.039 -33.221 10.321 1.00 85.62 572 ALA A C 1
ATOM 4690 O O . ALA A 1 572 ? -16.100 -33.172 9.698 1.00 85.62 572 ALA A O 1
ATOM 4691 N N . GLU A 1 573 ? -13.938 -33.774 9.814 1.00 80.69 573 GLU A N 1
ATOM 4692 C CA . GLU A 1 573 ? -13.893 -34.410 8.492 1.00 80.69 573 GLU A CA 1
ATOM 4693 C C . GLU A 1 573 ? -14.598 -35.773 8.511 1.00 80.69 573 GLU A C 1
ATOM 4695 O O . GLU A 1 573 ? -15.280 -36.149 7.560 1.00 80.69 573 GLU A O 1
ATOM 4700 N N . THR A 1 574 ? -14.485 -36.497 9.631 1.00 75.62 574 THR A N 1
ATOM 4701 C CA . THR A 1 574 ? -15.196 -37.759 9.867 1.00 75.62 574 THR A CA 1
ATOM 4702 C C . THR A 1 574 ? -16.503 -37.487 10.611 1.00 75.62 574 THR A C 1
ATOM 4704 O O . THR A 1 574 ? -16.494 -37.040 11.755 1.00 75.62 574 THR A O 1
ATOM 4707 N N . LYS A 1 575 ? -17.634 -37.763 9.957 1.00 83.62 575 LYS A N 1
ATOM 4708 C CA . LYS A 1 575 ? -18.971 -37.275 10.340 1.00 83.62 575 LYS A CA 1
ATOM 4709 C C . LYS A 1 575 ? -19.853 -38.373 10.950 1.00 83.62 575 LYS A C 1
ATOM 4711 O O . LYS A 1 575 ? -20.951 -38.625 10.460 1.00 83.62 575 LYS A O 1
ATOM 4716 N N . ALA A 1 576 ? -19.384 -39.044 12.004 1.00 79.94 576 ALA A N 1
ATOM 4717 C CA . ALA A 1 576 ? -20.069 -40.203 12.600 1.00 79.94 576 ALA A CA 1
ATOM 4718 C C . ALA A 1 576 ? -21.533 -39.929 13.005 1.00 79.94 576 ALA A C 1
ATOM 4720 O O . ALA A 1 576 ? -22.412 -40.763 12.796 1.00 79.94 576 ALA A O 1
ATOM 4721 N N . HIS A 1 577 ? -21.808 -38.734 13.527 1.00 84.69 577 HIS A N 1
ATOM 4722 C CA . HIS A 1 577 ? -23.138 -38.268 13.920 1.00 84.69 577 HIS A CA 1
ATOM 4723 C C . HIS A 1 577 ? -23.671 -37.119 13.058 1.00 84.69 577 HIS A C 1
ATOM 4725 O O . HIS A 1 577 ? -24.745 -36.603 13.366 1.00 84.69 577 HIS A O 1
ATOM 4731 N N . GLY A 1 578 ? -22.988 -36.768 11.966 1.00 86.12 578 GLY A N 1
ATOM 4732 C CA . GLY A 1 578 ? -23.318 -35.651 11.076 1.00 86.12 578 GLY A CA 1
ATOM 4733 C C . GLY A 1 578 ? -22.265 -34.542 11.074 1.00 86.12 578 GLY A C 1
ATOM 4734 O O . GLY A 1 578 ? -21.203 -34.659 11.690 1.00 86.12 578 GLY A O 1
ATOM 4735 N N . ASP A 1 579 ? -22.560 -33.463 10.356 1.00 89.81 579 ASP A N 1
ATOM 4736 C CA . ASP A 1 579 ? -21.648 -32.330 10.194 1.00 89.81 579 ASP A CA 1
ATOM 4737 C C . ASP A 1 579 ? -21.594 -31.513 11.484 1.00 89.81 579 ASP A C 1
ATOM 4739 O O . ASP A 1 579 ? -22.628 -31.252 12.099 1.00 89.81 579 ASP A O 1
ATOM 4743 N N . GLY A 1 580 ? -20.408 -31.080 11.908 1.00 93.50 580 GLY A N 1
ATOM 4744 C CA . GLY A 1 580 ? -20.254 -30.247 13.101 1.00 93.50 580 GLY A CA 1
ATOM 4745 C C . GLY A 1 580 ? -18.899 -30.349 13.773 1.00 93.50 580 GLY A C 1
ATOM 4746 O O . GLY A 1 580 ? -18.020 -31.092 13.340 1.00 93.50 580 GLY A O 1
ATOM 4747 N N . ILE A 1 581 ? -18.746 -29.581 14.846 1.00 94.81 581 ILE A N 1
ATOM 4748 C CA . ILE A 1 581 ? -17.604 -29.687 15.754 1.00 94.81 581 ILE A CA 1
ATOM 4749 C C . ILE A 1 581 ? -17.938 -30.741 16.802 1.00 94.81 581 ILE A C 1
ATOM 4751 O O . ILE A 1 581 ? -18.971 -30.655 17.461 1.00 94.81 581 ILE A O 1
ATOM 4755 N N . TYR A 1 582 ? -17.062 -31.729 16.953 1.00 94.94 582 TYR A N 1
ATOM 4756 C CA . TYR A 1 582 ? -17.258 -32.822 17.897 1.00 94.94 582 TYR A CA 1
ATOM 4757 C C . TYR A 1 582 ? -16.617 -32.463 19.233 1.00 94.94 582 TYR A C 1
ATOM 4759 O O . TYR A 1 582 ? -15.428 -32.143 19.299 1.00 94.94 582 TYR A O 1
ATOM 4767 N N . ALA A 1 583 ? -17.411 -32.515 20.292 1.00 95.56 583 ALA A N 1
ATOM 4768 C CA . ALA A 1 583 ? -16.983 -32.287 21.663 1.00 95.56 583 ALA A CA 1
ATOM 4769 C C . ALA A 1 583 ? -17.689 -33.279 22.594 1.00 95.56 583 ALA A C 1
ATOM 4771 O O . ALA A 1 583 ? -18.568 -34.030 22.180 1.00 95.56 583 ALA A O 1
ATOM 4772 N N . THR A 1 584 ? -17.303 -33.307 23.861 1.00 94.94 584 THR A N 1
ATOM 4773 C CA . THR A 1 584 ? -17.896 -34.222 24.842 1.00 94.94 584 THR A CA 1
ATOM 4774 C C . THR A 1 584 ? -17.916 -33.599 26.234 1.00 94.94 584 THR A C 1
ATOM 4776 O O . THR A 1 584 ? -16.984 -32.878 26.583 1.00 94.94 584 THR A O 1
ATOM 4779 N N . PRO A 1 585 ? -18.930 -33.860 27.072 1.00 93.69 585 PRO A N 1
ATOM 4780 C CA . PRO A 1 585 ? -18.898 -33.462 28.475 1.00 93.69 585 PRO A CA 1
ATOM 4781 C C . PRO A 1 585 ? -17.909 -34.302 29.306 1.00 93.69 585 PRO A C 1
ATOM 4783 O O . PRO A 1 585 ? -17.607 -33.925 30.436 1.00 93.69 585 PRO A O 1
ATOM 4786 N N . SER A 1 586 ? -17.378 -35.411 28.771 1.00 92.62 586 SER A N 1
ATOM 4787 C CA . SER A 1 586 ? -16.443 -36.292 29.478 1.00 92.62 586 SER A CA 1
ATOM 4788 C C . SER A 1 586 ? -14.997 -36.056 29.048 1.00 92.62 586 SER A C 1
ATOM 4790 O O . SER A 1 586 ? -14.584 -36.375 27.930 1.00 92.62 586 SER A O 1
ATOM 4792 N N . THR A 1 587 ? -14.171 -35.577 29.976 1.00 92.19 587 THR A N 1
ATOM 4793 C CA . THR A 1 587 ? -12.714 -35.562 29.782 1.00 92.19 587 THR A CA 1
ATOM 4794 C C . THR A 1 587 ? -12.151 -36.980 29.652 1.00 92.19 587 THR A C 1
ATOM 4796 O O . THR A 1 587 ? -11.222 -37.178 28.873 1.00 92.19 587 THR A O 1
ATOM 4799 N N . ASN A 1 588 ? -12.722 -37.973 30.348 1.00 90.12 588 ASN A N 1
ATOM 4800 C CA . ASN A 1 588 ? -12.286 -39.374 30.271 1.00 90.12 588 ASN A CA 1
ATOM 4801 C C . ASN A 1 588 ? -12.496 -39.961 28.865 1.00 90.12 588 ASN A C 1
ATOM 4803 O O . ASN A 1 588 ? -11.628 -40.667 28.352 1.00 90.12 588 ASN A O 1
ATOM 4807 N N . TYR A 1 589 ? -13.584 -39.579 28.193 1.00 91.62 589 TYR A N 1
ATOM 4808 C CA . TYR A 1 589 ? -13.801 -39.908 26.786 1.00 91.62 589 TYR A CA 1
ATOM 4809 C C . TYR A 1 589 ? -12.867 -39.122 25.857 1.00 91.62 589 TYR A C 1
ATOM 4811 O O . TYR A 1 589 ? -12.161 -39.717 25.041 1.00 91.62 589 TYR A O 1
ATOM 4819 N N . ALA A 1 590 ? -12.792 -37.792 26.017 1.00 93.62 590 ALA A N 1
ATOM 4820 C CA . ALA A 1 590 ? -11.961 -36.918 25.178 1.00 93.62 590 ALA A CA 1
ATOM 4821 C C . ALA A 1 590 ? -10.471 -37.279 25.215 1.00 93.62 590 ALA A C 1
ATOM 4823 O O . ALA A 1 590 ? -9.738 -37.007 24.263 1.00 93.62 590 ALA A O 1
ATOM 4824 N N . CYS A 1 591 ? -10.010 -37.850 26.327 1.00 91.44 591 CYS A N 1
ATOM 4825 C CA . CYS A 1 591 ? -8.614 -38.201 26.514 1.00 91.44 591 CYS A CA 1
ATOM 4826 C C . CYS A 1 591 ? -8.220 -39.544 25.892 1.00 91.44 591 CYS A C 1
ATOM 4828 O O . CYS A 1 591 ? -7.035 -39.867 25.908 1.00 91.44 591 CYS A O 1
ATOM 4830 N N . HIS A 1 592 ? -9.155 -40.318 25.329 1.00 90.00 592 HIS A N 1
ATOM 4831 C CA . HIS A 1 592 ? -8.804 -41.552 24.628 1.00 90.00 592 HIS A CA 1
ATOM 4832 C C . HIS A 1 592 ? -7.768 -41.266 23.515 1.00 90.00 592 HIS A C 1
ATOM 4834 O O . HIS A 1 592 ? -7.940 -40.282 22.788 1.00 90.00 592 HIS A O 1
ATOM 4840 N N . PRO A 1 593 ? -6.730 -42.106 23.311 1.00 86.25 593 PRO A N 1
ATOM 4841 C CA . PRO A 1 593 ? -5.635 -41.849 22.359 1.00 86.25 593 PRO A CA 1
ATOM 4842 C C . PRO A 1 593 ? -6.062 -41.619 20.903 1.00 86.25 593 PRO A C 1
ATOM 4844 O O . PRO A 1 593 ? -5.367 -40.959 20.135 1.00 86.25 593 PRO A O 1
ATOM 4847 N N . ARG A 1 594 ? -7.251 -42.110 20.530 1.00 84.31 594 ARG A N 1
ATOM 4848 C CA . ARG A 1 594 ? -7.901 -41.798 19.243 1.00 84.31 594 ARG A CA 1
ATOM 4849 C C . ARG A 1 594 ? -8.156 -40.297 19.054 1.00 84.31 594 ARG A C 1
ATOM 4851 O O . ARG A 1 594 ? -8.063 -39.807 17.932 1.00 84.31 594 ARG A O 1
ATOM 4858 N N . TYR A 1 595 ? -8.511 -39.596 20.128 1.00 88.94 595 TYR A N 1
ATOM 4859 C CA . TYR A 1 595 ? -8.891 -38.185 20.110 1.00 88.94 595 TYR A CA 1
ATOM 4860 C C . TYR A 1 595 ? -7.767 -37.291 20.632 1.00 88.94 595 TYR A C 1
ATOM 4862 O O . TYR A 1 595 ? -7.456 -36.284 20.004 1.00 88.94 595 TYR A O 1
ATOM 4870 N N . SER A 1 596 ? -7.137 -37.659 21.750 1.00 91.44 596 SER A N 1
ATOM 4871 C CA . SER A 1 596 ? -6.085 -36.876 22.405 1.00 91.44 596 SER A CA 1
ATOM 4872 C C . SER A 1 596 ? -4.772 -37.648 22.461 1.00 91.44 596 SER A C 1
ATOM 4874 O O . SER A 1 596 ? -4.693 -38.717 23.057 1.00 91.44 596 SER A O 1
ATOM 4876 N N . GLU A 1 597 ? -3.719 -37.090 21.875 1.00 90.50 597 GLU A N 1
ATOM 4877 C CA . GLU A 1 597 ? -2.401 -37.730 21.815 1.00 90.50 597 GLU A CA 1
ATOM 4878 C C . GLU A 1 597 ? -1.738 -37.806 23.202 1.00 90.50 597 GLU A C 1
ATOM 4880 O O . GLU A 1 597 ? -1.695 -36.817 23.934 1.00 90.50 597 GLU A O 1
ATOM 4885 N N . VAL A 1 598 ? -1.169 -38.964 23.549 1.00 89.19 598 VAL A N 1
ATOM 4886 C CA . VAL A 1 598 ? -0.286 -39.129 24.714 1.00 89.19 598 VAL A CA 1
ATOM 4887 C C . VAL A 1 598 ? 1.156 -38.930 24.265 1.00 89.19 598 VAL A C 1
ATOM 4889 O O . VAL A 1 598 ? 1.585 -39.528 23.281 1.00 89.19 598 VAL A O 1
ATOM 4892 N N . LYS A 1 599 ? 1.934 -38.127 24.998 1.00 87.44 599 LYS A N 1
ATOM 4893 C CA . LYS A 1 599 ? 3.332 -37.856 24.652 1.00 87.44 599 LYS A CA 1
ATOM 4894 C C . LYS A 1 599 ? 4.271 -38.130 25.816 1.00 87.44 599 LYS A C 1
ATOM 4896 O O . LYS A 1 599 ? 4.075 -37.616 26.915 1.00 87.44 599 LYS A O 1
ATOM 4901 N N . ARG A 1 600 ? 5.331 -38.901 25.565 1.00 86.44 600 ARG A N 1
ATOM 4902 C CA . ARG A 1 600 ? 6.423 -39.097 26.526 1.00 86.44 600 ARG A CA 1
ATOM 4903 C C . ARG A 1 600 ? 7.265 -37.822 26.623 1.00 86.44 600 ARG A C 1
ATOM 4905 O O . ARG A 1 600 ? 7.637 -37.228 25.612 1.00 86.44 600 ARG A O 1
ATOM 4912 N N . ILE A 1 601 ? 7.562 -37.401 27.846 1.00 84.75 601 ILE A N 1
ATOM 4913 C CA . ILE A 1 601 ? 8.408 -36.251 28.152 1.00 84.75 601 ILE A CA 1
ATOM 4914 C C . ILE A 1 601 ? 9.863 -36.728 28.186 1.00 84.75 601 ILE A C 1
ATOM 4916 O O . ILE A 1 601 ? 10.269 -37.492 29.071 1.00 84.75 601 ILE A O 1
ATOM 4920 N N . GLU A 1 602 ? 10.656 -36.256 27.225 1.00 79.19 602 GLU A N 1
ATOM 4921 C CA . GLU A 1 602 ? 12.098 -36.502 27.172 1.00 79.19 602 GLU A CA 1
ATOM 4922 C C . GLU A 1 602 ? 12.778 -36.040 28.470 1.00 79.19 602 GLU A C 1
ATOM 4924 O O . GLU A 1 602 ? 12.480 -34.961 28.989 1.00 79.19 602 GLU A O 1
ATOM 4929 N N . SER A 1 603 ? 13.719 -36.834 28.989 1.00 71.94 603 SER A N 1
ATOM 4930 C CA . SER A 1 603 ? 14.381 -36.587 30.280 1.00 71.94 603 SER A CA 1
ATOM 4931 C C . SER A 1 603 ? 15.040 -35.203 30.374 1.00 71.94 603 SER A C 1
ATOM 4933 O O . SER A 1 603 ? 15.009 -34.577 31.432 1.00 71.94 603 SER A O 1
ATOM 4935 N N . SER A 1 604 ? 15.576 -34.693 29.261 1.00 67.94 604 SER A N 1
ATOM 4936 C CA . SER A 1 604 ? 16.146 -33.343 29.132 1.00 67.94 604 SER A CA 1
ATOM 4937 C C . SER A 1 604 ? 15.100 -32.229 29.274 1.00 67.94 604 SER A C 1
ATOM 4939 O O . SER A 1 604 ? 15.393 -31.167 29.820 1.00 67.94 604 SER A O 1
ATOM 4941 N N . SER A 1 605 ? 13.866 -32.484 28.832 1.00 61.91 605 SER A N 1
ATOM 4942 C CA . SER A 1 605 ? 12.765 -31.515 28.787 1.00 61.91 605 SER A CA 1
ATOM 4943 C C . SER A 1 605 ? 11.950 -31.456 30.081 1.00 61.91 605 SER A C 1
ATOM 4945 O O . SER A 1 605 ? 11.214 -30.492 30.297 1.00 61.91 605 SER A O 1
ATOM 4947 N N . ARG A 1 606 ? 12.087 -32.445 30.977 1.00 68.31 606 ARG A N 1
ATOM 4948 C CA . ARG A 1 606 ? 11.347 -32.480 32.254 1.00 68.31 606 ARG A CA 1
ATOM 4949 C C . ARG A 1 606 ? 11.604 -31.224 33.083 1.00 68.31 606 ARG A C 1
ATOM 4951 O O . ARG A 1 606 ? 10.671 -30.523 33.448 1.00 68.31 606 ARG A O 1
ATOM 4958 N N . LYS A 1 607 ? 12.871 -30.835 33.262 1.00 58.84 607 LYS A N 1
ATOM 4959 C CA . LYS A 1 607 ? 13.233 -29.637 34.046 1.00 58.84 607 LYS A CA 1
ATOM 4960 C C . LYS A 1 607 ? 12.632 -28.328 33.509 1.00 58.84 607 LYS A C 1
ATOM 4962 O O . LYS A 1 607 ? 12.469 -27.397 34.291 1.00 58.84 607 LYS A O 1
ATOM 4967 N N . LEU A 1 608 ? 12.320 -28.262 32.212 1.00 48.78 608 LEU A N 1
ATOM 4968 C CA . LEU A 1 608 ? 11.792 -27.069 31.543 1.00 48.78 608 LEU A CA 1
ATOM 4969 C C . LEU A 1 608 ? 10.276 -26.919 31.709 1.00 48.78 608 LEU A C 1
ATOM 4971 O O . LEU A 1 608 ? 9.802 -25.814 31.956 1.00 48.78 608 LEU A O 1
ATOM 4975 N N . PHE A 1 609 ? 9.520 -28.013 31.584 1.00 53.03 609 PHE A N 1
ATOM 4976 C CA . PHE A 1 609 ? 8.055 -27.948 31.517 1.00 53.03 609 PHE A CA 1
ATOM 4977 C C . PHE A 1 609 ? 7.357 -28.554 32.739 1.00 53.03 609 PHE A C 1
ATOM 4979 O O . PHE A 1 609 ? 6.360 -28.000 33.202 1.00 53.03 609 PHE A O 1
ATOM 4986 N N . PHE A 1 610 ? 7.877 -29.655 33.294 1.00 62.41 610 PHE A N 1
ATOM 4987 C CA . PHE A 1 610 ? 7.232 -30.399 34.379 1.00 62.41 610 PHE A CA 1
ATOM 4988 C C . PHE A 1 610 ? 8.273 -31.007 35.329 1.00 62.41 610 PHE A C 1
ATOM 4990 O O . PHE A 1 610 ? 8.989 -31.941 34.975 1.00 62.41 610 PHE A O 1
ATOM 4997 N N . LYS A 1 611 ? 8.345 -30.500 36.570 1.00 59.00 611 LYS A N 1
ATOM 4998 C CA . LYS A 1 611 ? 9.299 -30.996 37.586 1.00 59.00 611 LYS A CA 1
ATOM 4999 C C . LYS A 1 611 ? 9.139 -32.497 37.904 1.00 59.00 611 LYS A C 1
ATOM 5001 O O . LYS A 1 611 ? 10.093 -33.094 38.391 1.00 59.00 611 LYS A O 1
ATOM 5006 N N . SER A 1 612 ? 7.976 -33.085 37.626 1.00 71.62 612 SER A N 1
ATOM 5007 C CA . SER A 1 612 ? 7.622 -34.498 37.825 1.00 71.62 612 SER A CA 1
ATOM 5008 C C . SER A 1 612 ? 6.805 -35.018 36.632 1.00 71.62 612 SER A C 1
ATOM 5010 O O . SER A 1 612 ? 6.201 -34.211 35.921 1.00 71.62 612 SER A O 1
ATOM 5012 N N . GLY A 1 613 ? 6.770 -36.338 36.413 1.00 82.62 613 GLY A N 1
ATOM 5013 C CA . GLY A 1 613 ? 6.062 -36.976 35.300 1.00 82.62 613 GLY A CA 1
ATOM 5014 C C . GLY A 1 613 ? 6.938 -37.377 34.112 1.00 82.62 613 GLY A C 1
ATOM 5015 O O . GLY A 1 613 ? 7.858 -36.662 33.704 1.00 82.62 613 GLY A O 1
ATOM 5016 N N . ASN A 1 614 ? 6.604 -38.521 33.514 1.00 87.88 614 ASN A N 1
ATOM 5017 C CA . ASN A 1 614 ? 7.224 -39.052 32.299 1.00 87.88 614 ASN A CA 1
ATOM 5018 C C . ASN A 1 614 ? 6.328 -38.905 31.065 1.00 87.88 614 ASN A C 1
ATOM 5020 O O . ASN A 1 614 ? 6.834 -39.011 29.950 1.00 87.88 614 ASN A O 1
ATOM 5024 N N . TYR A 1 615 ? 5.031 -38.662 31.242 1.00 89.38 615 TYR A N 1
ATOM 5025 C CA . TYR A 1 615 ? 4.053 -38.524 30.167 1.00 89.38 615 TYR A CA 1
ATOM 5026 C C . TYR A 1 615 ? 3.208 -37.272 30.365 1.00 89.38 615 TYR A C 1
ATOM 5028 O O . TYR A 1 615 ? 2.928 -36.868 31.492 1.00 89.38 615 TYR A O 1
ATOM 5036 N N . VAL A 1 616 ? 2.793 -36.665 29.258 1.00 91.44 616 VAL A N 1
ATOM 5037 C CA . VAL A 1 616 ? 1.873 -35.530 29.222 1.00 91.44 616 VAL A CA 1
ATOM 5038 C C . VAL A 1 616 ? 0.772 -35.789 28.205 1.00 91.44 616 VAL A C 1
ATOM 5040 O O . VAL A 1 616 ? 1.002 -36.345 27.129 1.00 91.44 616 VAL A O 1
ATOM 5043 N N . GLN A 1 617 ? -0.430 -35.344 28.542 1.00 92.06 617 GLN A N 1
ATOM 5044 C CA . GLN A 1 617 ? -1.574 -35.330 27.645 1.00 92.06 617 GLN A CA 1
ATOM 5045 C C . GLN A 1 617 ? -2.418 -34.087 27.911 1.00 92.06 617 GLN A C 1
ATOM 5047 O O . GLN A 1 617 ? -2.472 -33.605 29.046 1.00 92.06 617 GLN A O 1
ATOM 5052 N N . PHE A 1 618 ? -3.089 -33.572 26.879 1.00 93.81 618 PHE A N 1
ATOM 5053 C CA . PHE A 1 618 ? -4.020 -32.463 27.044 1.00 93.81 618 PHE A CA 1
ATOM 5054 C C . PHE A 1 618 ? -5.299 -32.618 26.217 1.00 93.81 618 PHE A C 1
ATOM 5056 O O . PHE A 1 618 ? -5.315 -33.263 25.168 1.00 93.81 618 PHE A O 1
ATOM 5063 N N . VAL A 1 619 ? -6.362 -31.966 26.678 1.00 95.38 619 VAL A N 1
ATOM 5064 C CA . VAL A 1 619 ? -7.586 -31.724 25.908 1.00 95.38 619 VAL A CA 1
ATOM 5065 C C . VAL A 1 619 ? -7.971 -30.252 26.013 1.00 95.38 619 VAL A C 1
ATOM 5067 O O . VAL A 1 619 ? -7.650 -29.578 26.996 1.00 95.38 619 VAL A O 1
ATOM 5070 N N . VAL A 1 620 ? -8.641 -29.742 24.986 1.00 94.50 620 VAL A N 1
ATOM 5071 C CA . VAL A 1 620 ? -9.125 -28.360 24.943 1.00 94.50 620 VAL A CA 1
ATOM 5072 C C . VAL A 1 620 ? -10.462 -28.301 25.675 1.00 94.50 620 VAL A C 1
ATOM 5074 O O . VAL A 1 620 ? -11.376 -29.043 25.329 1.00 94.50 620 VAL A O 1
ATOM 5077 N N . GLU A 1 621 ? -10.584 -27.452 26.693 1.00 94.38 621 GLU A N 1
ATOM 5078 C CA . GLU A 1 621 ? -11.847 -27.218 27.397 1.00 94.38 621 GLU A CA 1
ATOM 5079 C C . GLU A 1 621 ? -12.566 -26.014 26.787 1.00 94.38 621 GLU A C 1
ATOM 5081 O O . GLU A 1 621 ? -11.988 -24.932 26.634 1.00 94.38 621 GLU A O 1
ATOM 5086 N N . CYS A 1 622 ? -13.846 -26.190 26.481 1.00 94.56 622 CYS A N 1
ATOM 5087 C CA . CYS A 1 622 ? -14.672 -25.194 25.826 1.00 94.56 622 CYS A CA 1
ATOM 5088 C C . CYS A 1 622 ? -15.981 -24.926 26.577 1.00 94.56 622 CYS A C 1
ATOM 5090 O O . CYS A 1 622 ? -16.541 -25.801 27.243 1.00 94.56 622 CYS A O 1
ATOM 5092 N N . ARG A 1 623 ? -16.517 -23.719 26.383 1.00 92.62 623 ARG A N 1
ATOM 5093 C CA . ARG A 1 623 ? -17.900 -23.342 26.679 1.00 92.62 623 ARG A CA 1
ATOM 5094 C C . ARG A 1 623 ? -18.727 -23.414 25.402 1.00 92.62 623 ARG A C 1
ATOM 5096 O O . ARG A 1 623 ? -18.320 -22.865 24.381 1.00 92.62 623 ARG A O 1
ATOM 5103 N N . VAL A 1 624 ? -19.902 -24.031 25.474 1.00 94.69 624 VAL A N 1
ATOM 5104 C CA . VAL A 1 624 ? -20.856 -24.123 24.359 1.00 94.69 624 VAL A CA 1
ATOM 5105 C C . VAL A 1 624 ? -22.247 -23.685 24.802 1.00 94.69 624 VAL A C 1
ATOM 5107 O O . VAL A 1 624 ? -22.727 -24.073 25.870 1.00 94.69 624 VAL A O 1
ATOM 5110 N N . HIS A 1 625 ? -22.913 -22.870 23.986 1.00 90.94 625 HIS A N 1
ATOM 5111 C CA . HIS A 1 625 ? -24.296 -22.493 24.260 1.00 90.94 625 HIS A CA 1
ATOM 5112 C C . HIS A 1 625 ? -25.221 -23.681 23.928 1.00 90.94 625 HIS A C 1
ATOM 5114 O O . HIS A 1 625 ? -25.148 -24.186 22.806 1.00 90.94 625 HIS A O 1
ATOM 5120 N N . PRO A 1 626 ? -26.161 -24.082 24.811 1.00 91.19 626 PRO A N 1
ATOM 5121 C CA . PRO A 1 626 ? -27.036 -25.239 24.588 1.00 91.19 626 PRO A CA 1
ATOM 5122 C C . PRO A 1 626 ? -27.760 -25.242 23.236 1.00 91.19 626 PRO A C 1
ATOM 5124 O O . PRO A 1 626 ? -27.802 -26.262 22.563 1.00 91.19 626 PRO A O 1
ATOM 5127 N N . LYS A 1 627 ? -28.255 -24.078 22.790 1.00 92.56 627 LYS A N 1
ATOM 5128 C CA . LYS A 1 627 ? -28.890 -23.888 21.473 1.00 92.56 627 LYS A CA 1
ATOM 5129 C C . LYS A 1 627 ? -28.064 -24.351 20.261 1.00 92.56 627 LYS A C 1
ATOM 5131 O O . LYS A 1 627 ? -28.649 -24.587 19.213 1.00 92.56 627 LYS A O 1
ATOM 5136 N N . TYR A 1 628 ? -26.736 -24.422 20.373 1.00 94.81 628 TYR A N 1
ATOM 5137 C CA . TYR A 1 628 ? -25.860 -24.853 19.280 1.00 94.81 628 TYR A CA 1
ATOM 5138 C C . TYR A 1 628 ? -25.462 -26.330 19.378 1.00 94.81 628 TYR A C 1
ATOM 5140 O O . TYR A 1 628 ? -24.789 -26.830 18.480 1.00 94.81 628 TYR A O 1
ATOM 5148 N N . ILE A 1 629 ? -25.871 -27.050 20.424 1.00 94.62 629 ILE A N 1
ATOM 5149 C CA . ILE A 1 629 ? -25.713 -28.505 20.492 1.00 94.62 629 ILE A CA 1
ATOM 5150 C C . ILE A 1 629 ? -26.802 -29.113 19.602 1.00 94.62 629 ILE A C 1
ATOM 5152 O O . ILE A 1 629 ? -27.962 -29.198 19.996 1.00 94.62 629 ILE A O 1
ATOM 5156 N N . ARG A 1 630 ? -26.445 -29.504 18.374 1.00 94.56 630 ARG A N 1
ATOM 5157 C CA . ARG A 1 630 ? -27.413 -30.009 17.383 1.00 94.56 630 ARG A CA 1
ATOM 5158 C C . ARG A 1 630 ? -27.801 -31.453 17.630 1.00 94.56 630 ARG A C 1
ATOM 5160 O O . ARG A 1 630 ? -28.920 -31.855 17.328 1.00 94.56 630 ARG A O 1
ATOM 5167 N N . LYS A 1 631 ? -26.852 -32.241 18.127 1.00 94.25 631 LYS A N 1
ATOM 5168 C CA . LYS A 1 631 ? -27.046 -33.664 18.369 1.00 94.25 631 LYS A CA 1
ATOM 5169 C C . LYS A 1 631 ? -26.197 -34.129 19.537 1.00 94.25 631 LYS A C 1
ATOM 5171 O O . LYS A 1 631 ? -25.042 -33.730 19.669 1.00 94.25 631 LYS A O 1
ATOM 5176 N N . ILE A 1 632 ? -26.793 -34.997 20.339 1.00 94.44 632 ILE A N 1
ATOM 5177 C CA . ILE A 1 632 ? -26.127 -35.798 21.357 1.00 94.44 632 ILE A CA 1
ATOM 5178 C C . ILE A 1 632 ? -26.250 -37.245 20.887 1.00 94.44 632 ILE A C 1
ATOM 5180 O O . ILE A 1 632 ? -27.341 -37.686 20.524 1.00 94.44 632 ILE A O 1
ATOM 5184 N N . GLY A 1 633 ? -25.124 -37.938 20.794 1.00 91.88 633 GLY A N 1
ATOM 5185 C CA . GLY A 1 633 ? -25.041 -39.283 20.252 1.00 91.88 633 GLY A CA 1
ATOM 5186 C C . GLY A 1 633 ? -24.215 -40.211 21.127 1.00 91.88 633 GLY A C 1
ATOM 5187 O O . GLY A 1 633 ? -23.525 -39.790 22.061 1.00 91.88 633 GLY A O 1
ATOM 5188 N N . LYS A 1 634 ? -24.284 -41.493 20.762 1.00 92.62 634 LYS A N 1
ATOM 5189 C CA . LYS A 1 634 ? -23.478 -42.536 21.381 1.00 92.62 634 LYS A CA 1
ATOM 5190 C C . LYS A 1 634 ? -21.992 -42.345 21.107 1.00 92.62 634 LYS A C 1
ATOM 5192 O O . LYS A 1 634 ? -21.605 -41.756 20.099 1.00 92.62 634 LYS A O 1
ATOM 5197 N N . GLU A 1 635 ? -21.178 -42.907 21.981 1.00 90.75 635 GLU A N 1
ATOM 5198 C CA . GLU A 1 635 ? -19.745 -43.050 21.786 1.00 90.75 635 GLU A CA 1
ATOM 5199 C C . GLU A 1 635 ? -19.424 -43.696 20.425 1.00 90.75 635 GLU A C 1
ATOM 5201 O O . GLU A 1 635 ? -20.203 -44.475 19.869 1.00 90.75 635 GLU A O 1
ATOM 5206 N N . THR A 1 636 ? -18.276 -43.335 19.864 1.00 87.25 636 THR A N 1
ATOM 5207 C CA . THR A 1 636 ? -17.806 -43.801 18.555 1.00 87.25 636 THR A CA 1
ATOM 5208 C C . THR A 1 636 ? -16.527 -44.617 18.652 1.00 87.25 636 THR A C 1
ATOM 5210 O O . THR A 1 636 ? -15.963 -44.987 17.617 1.00 87.25 636 THR A O 1
ATOM 5213 N N . LEU A 1 637 ? -16.069 -44.933 19.868 1.00 80.19 637 LEU A N 1
ATOM 5214 C CA . LEU A 1 637 ? -14.972 -45.868 20.073 1.00 80.19 637 LEU A CA 1
ATOM 5215 C C . LEU A 1 637 ? -15.428 -47.278 19.692 1.00 80.19 637 LEU A C 1
ATOM 5217 O O . LEU A 1 637 ? -14.665 -47.947 19.020 1.00 80.19 637 LEU A O 1
ATOM 5221 N N . GLY A 1 638 ? -16.666 -47.687 19.976 1.00 75.88 638 GLY A N 1
ATOM 5222 C CA . GLY A 1 638 ? -17.125 -49.079 19.849 1.00 75.88 638 GLY A CA 1
ATOM 5223 C C . GLY A 1 638 ? -17.062 -49.819 21.188 1.00 75.88 638 GLY A C 1
ATOM 5224 O O . GLY A 1 638 ? -16.900 -51.037 21.247 1.00 75.88 638 GLY A O 1
ATOM 5225 N N . ALA A 1 639 ? -17.141 -49.063 22.278 1.00 69.12 639 ALA A N 1
ATOM 5226 C CA . ALA A 1 639 ? -17.094 -49.510 23.658 1.00 69.12 639 ALA A CA 1
ATOM 5227 C C . ALA A 1 639 ? -18.494 -49.939 24.144 1.00 69.12 639 ALA A C 1
ATOM 5229 O O . ALA A 1 639 ? -19.052 -49.354 25.070 1.00 69.12 639 ALA A O 1
ATOM 5230 N N . GLU A 1 640 ? -19.082 -50.973 23.531 1.00 62.19 640 GLU A N 1
ATOM 5231 C CA . GLU A 1 640 ? -20.468 -51.382 23.842 1.00 62.19 640 GLU A CA 1
ATOM 5232 C C . GLU A 1 640 ? -20.648 -51.973 25.252 1.00 62.19 640 GLU A C 1
ATOM 5234 O O . GLU A 1 640 ? -21.751 -51.951 25.793 1.00 62.19 640 GLU A O 1
ATOM 5239 N N . LYS A 1 641 ? -19.580 -52.506 25.857 1.00 68.94 641 LYS A N 1
ATOM 5240 C CA . LYS A 1 641 ? -19.604 -53.146 27.185 1.00 68.94 641 LYS A CA 1
ATOM 5241 C C . LYS A 1 641 ? -18.970 -52.322 28.318 1.00 68.94 641 LYS A C 1
ATOM 5243 O O . LYS A 1 641 ? -19.540 -52.338 29.407 1.00 68.94 641 LYS A O 1
ATOM 5248 N N . PRO A 1 642 ? -17.821 -51.642 28.132 1.00 79.75 642 PRO A N 1
ATOM 5249 C CA . PRO A 1 642 ? -17.180 -50.941 29.237 1.00 79.75 642 PRO A CA 1
ATOM 5250 C C . PRO A 1 642 ? -17.791 -49.561 29.488 1.00 79.75 642 PRO A C 1
ATOM 5252 O O . PRO A 1 642 ? -18.105 -48.812 28.560 1.00 79.75 642 PRO A O 1
ATOM 5255 N N . ILE A 1 643 ? -17.922 -49.206 30.765 1.00 85.12 643 ILE A N 1
ATOM 5256 C CA . ILE A 1 643 ? -18.349 -47.872 31.196 1.00 85.12 643 ILE A CA 1
ATOM 5257 C C . ILE A 1 643 ? -17.180 -46.912 30.954 1.00 85.12 643 ILE A C 1
ATOM 5259 O O . ILE A 1 643 ? -16.139 -47.029 31.599 1.00 85.12 643 ILE A O 1
ATOM 5263 N N . ILE A 1 644 ? -17.333 -45.973 30.016 1.00 87.88 644 ILE A N 1
ATOM 5264 C CA . ILE A 1 644 ? -16.269 -45.012 29.684 1.00 87.88 644 ILE A CA 1
ATOM 5265 C C . ILE A 1 644 ? -16.097 -43.988 30.805 1.00 87.88 644 ILE A C 1
ATOM 5267 O O . ILE A 1 644 ? -14.976 -43.701 31.222 1.00 87.88 644 ILE A O 1
ATOM 5271 N N . ASP A 1 645 ? -17.212 -43.429 31.267 1.00 88.12 645 ASP A N 1
ATOM 5272 C CA . ASP A 1 645 ? -17.278 -42.467 32.356 1.00 88.12 645 ASP A CA 1
ATOM 5273 C C . ASP A 1 645 ? -18.419 -42.879 33.282 1.00 88.12 645 ASP A C 1
ATOM 5275 O O . ASP A 1 645 ? -19.551 -43.058 32.839 1.00 88.12 645 ASP A O 1
ATOM 5279 N N . SER A 1 646 ? -18.142 -43.036 34.575 1.00 86.44 646 SER A N 1
ATOM 5280 C CA . SER A 1 646 ? -19.154 -43.477 35.541 1.00 86.44 646 SER A CA 1
ATOM 5281 C C . SER A 1 646 ? -20.310 -42.489 35.704 1.00 86.44 646 SER A C 1
ATOM 5283 O O . SER A 1 646 ? -21.339 -42.846 36.271 1.00 86.44 646 SER A O 1
ATOM 5285 N N . ASN A 1 647 ? -20.132 -41.244 35.260 1.00 87.69 647 ASN A N 1
ATOM 5286 C CA . ASN A 1 647 ? -21.113 -40.182 35.424 1.00 87.69 647 ASN A CA 1
ATOM 5287 C C . ASN A 1 647 ? -21.890 -39.860 34.143 1.00 87.69 647 ASN A C 1
ATOM 5289 O O . ASN A 1 647 ? -22.910 -39.177 34.218 1.00 87.69 647 ASN A O 1
ATOM 5293 N N . ILE A 1 648 ? -21.400 -40.291 32.976 1.00 90.00 648 ILE A N 1
ATOM 5294 C CA . ILE A 1 648 ? -21.958 -39.916 31.674 1.00 90.00 648 ILE A CA 1
ATOM 5295 C C . ILE A 1 648 ? -22.222 -41.194 30.866 1.00 90.00 648 ILE A C 1
ATOM 5297 O O . ILE A 1 648 ? -21.268 -41.896 30.529 1.00 90.00 648 ILE A O 1
ATOM 5301 N N . PRO A 1 649 ? -23.487 -41.503 30.530 1.00 91.19 649 PRO A N 1
ATOM 5302 C CA . PRO A 1 649 ? -23.824 -42.702 29.771 1.00 91.19 649 PRO A CA 1
ATOM 5303 C C . PRO A 1 649 ? -23.177 -42.737 28.378 1.00 91.19 649 PRO A C 1
ATOM 5305 O O . PRO A 1 649 ? -23.124 -41.727 27.673 1.00 91.19 649 PRO A O 1
ATOM 5308 N N . ASN A 1 650 ? -22.743 -43.925 27.943 1.00 91.38 650 ASN A N 1
ATOM 5309 C CA . ASN A 1 650 ? -22.098 -44.118 26.637 1.00 91.38 650 ASN A CA 1
ATOM 5310 C C . ASN A 1 650 ? -22.996 -43.711 25.451 1.00 91.38 650 ASN A C 1
ATOM 5312 O O . ASN A 1 650 ? -22.475 -43.383 24.390 1.00 91.38 650 ASN A O 1
ATOM 5316 N N . ASP A 1 651 ? -24.324 -43.719 25.591 1.00 91.62 651 ASP A N 1
ATOM 5317 C CA . ASP A 1 651 ? -25.277 -43.354 24.532 1.00 91.62 651 ASP A CA 1
ATOM 5318 C C . ASP A 1 651 ? -25.487 -41.835 24.364 1.00 91.62 651 ASP A C 1
ATOM 5320 O O . ASP A 1 651 ? -26.115 -41.407 23.393 1.00 91.62 651 ASP A O 1
ATOM 5324 N N . SER A 1 652 ? -24.932 -41.024 25.271 1.00 92.19 652 SER A N 1
ATOM 5325 C CA . SER A 1 652 ? -25.133 -39.570 25.328 1.00 92.19 652 SER A CA 1
ATOM 5326 C C . SER A 1 652 ? -23.844 -38.763 25.556 1.00 92.19 652 SER A C 1
ATOM 5328 O O . SER A 1 652 ? -23.879 -37.586 25.929 1.00 92.19 652 SER A O 1
ATOM 5330 N N . ILE A 1 653 ? -22.686 -39.376 25.294 1.00 92.00 653 ILE A N 1
ATOM 5331 C CA . ILE A 1 653 ? -21.363 -38.809 25.593 1.00 92.00 653 ILE A CA 1
ATOM 5332 C C . ILE A 1 653 ? -20.754 -37.977 24.453 1.00 92.00 653 ILE A C 1
ATOM 5334 O O . ILE A 1 653 ? -19.806 -37.233 24.696 1.00 92.00 653 ILE A O 1
ATOM 5338 N N . GLU A 1 654 ? -21.260 -38.065 23.219 1.00 94.19 654 GLU A N 1
ATOM 5339 C CA . GLU A 1 654 ? -20.688 -37.363 22.060 1.00 94.19 654 GLU A CA 1
ATOM 5340 C C . GLU A 1 654 ? -21.613 -36.241 21.573 1.00 94.19 654 GLU A C 1
ATOM 5342 O O . GLU A 1 654 ? -22.777 -36.471 21.251 1.00 94.19 654 GLU A O 1
ATOM 5347 N N . TRP A 1 655 ? -21.115 -35.005 21.541 1.00 95.38 655 TRP A N 1
ATOM 5348 C CA . TRP A 1 655 ? -21.881 -33.813 21.171 1.00 95.38 655 TRP A CA 1
ATOM 5349 C C . TRP A 1 655 ? -21.423 -33.270 19.820 1.00 95.38 655 TRP A C 1
ATOM 5351 O O . TRP A 1 655 ? -20.229 -33.064 19.596 1.00 95.38 655 TRP A O 1
ATOM 5361 N N . VAL A 1 656 ? -22.385 -32.967 18.946 1.00 96.19 656 VAL A N 1
ATOM 5362 C CA . VAL A 1 656 ? -22.154 -32.314 17.652 1.00 96.19 656 VAL A CA 1
ATOM 5363 C C . VAL A 1 656 ? -22.629 -30.870 17.727 1.00 96.19 656 VAL A C 1
ATOM 5365 O O . VAL A 1 656 ? -23.830 -30.594 17.827 1.00 96.19 656 VAL A O 1
ATOM 5368 N N . ILE A 1 657 ? -21.679 -29.943 17.670 1.00 96.38 657 ILE A N 1
ATOM 5369 C CA . ILE A 1 657 ? -21.922 -28.508 17.790 1.00 96.38 657 ILE A CA 1
ATOM 5370 C C . ILE A 1 657 ? -22.080 -27.884 16.405 1.00 96.38 657 ILE A C 1
ATOM 5372 O O . ILE A 1 657 ? -21.346 -28.211 15.465 1.00 96.38 657 ILE A O 1
ATOM 5376 N N . ASP A 1 658 ? -23.055 -26.987 16.278 1.00 94.75 658 ASP A N 1
ATOM 5377 C CA . ASP A 1 658 ? -23.257 -26.184 15.082 1.00 94.75 658 ASP A CA 1
ATOM 5378 C C . ASP A 1 658 ? -22.040 -25.308 14.814 1.00 94.75 658 ASP A C 1
ATOM 5380 O O . ASP A 1 658 ? -21.599 -24.557 15.677 1.00 94.75 658 ASP A O 1
ATOM 5384 N N . TYR A 1 659 ? -21.510 -25.386 13.604 1.00 91.69 659 TYR A N 1
ATOM 5385 C CA . TYR A 1 659 ? -20.395 -24.561 13.158 1.00 91.69 659 TYR A CA 1
ATOM 5386 C C . TYR A 1 659 ? -20.864 -23.325 12.377 1.00 91.69 659 TYR A C 1
ATOM 5388 O O . TYR A 1 659 ? -20.041 -22.582 11.852 1.00 91.69 659 TYR A O 1
ATOM 5396 N N . GLN A 1 660 ? -22.182 -23.096 12.289 1.00 91.31 660 GLN A N 1
ATOM 5397 C CA . GLN A 1 660 ? -22.799 -21.911 11.684 1.00 91.31 660 GLN A CA 1
ATOM 5398 C C . GLN A 1 660 ? -22.359 -21.680 10.227 1.00 91.31 660 GLN A C 1
ATOM 5400 O O . GLN A 1 660 ? -22.219 -20.541 9.792 1.00 91.31 660 GLN A O 1
ATOM 5405 N N . ASN A 1 661 ? -22.108 -22.760 9.476 1.00 86.81 661 ASN A N 1
ATOM 5406 C CA . ASN A 1 661 ? -21.573 -22.732 8.108 1.00 86.81 661 ASN A CA 1
ATOM 5407 C C . ASN A 1 661 ? -20.190 -22.056 7.958 1.00 86.81 661 ASN A C 1
ATOM 5409 O O . ASN A 1 661 ? -19.814 -21.681 6.851 1.00 86.81 661 ASN A O 1
ATOM 5413 N N . LYS A 1 662 ? -19.416 -21.923 9.043 1.00 80.94 662 LYS A N 1
ATOM 5414 C CA . LYS A 1 662 ? -18.052 -21.367 9.027 1.00 80.94 662 LYS A CA 1
ATOM 5415 C C . LYS A 1 662 ? -17.004 -22.436 8.689 1.00 80.94 662 LYS A C 1
ATOM 5417 O O . LYS A 1 662 ? -17.094 -23.570 9.150 1.00 80.94 662 LYS A O 1
ATOM 5422 N N . SER A 1 663 ? -15.971 -22.090 7.920 1.00 80.38 663 SER A N 1
ATOM 5423 C CA . SER A 1 663 ? -14.848 -23.010 7.661 1.00 80.38 663 SER A CA 1
ATOM 5424 C C . SER A 1 663 ? -14.070 -23.338 8.942 1.00 80.38 663 SER A C 1
ATOM 5426 O O . SER A 1 663 ? -13.623 -24.470 9.116 1.00 80.38 663 SER A O 1
ATOM 5428 N N . ILE A 1 664 ? -13.971 -22.373 9.859 1.00 82.00 664 ILE A N 1
ATOM 5429 C CA . ILE A 1 664 ? -13.428 -22.509 11.213 1.00 82.00 664 ILE A CA 1
ATOM 5430 C C . ILE A 1 664 ? -14.304 -21.679 12.163 1.00 82.00 664 ILE A C 1
ATOM 5432 O O . ILE A 1 664 ? -14.701 -20.560 11.837 1.00 82.00 664 ILE A O 1
ATOM 5436 N N . VAL A 1 665 ? -14.624 -22.216 13.340 1.00 83.88 665 VAL A N 1
ATOM 5437 C CA . VAL A 1 665 ? -15.282 -21.463 14.413 1.00 83.88 665 VAL A CA 1
ATOM 5438 C C . VAL A 1 665 ? -14.213 -20.830 15.291 1.00 83.88 665 VAL A C 1
ATOM 5440 O O . VAL A 1 665 ? -13.674 -21.484 16.186 1.00 83.88 665 VAL A O 1
ATOM 5443 N N . ASP A 1 666 ? -13.915 -19.563 15.007 1.00 79.50 666 ASP A N 1
ATOM 5444 C CA . ASP A 1 666 ? -13.005 -18.725 15.790 1.00 79.50 666 ASP A CA 1
ATOM 5445 C C . ASP A 1 666 ? -13.552 -18.510 17.209 1.00 79.50 666 ASP A C 1
ATOM 5447 O O . ASP A 1 666 ? -14.692 -18.084 17.404 1.00 79.50 666 ASP A O 1
ATOM 5451 N N . PHE A 1 667 ? -12.724 -18.789 18.214 1.00 81.50 667 PHE A N 1
ATOM 5452 C CA . PHE A 1 667 ? -13.072 -18.612 19.622 1.00 81.50 667 PHE A CA 1
ATOM 5453 C C . PHE A 1 667 ? -13.221 -17.146 20.041 1.00 81.50 667 PHE A C 1
ATOM 5455 O O . PHE A 1 667 ? -13.872 -16.866 21.052 1.00 81.50 667 PHE A O 1
ATOM 5462 N N . ASN A 1 668 ? -12.635 -16.217 19.287 1.00 70.50 668 ASN A N 1
ATOM 5463 C CA . ASN A 1 668 ? -12.701 -14.785 19.568 1.00 70.50 668 ASN A CA 1
ATOM 5464 C C . ASN A 1 668 ? -13.964 -14.133 18.997 1.00 70.50 668 ASN A C 1
ATOM 5466 O O . ASN A 1 668 ? -14.334 -13.031 19.411 1.00 70.50 668 ASN A O 1
ATOM 5470 N N . ASP A 1 669 ? -14.669 -14.820 18.098 1.00 72.69 669 ASP A N 1
ATOM 5471 C CA . ASP A 1 669 ? -15.920 -14.333 17.539 1.00 72.69 669 ASP A CA 1
ATOM 5472 C C . ASP A 1 669 ? -17.001 -14.252 18.632 1.00 72.69 669 ASP A C 1
ATOM 5474 O O . ASP A 1 669 ? -17.353 -15.223 19.308 1.00 72.69 669 ASP A O 1
ATOM 5478 N N . SER A 1 670 ? -17.570 -13.059 18.804 1.00 70.31 670 SER A N 1
ATOM 5479 C CA . SER A 1 670 ? -18.666 -12.808 19.748 1.00 70.31 670 SER A CA 1
ATOM 5480 C C . SER A 1 670 ? -19.905 -13.681 19.499 1.00 70.31 670 SER A C 1
ATOM 5482 O O . SER A 1 670 ? -20.652 -13.969 20.436 1.00 70.31 670 SER A O 1
ATOM 5484 N N . SER A 1 671 ? -20.099 -14.129 18.256 1.00 79.50 671 SER A N 1
ATOM 5485 C CA . SER A 1 671 ? -21.207 -14.974 17.808 1.00 79.50 671 SER A CA 1
ATOM 5486 C C . SER A 1 671 ? -20.894 -16.474 17.822 1.00 79.50 671 SER A C 1
ATOM 5488 O O . SER A 1 671 ? -21.781 -17.269 17.481 1.00 79.50 671 SER A O 1
ATOM 5490 N N . ALA A 1 672 ? -19.665 -16.857 18.200 1.00 82.69 672 ALA A N 1
ATOM 5491 C CA . ALA A 1 672 ? -19.178 -18.230 18.156 1.00 82.69 672 ALA A CA 1
ATOM 5492 C C . ALA A 1 672 ? -20.117 -19.193 18.885 1.00 82.69 672 ALA A C 1
ATOM 5494 O O . ALA A 1 672 ? -20.644 -18.905 19.964 1.00 82.69 672 ALA A O 1
ATOM 5495 N N . SER A 1 673 ? -20.312 -20.368 18.296 1.00 90.88 673 SER A N 1
ATOM 5496 C CA . SER A 1 673 ? -21.117 -21.421 18.903 1.00 90.88 673 SER A CA 1
ATOM 5497 C C . SER A 1 673 ? -20.429 -22.102 20.082 1.00 90.88 673 SER A C 1
ATOM 5499 O O . SER A 1 673 ? -21.095 -22.574 21.006 1.00 90.88 673 SER A O 1
ATOM 5501 N N . ILE A 1 674 ? -19.099 -22.116 20.055 1.00 93.38 674 ILE A N 1
ATOM 5502 C CA . ILE A 1 674 ? -18.210 -22.730 21.031 1.00 93.38 674 ILE A CA 1
ATOM 5503 C C . ILE A 1 674 ? -16.981 -21.837 21.219 1.00 93.38 674 ILE A C 1
ATOM 5505 O O . ILE A 1 674 ? -16.477 -21.266 20.258 1.00 93.38 674 ILE A O 1
ATOM 5509 N N . VAL A 1 675 ? -16.501 -21.710 22.454 1.00 90.75 675 VAL A N 1
ATOM 5510 C CA . VAL A 1 675 ? -15.338 -20.881 22.811 1.00 90.75 675 VAL A CA 1
ATOM 5511 C C . VAL A 1 675 ? -14.400 -21.681 23.701 1.00 90.75 675 VAL A C 1
ATOM 5513 O O . VAL A 1 675 ? -14.862 -22.311 24.650 1.00 90.75 675 VAL A O 1
ATOM 5516 N N . CYS A 1 676 ? -13.091 -21.642 23.453 1.00 91.06 676 CYS A N 1
ATOM 5517 C CA . CYS A 1 676 ? -12.120 -22.266 24.348 1.00 91.06 676 CYS A CA 1
ATOM 5518 C C . CYS A 1 676 ? -11.955 -21.452 25.640 1.00 91.06 676 CYS A C 1
ATOM 5520 O O . CYS A 1 676 ? -11.544 -20.294 25.622 1.00 91.06 676 CYS A O 1
ATOM 5522 N N . SER A 1 677 ? -12.272 -22.070 26.778 1.00 90.12 677 SER A N 1
ATOM 5523 C CA . SER A 1 677 ? -12.181 -21.454 28.108 1.00 90.12 677 SER A CA 1
ATOM 5524 C C . SER A 1 677 ? -10.967 -21.917 28.912 1.00 90.12 677 SER A C 1
ATOM 5526 O O . SER A 1 677 ? -10.662 -21.352 29.972 1.00 90.12 677 SER A O 1
ATOM 5528 N N . GLY A 1 678 ? -10.271 -22.951 28.445 1.00 92.06 678 GLY A N 1
ATOM 5529 C CA . GLY A 1 678 ? -9.070 -23.444 29.094 1.00 92.06 678 GLY A CA 1
ATOM 5530 C C . GLY A 1 678 ? -8.464 -24.672 28.431 1.00 92.06 678 GLY A C 1
ATOM 5531 O O . GLY A 1 678 ? -8.966 -25.219 27.453 1.00 92.06 678 GLY A O 1
ATOM 5532 N N . LEU A 1 679 ? -7.365 -25.117 29.021 1.00 92.50 679 LEU A N 1
ATOM 5533 C CA . LEU A 1 679 ? -6.638 -26.320 28.666 1.00 92.50 679 LEU A CA 1
ATOM 5534 C C . LEU A 1 679 ? -6.629 -27.260 29.866 1.00 92.50 679 LEU A C 1
ATOM 5536 O O . LEU A 1 679 ? -6.235 -26.870 30.969 1.00 92.50 679 LEU A O 1
ATOM 5540 N N . MET A 1 680 ? -7.031 -28.501 29.642 1.00 93.69 680 MET A N 1
ATOM 5541 C CA . MET A 1 680 ? -6.925 -29.567 30.627 1.00 93.69 680 MET A CA 1
ATOM 5542 C C . MET A 1 680 ? -5.656 -30.341 30.327 1.00 93.69 680 MET A C 1
ATOM 5544 O O . MET A 1 680 ? -5.505 -30.859 29.226 1.00 93.69 680 MET A O 1
ATOM 5548 N N . ILE A 1 681 ? -4.740 -30.410 31.286 1.00 93.00 681 ILE A N 1
ATOM 5549 C CA . ILE A 1 681 ? -3.446 -31.078 31.145 1.00 93.00 681 ILE A CA 1
ATOM 5550 C C . ILE A 1 681 ? -3.317 -32.117 32.249 1.00 93.00 681 ILE A C 1
ATOM 5552 O O . ILE A 1 681 ? -3.530 -31.797 33.417 1.00 93.00 681 ILE A O 1
ATOM 5556 N N . ARG A 1 682 ? -2.907 -33.335 31.909 1.00 91.19 682 ARG A N 1
ATOM 5557 C CA . ARG A 1 682 ? -2.432 -34.309 32.894 1.00 91.19 682 ARG A CA 1
ATOM 5558 C C . ARG A 1 682 ? -0.990 -34.680 32.624 1.00 91.19 682 ARG A C 1
ATOM 5560 O O . ARG A 1 682 ? -0.563 -34.766 31.472 1.00 91.19 682 ARG A O 1
ATOM 5567 N N . VAL A 1 683 ? -0.261 -34.883 33.710 1.00 90.69 683 VAL A N 1
ATOM 5568 C CA . VAL A 1 683 ? 1.143 -35.272 33.708 1.00 90.69 683 VAL A CA 1
ATOM 5569 C C . VAL A 1 683 ? 1.288 -36.435 34.673 1.00 90.69 683 VAL A C 1
ATOM 5571 O O . VAL A 1 683 ? 0.845 -36.331 35.817 1.00 90.69 683 VAL A O 1
ATOM 5574 N N . THR A 1 684 ? 1.846 -37.542 34.198 1.00 89.00 684 THR A N 1
ATOM 5575 C CA . THR A 1 684 ? 1.857 -38.824 34.913 1.00 89.00 684 THR A CA 1
ATOM 5576 C C . THR A 1 684 ? 3.232 -39.471 34.828 1.00 89.00 684 THR A C 1
ATOM 5578 O O . THR A 1 684 ? 3.943 -39.301 33.835 1.00 89.00 684 THR A O 1
ATOM 5581 N N . ASP A 1 685 ? 3.631 -40.195 35.872 1.00 88.12 685 ASP A N 1
ATOM 5582 C CA . ASP A 1 685 ? 4.879 -40.967 35.861 1.00 88.12 685 ASP A CA 1
ATOM 5583 C C . ASP A 1 685 ? 4.749 -42.211 34.971 1.00 88.12 685 ASP A C 1
ATOM 5585 O O . ASP A 1 685 ? 5.649 -42.505 34.188 1.00 88.12 685 ASP A O 1
ATOM 5589 N N . ASP A 1 686 ? 3.592 -42.864 34.981 1.00 85.12 686 ASP A N 1
ATOM 5590 C CA . ASP A 1 686 ? 3.289 -43.978 34.083 1.00 85.12 686 ASP A CA 1
ATOM 5591 C C . ASP A 1 686 ? 2.452 -43.524 32.888 1.00 85.12 686 ASP A C 1
ATOM 5593 O O . ASP A 1 686 ? 1.906 -42.415 32.861 1.00 85.12 686 ASP A O 1
ATOM 5597 N N . HIS A 1 687 ? 2.352 -44.370 31.864 1.00 86.25 687 HIS A N 1
ATOM 5598 C CA . HIS A 1 687 ? 1.518 -44.068 30.707 1.00 86.25 687 HIS A CA 1
ATOM 5599 C C . HIS A 1 687 ? 0.054 -43.860 31.157 1.00 86.25 687 HIS A C 1
ATOM 5601 O O . HIS A 1 687 ? -0.484 -44.707 31.873 1.00 86.25 687 HIS A O 1
ATOM 5607 N N . PRO A 1 688 ? -0.644 -42.798 30.710 1.00 88.31 688 PRO A N 1
ATOM 5608 C CA . PRO A 1 688 ? -2.013 -42.494 31.132 1.00 88.31 688 PRO A CA 1
ATOM 5609 C C . PRO A 1 688 ? -3.034 -43.619 30.935 1.00 88.31 688 PRO A C 1
ATOM 5611 O O . PRO A 1 688 ? -4.067 -43.615 31.598 1.00 88.31 688 PRO A O 1
ATOM 5614 N N . GLY A 1 689 ? -2.765 -44.570 30.037 1.00 81.25 689 GLY A N 1
ATOM 5615 C CA . GLY A 1 689 ? -3.598 -45.760 29.837 1.00 81.25 689 GLY A CA 1
ATOM 5616 C C . GLY A 1 689 ? -3.602 -46.751 31.007 1.00 81.25 689 GLY A C 1
ATOM 5617 O O . GLY A 1 689 ? -4.518 -47.555 31.085 1.00 81.25 689 GLY A O 1
ATOM 5618 N N . LEU A 1 690 ? -2.630 -46.672 31.923 1.00 81.12 690 LEU A N 1
ATOM 5619 C CA . LEU A 1 690 ? -2.569 -47.496 33.140 1.00 81.12 690 LEU A CA 1
ATOM 5620 C C . LEU A 1 690 ? -3.303 -46.868 34.331 1.00 81.12 690 LEU A C 1
ATOM 5622 O O . LEU A 1 690 ? -3.381 -47.458 35.407 1.00 81.12 690 LEU A O 1
ATOM 5626 N N . LEU A 1 691 ? -3.819 -45.649 34.171 1.00 85.12 691 LEU A N 1
ATOM 5627 C CA . LEU A 1 691 ? -4.576 -45.001 35.228 1.00 85.12 691 LEU A CA 1
ATOM 5628 C C . LEU A 1 691 ? -5.934 -45.690 35.415 1.00 85.12 691 LEU A C 1
ATOM 5630 O O . LEU A 1 691 ? -6.581 -46.008 34.415 1.00 85.12 691 LEU A O 1
ATOM 5634 N N . PRO A 1 692 ? -6.452 -45.791 36.654 1.00 83.38 692 PRO A N 1
ATOM 5635 C CA . PRO A 1 692 ? -7.799 -46.308 36.903 1.00 83.38 692 PRO A CA 1
ATOM 5636 C C . PRO A 1 692 ? -8.889 -45.594 36.088 1.00 83.38 692 PRO A C 1
ATOM 5638 O O . PRO A 1 692 ? -9.864 -46.205 35.667 1.00 83.38 692 PRO A O 1
ATOM 5641 N N . GLN A 1 693 ? -8.712 -44.298 35.815 1.00 82.56 693 GLN A N 1
ATOM 5642 C CA . GLN A 1 693 ? -9.646 -43.489 35.023 1.00 82.56 693 GLN A CA 1
ATOM 5643 C C . GLN A 1 693 ? -9.632 -43.829 33.521 1.00 82.56 693 GLN A C 1
ATOM 5645 O O . GLN A 1 693 ? -10.539 -43.431 32.797 1.00 82.56 693 GLN A O 1
ATOM 5650 N N . SER A 1 694 ? -8.612 -44.548 33.051 1.00 85.19 694 SER A N 1
ATOM 5651 C CA . SER A 1 694 ? -8.442 -44.976 31.659 1.00 85.19 694 SER A CA 1
ATOM 5652 C C . SER A 1 694 ? -8.737 -46.470 31.472 1.00 85.19 694 SER A C 1
ATOM 5654 O O . SER A 1 694 ? -8.476 -47.013 30.402 1.00 85.19 694 SER A O 1
ATOM 5656 N N . GLN A 1 695 ? -9.302 -47.138 32.486 1.00 80.56 695 GLN A N 1
ATOM 5657 C CA . GLN A 1 695 ? -9.618 -48.571 32.469 1.00 80.56 695 GLN A CA 1
ATOM 5658 C C . GLN A 1 695 ? -10.446 -48.979 31.236 1.00 80.56 695 GLN A C 1
ATOM 5660 O O . GLN A 1 695 ? -10.168 -49.987 30.585 1.00 80.56 695 GLN A O 1
ATOM 5665 N N . SER A 1 696 ? -11.405 -48.137 30.844 1.00 80.88 696 SER A N 1
ATOM 5666 C CA . SER A 1 696 ? -12.239 -48.352 29.659 1.00 80.88 696 SER A CA 1
ATOM 5667 C C . SER A 1 696 ? -11.441 -48.412 28.353 1.00 80.88 696 SER A C 1
ATOM 5669 O O . SER A 1 696 ? -11.901 -49.014 27.386 1.00 80.88 696 SER A O 1
ATOM 5671 N N . TRP A 1 697 ? -10.237 -47.835 28.287 1.00 81.56 697 TRP A N 1
ATOM 5672 C CA . TRP A 1 697 ? -9.383 -47.918 27.102 1.00 81.56 697 TRP A CA 1
ATOM 5673 C C . TRP A 1 697 ? -8.882 -49.350 26.886 1.00 81.56 697 TRP A C 1
ATOM 5675 O O . TRP A 1 697 ? -8.919 -49.858 25.762 1.00 81.56 697 TRP A O 1
ATOM 5685 N N . TYR A 1 698 ? -8.468 -50.010 27.974 1.00 71.44 698 TYR A N 1
ATOM 5686 C CA . TYR A 1 698 ? -8.076 -51.420 27.984 1.00 71.44 698 TYR A CA 1
ATOM 5687 C C . TYR A 1 698 ? -9.236 -52.322 27.573 1.00 71.44 698 TYR A C 1
ATOM 5689 O O . TYR A 1 698 ? -9.101 -53.136 26.659 1.00 71.44 698 TYR A O 1
ATOM 5697 N N . GLU A 1 699 ? -10.397 -52.111 28.189 1.00 72.00 699 GLU A N 1
ATOM 5698 C CA . GLU A 1 699 ? -11.589 -52.932 27.969 1.00 72.00 699 GLU A CA 1
ATOM 5699 C C . GLU A 1 699 ? -12.220 -52.732 26.584 1.00 72.00 699 GLU A C 1
ATOM 5701 O O . GLU A 1 699 ? -12.862 -53.645 26.066 1.00 72.00 699 GLU A O 1
ATOM 5706 N N . SER A 1 700 ? -12.049 -51.555 25.972 1.00 66.94 700 SER A N 1
ATOM 5707 C CA . SER A 1 700 ? -12.672 -51.232 24.686 1.00 66.94 700 SER A CA 1
ATOM 5708 C C . SER A 1 700 ? -11.781 -51.536 23.476 1.00 66.94 700 SER A C 1
ATOM 5710 O O . SER A 1 700 ? -12.282 -52.073 22.490 1.00 66.94 700 SER A O 1
ATOM 5712 N N . HIS A 1 701 ? -10.484 -51.199 23.507 1.00 63.59 701 HIS A N 1
ATOM 5713 C CA . HIS A 1 701 ? -9.653 -51.186 22.287 1.00 63.59 701 HIS A CA 1
ATOM 5714 C C . HIS A 1 701 ? -8.200 -51.620 22.471 1.00 63.59 701 HIS A C 1
ATOM 5716 O O . HIS A 1 701 ? -7.576 -52.033 21.490 1.00 63.59 701 HIS A O 1
ATOM 5722 N N . ILE A 1 702 ? -7.657 -51.532 23.688 1.00 63.06 702 ILE A N 1
ATOM 5723 C CA . ILE A 1 702 ? -6.224 -51.740 23.945 1.00 63.06 702 ILE A CA 1
ATOM 5724 C C . ILE A 1 702 ? -5.887 -53.220 24.255 1.00 63.06 702 ILE A C 1
ATOM 5726 O O . ILE A 1 702 ? -4.730 -53.599 24.383 1.00 63.06 702 ILE A O 1
ATOM 5730 N N . CYS A 1 703 ? -6.866 -54.126 24.275 1.00 63.44 703 CYS A N 1
ATOM 5731 C CA . CYS A 1 703 ? -6.606 -55.570 24.378 1.00 63.44 703 CYS A CA 1
ATOM 5732 C C . CYS A 1 703 ? -6.050 -56.212 23.084 1.00 63.44 703 CYS A C 1
ATOM 5734 O O . CYS A 1 703 ? -5.670 -57.382 23.087 1.00 63.44 703 CYS A O 1
ATOM 5736 N N . ASN A 1 704 ? -5.998 -55.472 21.967 1.00 70.31 704 ASN A N 1
ATOM 5737 C CA . ASN A 1 704 ? -5.503 -55.950 20.674 1.00 70.31 704 ASN A CA 1
ATOM 5738 C C . ASN A 1 704 ? -4.190 -55.241 20.307 1.00 70.31 704 ASN A C 1
ATOM 5740 O O . ASN A 1 704 ? -4.211 -54.092 19.870 1.00 70.31 704 ASN A O 1
ATOM 5744 N N . TYR A 1 705 ? -3.065 -55.948 20.447 1.00 68.25 705 TYR A N 1
ATOM 5745 C CA . TYR A 1 705 ? -1.715 -55.407 20.251 1.00 68.25 705 TYR A CA 1
ATOM 5746 C C . TYR A 1 705 ? -1.538 -54.610 18.936 1.00 68.25 705 TYR A C 1
ATOM 5748 O O . TYR A 1 705 ? -1.157 -53.441 19.008 1.00 68.25 705 TYR A O 1
ATOM 5756 N N . PRO A 1 706 ? -1.927 -55.126 17.749 1.00 71.38 706 PRO A N 1
ATOM 5757 C CA . PRO A 1 706 ? -1.908 -54.338 16.512 1.00 71.38 706 PRO A CA 1
ATOM 5758 C C . PRO A 1 706 ? -2.698 -53.020 16.564 1.00 71.38 706 PRO A C 1
ATOM 5760 O O . PRO A 1 706 ? -2.235 -52.001 16.045 1.00 71.38 706 PRO A O 1
ATOM 5763 N N . LYS A 1 707 ? -3.885 -53.008 17.188 1.00 67.56 707 LYS A N 1
ATOM 5764 C CA . LYS A 1 707 ? -4.686 -51.779 17.346 1.00 67.56 707 LYS A CA 1
ATOM 5765 C C . LYS A 1 707 ? -4.026 -50.787 18.307 1.00 67.56 707 LYS A C 1
ATOM 5767 O O . LYS A 1 707 ? -4.112 -49.586 18.067 1.00 67.56 707 LYS A O 1
ATOM 5772 N N . CYS A 1 708 ? -3.341 -51.265 19.343 1.00 65.94 708 CYS A N 1
ATOM 5773 C CA . CYS A 1 708 ? -2.569 -50.425 20.265 1.00 65.94 708 CYS A CA 1
ATOM 5774 C C . CYS A 1 708 ? -1.428 -49.721 19.546 1.00 65.94 708 CYS A C 1
ATOM 5776 O O . CYS A 1 708 ? -1.335 -48.494 19.605 1.00 65.94 708 CYS A O 1
ATOM 5778 N N . CYS A 1 709 ? -0.633 -50.479 18.788 1.00 66.56 709 CYS A N 1
ATOM 5779 C CA . CYS A 1 709 ? 0.462 -49.931 17.996 1.00 66.56 709 CYS A CA 1
ATOM 5780 C C . CYS A 1 709 ? -0.050 -48.899 16.979 1.00 66.56 709 CYS A C 1
ATOM 5782 O O . CYS A 1 709 ? 0.541 -47.831 16.834 1.00 66.56 709 CYS A O 1
ATOM 5784 N N . ALA A 1 710 ? -1.197 -49.158 16.335 1.00 65.75 710 ALA A N 1
ATOM 5785 C CA . ALA A 1 710 ? -1.836 -48.209 15.415 1.00 65.75 710 ALA A CA 1
ATOM 5786 C C . ALA A 1 710 ? -2.302 -46.904 16.096 1.00 65.75 710 ALA A C 1
ATOM 5788 O O . ALA A 1 710 ? -2.394 -45.862 15.445 1.00 65.75 710 ALA A O 1
ATOM 5789 N N . LEU A 1 711 ? -2.576 -46.945 17.401 1.00 61.06 711 LEU A N 1
ATOM 5790 C CA . LEU A 1 711 ? -2.905 -45.783 18.232 1.00 61.06 711 LEU A CA 1
ATOM 5791 C C . LEU A 1 711 ? -1.670 -45.163 18.915 1.00 61.06 711 LEU A C 1
ATOM 5793 O O . LEU A 1 711 ? -1.823 -44.243 19.717 1.00 61.06 711 LEU A O 1
ATOM 5797 N N . GLY A 1 712 ? -0.459 -45.631 18.590 1.00 59.88 712 GLY A N 1
ATOM 5798 C CA . GLY A 1 712 ? 0.798 -45.128 19.152 1.00 59.88 712 GLY A CA 1
ATOM 5799 C C . GLY A 1 712 ? 1.093 -45.614 20.573 1.00 59.88 712 GLY A C 1
ATOM 5800 O O . GLY A 1 712 ? 1.864 -44.974 21.283 1.00 59.88 712 GLY A O 1
ATOM 5801 N N . ILE A 1 713 ? 0.470 -46.715 20.997 1.00 61.22 713 ILE A N 1
ATOM 5802 C CA . ILE A 1 713 ? 0.632 -47.323 22.320 1.00 61.22 713 ILE A CA 1
ATOM 5803 C C . ILE A 1 713 ? 1.443 -48.605 22.149 1.00 61.22 713 ILE A C 1
ATOM 5805 O O . ILE A 1 713 ? 0.944 -49.587 21.599 1.00 61.22 713 ILE A O 1
ATOM 5809 N N . ASP A 1 714 ? 2.690 -48.591 22.609 1.00 63.00 714 ASP A N 1
ATOM 5810 C CA . ASP A 1 714 ? 3.534 -49.782 22.635 1.00 63.00 714 ASP A CA 1
ATOM 5811 C C . ASP A 1 714 ? 3.303 -50.552 23.939 1.00 63.00 714 ASP A C 1
ATOM 5813 O O . ASP A 1 714 ? 3.723 -50.117 25.012 1.00 63.00 714 ASP A O 1
ATOM 5817 N N . LEU A 1 715 ? 2.593 -51.676 23.834 1.00 59.38 715 LEU A N 1
ATOM 5818 C CA . LEU A 1 715 ? 2.309 -52.552 24.967 1.00 59.38 715 LEU A CA 1
ATOM 5819 C C . LEU A 1 715 ? 3.521 -53.385 25.416 1.00 59.38 715 LEU A C 1
ATOM 5821 O O . LEU A 1 715 ? 3.455 -53.936 26.502 1.00 59.38 715 LEU A O 1
ATOM 5825 N N . GLU A 1 716 ? 4.598 -53.506 24.628 1.00 57.28 716 GLU A N 1
ATOM 5826 C CA . GLU A 1 716 ? 5.816 -54.214 25.075 1.00 57.28 716 GLU A CA 1
ATOM 5827 C C . GLU A 1 716 ? 6.663 -53.357 26.028 1.00 57.28 716 GLU A C 1
ATOM 5829 O O . GLU A 1 716 ? 7.442 -53.882 26.822 1.00 57.28 716 GLU A O 1
ATOM 5834 N N . HIS A 1 717 ? 6.513 -52.030 25.955 1.00 53.75 717 HIS A N 1
ATOM 5835 C CA . HIS A 1 717 ? 7.188 -51.072 26.835 1.00 53.75 717 HIS A CA 1
ATOM 5836 C C . HIS A 1 717 ? 6.389 -50.795 28.135 1.00 53.75 717 HIS A C 1
ATOM 5838 O O . HIS A 1 717 ? 6.915 -50.180 29.070 1.00 53.75 717 HIS A O 1
ATOM 5844 N N . LEU A 1 718 ? 5.119 -51.200 28.179 1.00 52.47 718 LEU A N 1
ATOM 5845 C CA . LEU A 1 718 ? 4.165 -51.040 29.285 1.00 52.47 718 LEU A CA 1
ATOM 5846 C C . LEU A 1 718 ? 4.159 -52.278 30.181 1.00 52.47 718 LEU A C 1
ATOM 5848 O O . LEU A 1 718 ? 4.117 -52.081 31.415 1.00 52.47 718 LEU A O 1
#

Foldseek 3Di:
DAWDDWDWAKDKDKDKDADDDPPDDPVVLVVLVVVLVVLLVCCLPPVDPDRDDDPVNVVSQQRIFIDMDILQDDPDTGGGPVSSSVCSNCVVVSCDPPSVSIDTDDIDDDDPCVPPVCVVVPPDDPDDPPVVVVVVVVVVVVVVVVVVVCVVVVDDVVVVVVVVVVVPPDPDDDDPPPDDCPDPVNVVVLVVQVVQLVQQCVQCVPPPVADDDDDDDDPVVDDPDRHDDDWDADVNRTDDFKAFAAWAAWDFPDQDLFKTKIFTHAGPIRSVQFFWKWKWKDFPVHRDIDGQDIGRGSHRIDMGGDDDFGKMWMKMWTQGPNGIGDIYDTHDIDGNDPLQDLPPFEDADADDPLVVVVLVVLLVVCVVVLFADEAEDCLLVDPPHAAPFKKKKWWAQDFSVPDRRVVLLVLLCVLQVHDSRQKDWRHFYGDTTITIIGGHDPPPDPGSSVVLVSSVVSCDPVSRNSVVVRRTSYMYIGDVVVVVLLSVLVVQFAWDCVPKFQDEVVTPYDDAFDDPPAAQAPDTAHGDYQKIWTFTDQDPPVRVLQHRWHKWKFAAEPVCVSVCSRFNAAWDPDQPPHTAGKIFSDPLLCQQLVTKPKDFQDPVCCVVPNVDFGIKIKIFMKIAHPVFQPDFAADPLQLPDDDSDPHAGRGGGMTGGHQVPDRHQGQNDSPGRMHGGTMMMGGHNDGPCPDPNNVSSCNRQVVDQVSCVVSVHHPVVD